Protein 5L8H (pdb70)

Foldseek 3Di:
DAAAFFEADDFQCQLVRQLLVLQLQQVLSLVVLCVCCVDDDPDDALSVLSSVVSVCRRDDPDRYFYDYSPVNLVRVLVPDVVSVDRFHDHNVVVNVVSLVRVQVVQVVVVVLPDDSSCLAQKFKKWKWKAFPVPRDIDIDIDMDREEEFEDDAPEEVLVRVVVLFDKDWADDVRFDCDPVVNGGGIIIIGIGTQGDHQKYKYFYPQKDADVVVRGMWGFQHQYHYDQKDWAAHDVVGIWIWGWAKFWWFWFLGDRDTGIKMWGDDPHFIWIHGRRDIDTDHPVVVSQQSGDNPPRSGIGTHTGMIIIGTPD/DKEWELDPVRDIDIDDDDQADFPQNVLVRVCVVPVDHSVFKWKDFPHDTGDGPDGNVVVPNDPHGYIYIDGDDDD

Organism: Homo sapiens (NCBI:txid9606)

Nearest PDB structures (foldseek):
  5l8h-assembly1_A  TM=1.003E+00  e=1.395E-71  Homo sapiens
  5cvm-assembly1_A  TM=1.002E+00  e=8.384E-67  Homo sapiens
  8bs9-assembly2_C  TM=8.783E-01  e=5.107E-29  Homo sapiens
  7w3u-assembly1_A  TM=8.423E-01  e=1.809E-27  Homo sapiens
  7w3r-assembly1_A  TM=8.356E-01  e=5.055E-27  Homo sapiens

Radius of gyration: 20.77 Å; Cα contacts (8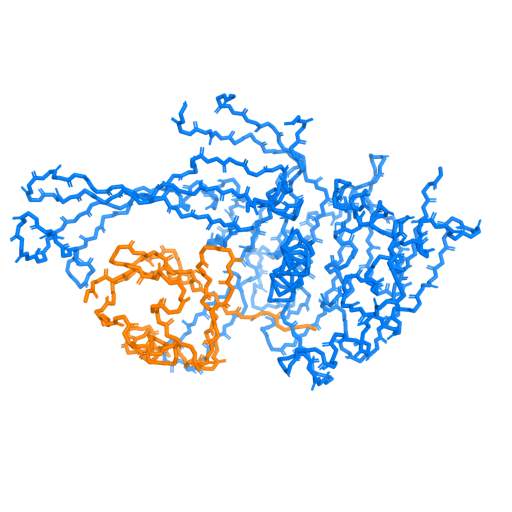 Å, |Δi|>4): 868; chains: 2; bounding box: 54×62×46 Å

Sequence (386 aa):
NEHYFGLVNFGNTCYVNSVLQALYFCRPFRENVLAYKAQQKKKENLLTCLADLFHSIATQKKKVGVIPPKKFISRLRKENDLFDNYMQQDAHEFLNYLLNTIADILQEEKKQELTWVHEIFQGTLTNETRRCLNCETVSSKDEDFLDLSVDVEQNTSSITHCLRDFSNTETLCSEQKYYCETCCSKQEAQKRMRVKKLPMILALHLKRFKYMEQLRRYTKLSYRVVFPLELRLFNTSNLDRMYDLVAVVVHCGSGPNRGHYITIVKSHGFWLLFDDDIVEKIDAQAIEEFYGLTSDISKNSESGYILFYQSREMQIFVKTLTGKTITLEVEPSDTIENVKAKIQDKEGIPPDQQRLIFAGKQLEDGRTLSDYNIQKESTLHLVLRLRG

Secondary structure (DSSP, 8-state):
---EEEE--SSS-HHHHHHHHHHHTSHHHHHHHHHHHHH--S---HHHHHHHHHHHHHH-SSSEEEE--HHHHHHHHHH-GGGSSSS--BHHHHHHHHHHHHHHHHHHHHT----HHHHHH-EEEEEEEEETTT--EEEEEEEESSEEE---SSEEHHHHHHHHTS-EEE-GGG-EEETTTTEEE-EEEEEEEEE--SEEEEEE--EEEETTTTEEEE--B-EE--SEEEEE-----EEEEEEEEEEEEEESSSSS-EEEEEEEETTEEEEEETTEEEEE-GGGGGGGG-BSSSTTS-EEEEEEEEEEE--/-EEEEE-TTS-EEEEE--TT-BHHHHHHHHHHHH---GGG-EEEETTEEPPTT-BTGGGT--TT-EEEEE---B-

B-factor: mean 32.24, std 13.98, range [16.22, 95.31]

Structure (mmCIF, N/CA/C/O backbone):
data_5L8H
#
_entry.id   5L8H
#
_cell.length_a   91.950
_cell.length_b   104.660
_cell.length_c   135.310
_cell.angle_alpha   90.00
_cell.angle_beta   90.00
_cell.angle_gamma   90.00
#
_symmetry.space_group_name_H-M   'C 2 2 21'
#
loop_
_entity.id
_entity.type
_entity.pdbx_description
1 polymer 'Ubiquitin carboxyl-terminal hydrolase 46'
2 polymer Polyubiquitin-B
3 non-polymer 'ZINC ION'
4 water water
#
loop_
_atom_site.group_PDB
_atom_site.id
_atom_site.type_symbol
_atom_site.label_atom_id
_atom_site.label_alt_id
_atom_site.label_comp_id
_atom_site.label_asym_id
_atom_site.label_entity_id
_atom_site.label_seq_id
_atom_site.pdbx_PDB_ins_code
_atom_site.Cartn_x
_atom_site.Cartn_y
_atom_site.Cartn_z
_atom_site.occupancy
_atom_site.B_iso_or_equiv
_atom_site.auth_seq_id
_atom_site.auth_comp_id
_atom_site.auth_asym_id
_atom_site.auth_atom_id
_atom_site.pdbx_PDB_model_num
ATOM 1 N N . ASN A 1 24 ? 20.813 72.500 22.404 1.00 73.40 31 ASN A N 1
ATOM 2 C CA . ASN A 1 24 ? 22.067 71.887 21.856 1.00 74.62 31 ASN A CA 1
ATOM 3 C C . ASN A 1 24 ? 21.924 70.539 21.098 1.00 71.52 31 ASN A C 1
ATOM 4 O O . ASN A 1 24 ? 22.945 69.991 20.667 1.00 67.73 31 ASN A O 1
ATOM 9 N N . GLU A 1 25 ? 20.691 70.031 20.923 1.00 69.16 32 GLU A N 1
ATOM 10 C CA . GLU A 1 25 ? 20.433 68.762 20.194 1.00 65.79 32 GLU A CA 1
ATOM 11 C C . GLU A 1 25 ? 20.553 68.881 18.657 1.00 62.35 32 GLU A C 1
ATOM 12 O O . GLU A 1 25 ? 20.531 69.977 18.064 1.00 58.87 32 GLU A O 1
ATOM 18 N N . HIS A 1 26 ? 20.666 67.713 18.023 1.00 55.57 33 HIS A N 1
ATOM 19 C CA . HIS A 1 26 ? 20.941 67.613 16.578 1.00 53.67 33 HIS A CA 1
ATOM 20 C C . HIS A 1 26 ? 20.098 66.461 16.064 1.00 50.28 33 HIS A C 1
ATOM 21 O O . HIS A 1 26 ? 20.238 65.332 16.632 1.00 43.45 33 HIS A O 1
ATOM 28 N N . TYR A 1 27 ? 19.199 66.748 15.096 1.00 43.80 34 TYR A N 1
ATOM 29 C CA . TYR A 1 27 ? 18.352 65.686 14.472 1.00 37.25 34 TYR A CA 1
ATOM 30 C C . TYR A 1 27 ? 18.710 65.373 13.010 1.00 34.53 34 TYR A C 1
ATOM 31 O O . TYR A 1 27 ? 18.346 66.122 12.083 1.00 34.24 34 TYR A O 1
ATOM 40 N N . PHE A 1 28 ? 19.400 64.243 12.821 1.00 31.61 35 PHE A N 1
ATOM 41 C CA . PHE A 1 28 ? 19.976 63.878 11.546 1.00 30.40 35 PHE A CA 1
ATOM 42 C C . PHE A 1 28 ? 19.522 62.484 11.186 1.00 28.24 35 PHE A C 1
ATOM 43 O O . PHE A 1 28 ? 19.646 61.592 12.007 1.00 27.40 35 PHE A O 1
ATOM 51 N N . GLY A 1 29 ? 19.032 62.305 9.971 1.00 26.95 36 GLY A N 1
ATOM 52 C CA . GLY A 1 29 ? 18.842 60.989 9.441 1.00 25.68 36 GLY A CA 1
ATOM 53 C C . GLY A 1 29 ? 20.137 60.300 9.067 1.00 25.79 36 GLY A C 1
ATOM 54 O O . GLY A 1 29 ? 21.245 60.886 9.153 1.00 25.43 36 GLY A O 1
ATOM 55 N N . LEU A 1 30 ? 19.997 59.041 8.650 1.00 23.71 37 LEU A N 1
ATOM 56 C CA . LEU A 1 30 ? 21.129 58.238 8.265 1.00 23.38 37 LEU A CA 1
ATOM 57 C C . LEU A 1 30 ? 20.859 57.715 6.875 1.00 23.02 37 LEU A C 1
ATOM 58 O O . LEU A 1 30 ? 19.756 57.204 6.608 1.00 22.13 37 LEU A O 1
ATOM 63 N N . VAL A 1 31 ? 21.888 57.759 6.065 1.00 23.63 38 VAL A N 1
ATOM 64 C CA . VAL A 1 31 ? 21.858 57.195 4.701 1.00 24.35 38 VAL A CA 1
ATOM 65 C C . VAL A 1 31 ? 21.733 55.685 4.776 1.00 23.56 38 VAL A C 1
ATOM 66 O O . VAL A 1 31 ? 22.329 55.052 5.640 1.00 23.35 38 VAL A O 1
ATOM 70 N N . ASN A 1 32 ? 20.940 55.130 3.862 1.00 24.12 39 ASN A N 1
ATOM 71 C CA . ASN A 1 32 ? 20.746 53.692 3.676 1.00 24.31 39 ASN A CA 1
ATOM 72 C C . ASN A 1 32 ? 21.764 53.234 2.657 1.00 25.53 39 ASN A C 1
ATOM 73 O O . ASN A 1 32 ? 21.759 53.745 1.529 1.00 28.12 39 ASN A O 1
ATOM 78 N N . PHE A 1 33 ? 22.617 52.263 3.023 1.00 24.32 40 PHE A N 1
ATOM 79 C CA . PHE A 1 33 ? 23.673 51.767 2.171 1.00 27.16 40 PHE A CA 1
ATOM 80 C C . PHE A 1 33 ? 23.413 50.323 1.687 1.00 26.67 40 PHE A C 1
ATOM 81 O O . PHE A 1 33 ? 24.323 49.485 1.583 1.00 29.14 40 PHE A O 1
ATOM 89 N N . GLY A 1 34 ? 22.155 50.062 1.355 1.00 26.00 41 GLY A N 1
ATOM 90 C CA . GLY A 1 34 ? 21.793 48.798 0.736 1.00 26.10 41 GLY A CA 1
ATOM 91 C C . GLY A 1 34 ? 21.087 47.929 1.748 1.00 24.77 41 GLY A C 1
ATOM 92 O O . GLY A 1 34 ? 21.696 47.093 2.358 1.00 25.68 41 GLY A O 1
ATOM 93 N N . ASN A 1 35 ? 19.780 48.113 1.859 1.00 23.14 42 ASN A N 1
ATOM 94 C CA . ASN A 1 35 ? 18.959 47.419 2.830 1.00 22.36 42 ASN A CA 1
ATOM 95 C C . ASN A 1 35 ? 19.509 47.557 4.250 1.00 21.31 42 ASN A C 1
ATOM 96 O O . ASN A 1 35 ? 19.420 46.618 5.053 1.00 21.87 42 ASN A O 1
ATOM 101 N N . THR A 1 36 ? 19.987 48.728 4.592 1.00 21.65 43 THR A N 1
ATOM 102 C CA . THR A 1 36 ? 20.559 48.919 5.944 1.00 20.48 43 THR A CA 1
ATOM 103 C C . THR A 1 36 ? 19.642 49.624 6.920 1.00 19.68 43 THR A C 1
ATOM 104 O O . THR A 1 36 ? 20.076 49.987 8.020 1.00 19.13 43 THR A O 1
ATOM 108 N N . CYS A 1 37 ? 18.353 49.768 6.596 1.00 18.69 44 CYS A N 1
ATOM 109 C CA . CYS A 1 37 ? 17.417 50.374 7.535 1.00 19.14 44 CYS A CA 1
ATOM 110 C C . CYS A 1 37 ? 17.358 49.664 8.896 1.00 19.08 44 CYS A C 1
ATOM 111 O O . CYS A 1 37 ? 17.039 50.294 9.911 1.00 19.38 44 CYS A O 1
ATOM 114 N N . TYR A 1 38 ? 17.560 48.343 8.895 1.00 19.35 45 TYR A N 1
ATOM 115 C CA . TYR A 1 38 ? 17.551 47.572 10.132 1.00 19.21 45 TYR A CA 1
ATOM 116 C C . TYR A 1 38 ? 18.687 48.125 11.082 1.00 19.42 45 TYR A C 1
ATOM 117 O O . TYR A 1 38 ? 18.450 48.206 12.307 1.00 21.10 45 TYR A O 1
ATOM 126 N N . VAL A 1 39 ? 19.843 48.481 10.522 1.00 18.59 46 VAL A N 1
ATOM 127 C CA . VAL A 1 39 ? 20.944 49.058 11.288 1.00 17.75 46 VAL A CA 1
ATOM 128 C C . VAL A 1 39 ? 20.555 50.481 11.701 1.00 18.95 46 VAL A C 1
ATOM 129 O O . VAL A 1 39 ? 20.648 50.847 12.865 1.00 18.86 46 VAL A O 1
ATOM 133 N N . ASN A 1 40 ? 20.098 51.286 10.735 1.00 19.12 47 ASN A N 1
ATOM 134 C CA . ASN A 1 40 ? 19.791 52.677 11.024 1.00 19.34 47 ASN A CA 1
ATOM 135 C C . ASN A 1 40 ? 18.810 52.857 12.137 1.00 18.91 47 ASN A C 1
ATOM 136 O O . ASN A 1 40 ? 19.000 53.735 12.994 1.00 19.06 47 ASN A O 1
ATOM 141 N N . SER A 1 41 ? 17.738 52.052 12.104 1.00 18.89 48 SER A N 1
ATOM 142 C CA . SER A 1 41 ? 16.680 52.214 13.043 1.00 19.34 48 SER A CA 1
ATOM 143 C C . SER A 1 41 ? 17.184 51.941 14.470 1.00 18.24 48 SER A C 1
ATOM 144 O O . SER A 1 41 ? 16.795 52.646 15.416 1.00 17.17 48 SER A O 1
ATOM 147 N N . VAL A 1 42 ? 18.025 50.936 14.600 1.00 17.70 49 VAL A N 1
ATOM 148 C CA . VAL A 1 42 ? 18.621 50.564 15.909 1.00 17.92 49 VAL A CA 1
ATOM 149 C C . VAL A 1 42 ? 19.624 51.620 16.370 1.00 18.10 49 VAL A C 1
ATOM 150 O O . VAL A 1 42 ? 19.673 51.970 17.563 1.00 16.80 49 VAL A O 1
ATOM 154 N N . LEU A 1 43 ? 20.414 52.127 15.422 1.00 18.10 50 LEU A N 1
ATOM 155 C CA . LEU A 1 43 ? 21.362 53.190 15.758 1.00 18.79 50 LEU A CA 1
ATOM 156 C C . LEU A 1 43 ? 20.639 54.412 16.313 1.00 18.30 50 LEU A C 1
ATOM 157 O O . LEU A 1 43 ? 21.089 54.995 17.287 1.00 18.72 50 LEU A O 1
ATOM 162 N N . GLN A 1 44 ? 19.505 54.778 15.722 1.00 18.11 51 GLN A N 1
ATOM 163 C CA . GLN A 1 44 ? 18.723 55.912 16.193 1.00 18.12 51 GLN A CA 1
ATOM 164 C C . GLN A 1 44 ? 18.168 55.616 17.574 1.00 18.62 51 GLN A C 1
ATOM 165 O O . GLN A 1 44 ? 18.243 56.477 18.484 1.00 18.16 51 GLN A O 1
ATOM 171 N N . ALA A 1 45 ? 17.559 54.419 17.758 1.00 17.57 52 ALA A N 1
ATOM 172 C CA . ALA A 1 45 ? 17.072 54.103 19.084 1.00 17.81 52 ALA A CA 1
ATOM 173 C C . ALA A 1 45 ? 18.155 54.223 20.146 1.00 17.28 52 ALA A C 1
ATOM 174 O O . ALA A 1 45 ? 17.923 54.765 21.253 1.00 18.17 52 ALA A O 1
ATOM 176 N N . LEU A 1 46 ? 19.322 53.684 19.833 1.00 16.53 53 LEU A N 1
ATOM 177 C CA . LEU A 1 46 ? 20.443 53.728 20.750 1.00 16.86 53 LEU A CA 1
ATOM 178 C C . LEU A 1 46 ? 20.986 55.133 21.012 1.00 18.10 53 LEU A C 1
ATOM 179 O O . LEU A 1 46 ? 21.363 55.423 22.139 1.00 18.09 53 LEU A O 1
ATOM 184 N N . TYR A 1 47 ? 21.003 55.976 19.990 1.00 18.59 54 TYR A N 1
ATOM 185 C CA . TYR A 1 47 ? 21.389 57.404 20.154 1.00 19.75 54 TYR A CA 1
ATOM 186 C C . TYR A 1 47 ? 20.526 58.135 21.166 1.00 20.33 54 TYR A C 1
ATOM 187 O O . TYR A 1 47 ? 21.019 59.024 21.930 1.00 18.85 54 TYR A O 1
ATOM 196 N N . PHE A 1 48 ? 19.234 57.753 21.214 1.00 19.82 55 PHE A N 1
ATOM 197 C CA . PHE A 1 48 ? 18.307 58.313 22.104 1.00 20.60 55 PHE A CA 1
ATOM 198 C C . PHE A 1 48 ? 18.130 57.561 23.414 1.00 21.24 55 PHE A C 1
ATOM 199 O O . PHE A 1 48 ? 17.260 57.909 24.217 1.00 21.48 55 PHE A O 1
ATOM 207 N N . CYS A 1 49 ? 18.994 56.578 23.686 1.00 20.26 56 CYS A N 1
ATOM 208 C CA . CYS A 1 49 ? 19.158 55.989 24.984 1.00 21.50 56 CYS A CA 1
ATOM 209 C C . CYS A 1 49 ? 20.305 56.755 25.654 1.00 21.25 56 CYS A C 1
ATOM 210 O O . CYS A 1 49 ? 21.458 56.485 25.419 1.00 20.70 56 CYS A O 1
ATOM 213 N N . ARG A 1 50 ? 19.944 57.730 26.446 1.00 23.54 57 ARG A N 1
ATOM 214 C CA . ARG A 1 50 ? 20.920 58.732 26.954 1.00 25.96 57 ARG A CA 1
ATOM 215 C C . ARG A 1 50 ? 22.210 58.155 27.572 1.00 23.71 57 ARG A C 1
ATOM 216 O O . ARG A 1 50 ? 23.298 58.519 27.159 1.00 21.25 57 ARG A O 1
ATOM 224 N N . PRO A 1 51 ? 22.099 57.228 28.509 1.00 23.24 58 PRO A N 1
ATOM 225 C CA . PRO A 1 51 ? 23.289 56.603 29.102 1.00 23.37 58 PRO A CA 1
ATOM 226 C C . PRO A 1 51 ? 24.164 55.895 28.105 1.00 21.98 58 PRO A C 1
ATOM 227 O O . PRO A 1 51 ? 25.386 55.957 28.240 1.00 22.11 58 PRO A O 1
ATOM 231 N N . PHE A 1 52 ? 23.561 55.271 27.077 1.00 20.37 59 PHE A N 1
ATOM 232 C CA . PHE A 1 52 ? 24.317 54.678 26.006 1.00 19.55 59 PHE A CA 1
ATOM 233 C C . PHE A 1 52 ? 25.012 55.716 25.152 1.00 19.53 59 PHE A C 1
ATOM 234 O O . PHE A 1 52 ? 26.218 55.609 24.912 1.00 18.81 59 PHE A O 1
ATOM 242 N N . ARG A 1 53 ? 24.284 56.741 24.745 1.00 19.73 60 ARG A N 1
ATOM 243 C CA . ARG A 1 53 ? 24.916 57.772 23.944 1.00 20.72 60 ARG A CA 1
ATOM 244 C C . ARG A 1 53 ? 26.092 58.405 24.733 1.00 20.96 60 ARG A C 1
ATOM 245 O O . ARG A 1 53 ? 27.165 58.628 24.155 1.00 19.76 60 ARG A O 1
ATOM 253 N N . GLU A 1 54 ? 25.864 58.673 26.017 1.00 21.32 61 GLU A N 1
ATOM 254 C CA . GLU A 1 54 ? 26.928 59.301 26.856 1.00 23.00 61 GLU A CA 1
ATOM 255 C C . GLU A 1 54 ? 28.184 58.455 26.991 1.00 23.06 61 GLU A C 1
ATOM 256 O O . GLU A 1 54 ? 29.292 58.979 26.819 1.00 22.72 61 GLU A O 1
ATOM 262 N N . ASN A 1 55 ? 28.023 57.152 27.245 1.00 23.15 62 ASN A N 1
ATOM 263 C CA . ASN A 1 55 ? 29.176 56.225 27.301 1.00 22.96 62 ASN A CA 1
ATOM 264 C C . ASN A 1 55 ? 29.893 56.092 25.975 1.00 21.66 62 ASN A C 1
ATOM 265 O O . ASN A 1 55 ? 31.144 55.986 25.935 1.00 22.51 62 ASN A O 1
ATOM 270 N N . VAL A 1 56 ? 29.135 56.143 24.870 1.00 20.18 63 VAL A N 1
ATOM 271 C CA . VAL A 1 56 ? 29.695 56.075 23.517 1.00 19.83 63 VAL A CA 1
ATOM 272 C C . VAL A 1 56 ? 30.511 57.342 23.239 1.00 20.24 63 VAL A C 1
ATOM 273 O O . VAL A 1 56 ? 31.643 57.254 22.761 1.00 19.64 63 VAL A O 1
ATOM 277 N N . LEU A 1 57 ? 29.933 58.491 23.572 1.00 20.26 64 LEU A N 1
ATOM 278 C CA . LEU A 1 57 ? 30.662 59.754 23.396 1.00 20.77 64 LEU A CA 1
ATOM 279 C C . LEU A 1 57 ? 31.896 59.855 24.293 1.00 21.48 64 LEU A C 1
ATOM 280 O O . LEU A 1 57 ? 32.916 60.368 23.851 1.00 22.84 64 LEU A O 1
ATOM 285 N N . ALA A 1 58 ? 31.831 59.333 25.508 1.00 21.30 65 ALA A N 1
ATOM 286 C CA . ALA A 1 58 ? 32.997 59.308 26.405 1.00 22.55 65 ALA A CA 1
ATOM 287 C C . ALA A 1 58 ? 34.062 58.388 25.848 1.00 23.74 65 ALA A C 1
ATOM 288 O O . ALA A 1 58 ? 35.281 58.633 25.966 1.00 22.78 65 ALA A O 1
ATOM 290 N N . TYR A 1 59 ? 33.616 57.325 25.215 1.00 22.54 66 TYR A N 1
ATOM 291 C CA . TYR A 1 59 ? 34.563 56.449 24.518 1.00 23.76 66 TYR A CA 1
ATOM 292 C C . TYR A 1 59 ? 35.304 57.145 23.389 1.00 23.89 66 TYR A C 1
ATOM 293 O O . TYR A 1 59 ? 36.575 57.032 23.293 1.00 24.26 66 TYR A O 1
ATOM 302 N N . LYS A 1 60 ? 34.565 57.842 22.524 1.00 23.90 67 LYS A N 1
ATOM 303 C CA . LYS A 1 60 ? 35.168 58.681 21.485 1.00 24.61 67 LYS A CA 1
ATOM 304 C C . LYS A 1 60 ? 36.235 59.635 22.077 1.00 26.12 67 LYS A C 1
ATOM 305 O O . LYS A 1 60 ? 37.322 59.791 21.520 1.00 24.99 67 LYS A O 1
ATOM 311 N N . ALA A 1 61 ? 35.894 60.245 23.209 1.00 25.79 68 ALA A N 1
ATOM 312 C CA . ALA A 1 61 ? 36.773 61.227 23.853 1.00 26.43 68 ALA A CA 1
ATOM 313 C C . ALA A 1 61 ? 38.140 60.679 24.268 1.00 29.05 68 ALA A C 1
ATOM 314 O O . ALA A 1 61 ? 39.125 61.432 24.324 1.00 26.49 68 ALA A O 1
ATOM 316 N N . GLN A 1 62 ? 38.218 59.378 24.507 1.00 32.60 69 GLN A N 1
ATOM 317 C CA . GLN A 1 62 ? 39.469 58.781 24.973 1.00 40.49 69 GLN A CA 1
ATOM 318 C C . GLN A 1 62 ? 40.092 57.867 23.960 1.00 48.03 69 GLN A C 1
ATOM 319 O O . GLN A 1 62 ? 41.116 57.275 24.257 1.00 51.87 69 GLN A O 1
ATOM 325 N N . GLN A 1 63 ? 39.502 57.713 22.776 1.00 51.65 70 GLN A N 1
ATOM 326 C CA . GLN A 1 63 ? 39.779 56.472 22.000 1.00 50.50 70 GLN A CA 1
ATOM 327 C C . GLN A 1 63 ? 41.141 56.463 21.262 1.00 51.76 70 GLN A C 1
ATOM 328 O O . GLN A 1 63 ? 41.769 57.497 21.044 1.00 47.68 70 GLN A O 1
ATOM 334 N N . LYS A 1 64 ? 41.597 55.239 20.954 1.00 58.98 71 LYS A N 1
ATOM 335 C CA . LYS A 1 64 ? 42.891 55.029 20.279 1.00 63.12 71 LYS A CA 1
ATOM 336 C C . LYS A 1 64 ? 42.698 55.053 18.781 1.00 60.47 71 LYS A C 1
ATOM 337 O O . LYS A 1 64 ? 41.603 55.335 18.303 1.00 57.20 71 LYS A O 1
ATOM 343 N N . LYS A 1 65 ? 43.797 54.848 18.059 1.00 62.55 72 LYS A N 1
ATOM 344 C CA . LYS A 1 65 ? 43.809 54.874 16.607 1.00 64.00 72 LYS A CA 1
ATOM 345 C C . LYS A 1 65 ? 43.319 53.576 16.002 1.00 60.73 72 LYS A C 1
ATOM 346 O O . LYS A 1 65 ? 43.000 53.564 14.834 1.00 67.07 72 LYS A O 1
ATOM 352 N N . LYS A 1 66 ? 43.239 52.493 16.765 1.00 57.29 73 LYS A N 1
ATOM 353 C CA . LYS A 1 66 ? 42.816 51.208 16.184 1.00 55.56 73 LYS A CA 1
ATOM 354 C C . LYS A 1 66 ? 41.305 51.207 15.927 1.00 50.10 73 LYS A C 1
ATOM 355 O O . LYS A 1 66 ? 40.548 51.476 16.828 1.00 49.12 73 LYS A O 1
ATOM 361 N N . GLU A 1 67 ? 40.907 50.896 14.700 1.00 45.73 74 GLU A N 1
ATOM 362 C CA . GLU A 1 67 ? 39.547 50.935 14.295 1.00 43.57 74 GLU A CA 1
ATOM 363 C C . GLU A 1 67 ? 38.887 49.575 14.632 1.00 40.41 74 GLU A C 1
ATOM 364 O O . GLU A 1 67 ? 39.407 48.498 14.332 1.00 37.96 74 GLU A O 1
ATOM 370 N N . ASN A 1 68 ? 37.701 49.639 15.226 1.00 35.57 75 ASN A N 1
ATOM 371 C CA . ASN A 1 68 ? 36.851 48.483 15.342 1.00 33.20 75 ASN A CA 1
ATOM 372 C C . ASN A 1 68 ? 35.400 48.949 15.352 1.00 31.65 75 ASN A C 1
ATOM 373 O O . ASN A 1 68 ? 35.116 50.162 15.179 1.00 30.55 75 ASN A O 1
ATOM 378 N N . LEU A 1 69 ? 34.469 48.019 15.541 1.00 29.94 76 LEU A N 1
ATOM 379 C CA . LEU A 1 69 ? 33.054 48.400 15.445 1.00 27.78 76 LEU A CA 1
ATOM 380 C C . LEU A 1 69 ? 32.683 49.474 16.471 1.00 26.64 76 LEU A C 1
ATOM 381 O O . LEU A 1 69 ? 31.871 50.332 16.181 1.00 24.15 76 LEU A O 1
ATOM 386 N N . LEU A 1 70 ? 33.269 49.426 17.656 1.00 25.25 77 LEU A N 1
ATOM 387 C CA . LEU A 1 70 ? 32.982 50.449 18.660 1.00 25.01 77 LEU A CA 1
ATOM 388 C C . LEU A 1 70 ? 33.555 51.801 18.321 1.00 24.42 77 LEU A C 1
ATOM 389 O O . LEU A 1 70 ? 32.887 52.810 18.552 1.00 23.12 77 LEU A O 1
ATOM 394 N N . THR A 1 71 ? 34.795 51.846 17.834 1.00 25.50 78 THR A N 1
ATOM 395 C CA . THR A 1 71 ? 35.389 53.147 17.455 1.00 26.57 78 THR A CA 1
ATOM 396 C C . THR A 1 71 ? 34.584 53.760 16.308 1.00 25.66 78 THR A C 1
ATOM 397 O O . THR A 1 71 ? 34.384 54.944 16.291 1.00 24.45 78 THR A O 1
ATOM 401 N N . CYS A 1 72 ? 34.084 52.930 15.373 1.00 26.63 79 CYS A N 1
ATOM 402 C CA . CYS A 1 72 ? 33.252 53.461 14.293 1.00 26.88 79 CYS A CA 1
ATOM 403 C C . CYS A 1 72 ? 31.923 53.958 14.828 1.00 24.30 79 CYS A C 1
ATOM 404 O O . CYS A 1 72 ? 31.454 55.009 14.404 1.00 25.02 79 CYS A O 1
ATOM 407 N N . LEU A 1 73 ? 31.316 53.218 15.741 1.00 22.85 80 LEU A N 1
ATOM 408 C CA . LEU A 1 73 ? 30.082 53.689 16.341 1.00 22.34 80 LEU A CA 1
ATOM 409 C C . LEU A 1 73 ? 30.318 55.043 17.094 1.00 21.54 80 LEU A C 1
ATOM 410 O O . LEU A 1 73 ? 29.522 55.952 17.025 1.00 20.25 80 LEU A O 1
ATOM 415 N N . ALA A 1 74 ? 31.429 55.133 17.813 1.00 21.26 81 ALA A N 1
ATOM 416 C CA . ALA A 1 74 ? 31.736 56.344 18.551 1.00 21.48 81 ALA A CA 1
ATOM 417 C C . ALA A 1 74 ? 31.970 57.545 17.634 1.00 21.84 81 ALA A C 1
ATOM 418 O O . ALA A 1 74 ? 31.506 58.622 17.928 1.00 22.18 81 ALA A O 1
ATOM 420 N N . ASP A 1 75 ? 32.666 57.348 16.533 1.00 22.78 82 ASP A N 1
ATOM 421 C CA . ASP A 1 75 ? 32.878 58.392 15.544 1.00 24.25 82 ASP A CA 1
ATOM 422 C C . ASP A 1 75 ? 31.577 58.845 14.996 1.00 23.87 82 ASP A C 1
ATOM 423 O O . ASP A 1 75 ? 31.369 60.047 14.820 1.00 24.20 82 ASP A O 1
ATOM 428 N N . LEU A 1 76 ? 30.677 57.886 14.728 1.00 22.94 83 LEU A N 1
ATOM 429 C CA . LEU A 1 76 ? 29.341 58.235 14.213 1.00 23.75 83 LEU A CA 1
ATOM 430 C C . LEU A 1 76 ? 28.494 59.030 15.179 1.00 23.02 83 LEU A C 1
ATOM 431 O O . LEU A 1 76 ? 27.920 60.080 14.826 1.00 24.19 83 LEU A O 1
ATOM 436 N N . PHE A 1 77 ? 28.433 58.584 16.433 1.00 22.62 84 PHE A N 1
ATOM 437 C CA . PHE A 1 77 ? 27.723 59.326 17.441 1.00 21.86 84 PHE A CA 1
ATOM 438 C C . PHE A 1 77 ? 28.308 60.744 17.606 1.00 22.61 84 PHE A C 1
ATOM 439 O O . PHE A 1 77 ? 27.575 61.710 17.740 1.00 21.30 84 PHE A O 1
ATOM 447 N N . HIS A 1 78 ? 29.616 60.840 17.601 1.00 23.84 85 HIS A N 1
ATOM 448 C CA . HIS A 1 78 ? 30.263 62.141 17.774 1.00 24.77 85 HIS A CA 1
ATOM 449 C C . HIS A 1 78 ? 29.918 63.077 16.612 1.00 25.77 85 HIS A C 1
ATOM 450 O O . HIS A 1 78 ? 29.688 64.267 16.800 1.00 25.15 85 HIS A O 1
ATOM 457 N N . SER A 1 79 ? 29.914 62.524 15.414 1.00 26.66 86 SER A N 1
ATOM 458 C CA . SER A 1 79 ? 29.520 63.241 14.251 1.00 28.56 86 SER A CA 1
ATOM 459 C C . SER A 1 79 ? 28.103 63.812 14.362 1.00 28.69 86 SER A C 1
ATOM 460 O O . SER A 1 79 ? 27.854 64.983 14.069 1.00 28.09 86 SER A O 1
ATOM 463 N N . ILE A 1 80 ? 27.165 62.989 14.791 1.00 26.58 87 ILE A N 1
ATOM 464 C CA . ILE A 1 80 ? 25.804 63.447 15.056 1.00 28.10 87 ILE A CA 1
ATOM 465 C C . ILE A 1 80 ? 25.790 64.558 16.117 1.00 29.19 87 ILE A C 1
ATOM 466 O O . ILE A 1 80 ? 25.233 65.644 15.886 1.00 31.25 87 ILE A O 1
ATOM 471 N N . ALA A 1 81 ? 26.479 64.327 17.227 1.00 27.35 88 ALA A N 1
ATOM 472 C CA . ALA A 1 81 ? 26.407 65.243 18.357 1.00 28.85 88 ALA A CA 1
ATOM 473 C C . ALA A 1 81 ? 27.035 66.588 18.010 1.00 30.63 88 ALA A C 1
ATOM 474 O O . ALA A 1 81 ? 26.732 67.556 18.674 1.00 31.24 88 ALA A O 1
ATOM 476 N N . THR A 1 82 ? 28.000 66.612 17.094 1.00 31.47 89 THR A N 1
ATOM 477 C CA . THR A 1 82 ? 28.745 67.860 16.765 1.00 33.21 89 THR A CA 1
ATOM 478 C C . THR A 1 82 ? 28.410 68.501 15.429 1.00 35.98 89 THR A C 1
ATOM 479 O O . THR A 1 82 ? 29.089 69.440 15.027 1.00 36.18 89 THR A O 1
ATOM 483 N N . GLN A 1 83 ? 27.337 68.115 14.769 1.00 37.91 90 GLN A N 1
ATOM 484 C CA . GLN A 1 83 ? 26.950 68.841 13.557 1.00 42.59 90 GLN A CA 1
ATOM 485 C C . GLN A 1 83 ? 26.795 70.348 13.754 1.00 47.69 90 GLN A C 1
ATOM 486 O O . GLN A 1 83 ? 26.366 70.799 14.830 1.00 47.23 90 GLN A O 1
ATOM 492 N N . LYS A 1 84 ? 27.165 71.131 12.740 1.00 52.28 91 LYS A N 1
ATOM 493 C CA . LYS A 1 84 ? 27.024 72.608 12.850 1.00 58.60 91 LYS A CA 1
ATOM 494 C C . LYS A 1 84 ? 25.559 73.058 12.863 1.00 59.22 91 LYS A C 1
ATOM 495 O O . LYS A 1 84 ? 25.193 73.969 13.608 1.00 58.32 91 LYS A O 1
ATOM 501 N N . LYS A 1 85 ? 24.725 72.405 12.057 1.00 57.57 92 LYS A N 1
ATOM 502 C CA . LYS A 1 85 ? 23.290 72.749 11.987 1.00 59.68 92 LYS A CA 1
ATOM 503 C C . LYS A 1 85 ? 22.461 71.794 12.893 1.00 58.54 92 LYS A C 1
ATOM 504 O O . LYS A 1 85 ? 22.976 70.777 13.351 1.00 57.98 92 LYS A O 1
ATOM 510 N N . LYS A 1 86 ? 21.209 72.144 13.194 1.00 58.30 93 LYS A N 1
ATOM 511 C CA . LYS A 1 86 ? 20.362 71.346 14.105 1.00 58.90 93 LYS A CA 1
ATOM 512 C C . LYS A 1 86 ? 19.633 70.168 13.417 1.00 56.69 93 LYS A C 1
ATOM 513 O O . LYS A 1 86 ? 19.124 69.267 14.107 1.00 57.54 93 LYS A O 1
ATOM 519 N N . VAL A 1 87 ? 19.592 70.200 12.076 1.00 54.51 94 VAL A N 1
ATOM 520 C CA . VAL A 1 87 ? 18.856 69.244 11.225 1.00 52.54 94 VAL A CA 1
ATOM 521 C C . VAL A 1 87 ? 19.692 68.867 9.969 1.00 51.13 94 VAL A C 1
ATOM 522 O O . VAL A 1 87 ? 20.326 69.753 9.389 1.00 50.54 94 VAL A O 1
ATOM 526 N N . GLY A 1 88 ? 19.696 67.581 9.536 1.00 45.63 95 GLY A N 1
ATOM 527 C CA . GLY A 1 88 ? 20.373 67.166 8.267 1.00 43.36 95 GLY A CA 1
ATOM 528 C C . GLY A 1 88 ? 20.417 65.641 8.013 1.00 39.56 95 GLY A C 1
ATOM 529 O O . GLY A 1 88 ? 19.582 64.927 8.550 1.00 35.23 95 GLY A O 1
ATOM 530 N N . VAL A 1 89 ? 21.360 65.159 7.190 1.00 38.16 96 VAL A N 1
ATOM 531 C CA . VAL A 1 89 ? 21.561 63.706 6.970 1.00 35.83 96 VAL A CA 1
ATOM 532 C C . VAL A 1 89 ? 23.049 63.355 7.094 1.00 34.26 96 VAL A C 1
ATOM 533 O O . VAL A 1 89 ? 23.867 64.086 6.586 1.00 36.25 96 VAL A O 1
ATOM 537 N N . ILE A 1 90 ? 23.373 62.271 7.798 1.00 30.72 97 ILE A N 1
ATOM 538 C CA . ILE A 1 90 ? 24.732 61.762 7.932 1.00 30.01 97 ILE A CA 1
ATOM 539 C C . ILE A 1 90 ? 24.876 60.405 7.254 1.00 29.01 97 ILE A C 1
ATOM 540 O O . ILE A 1 90 ? 24.016 59.560 7.467 1.00 27.77 97 ILE A O 1
ATOM 545 N N . PRO A 1 91 ? 25.969 60.167 6.501 1.00 29.74 98 PRO A N 1
ATOM 546 C CA . PRO A 1 91 ? 26.219 58.838 5.963 1.00 29.14 98 PRO A CA 1
ATOM 547 C C . PRO A 1 91 ? 27.044 57.977 6.934 1.00 28.88 98 PRO A C 1
ATOM 548 O O . PRO A 1 91 ? 28.230 58.278 7.132 1.00 30.11 98 PRO A O 1
ATOM 552 N N . PRO A 1 92 ? 26.489 56.881 7.459 1.00 26.90 99 PRO A N 1
ATOM 553 C CA . PRO A 1 92 ? 27.310 56.018 8.319 1.00 27.65 99 PRO A CA 1
ATOM 554 C C . PRO A 1 92 ? 28.151 55.038 7.501 1.00 28.26 99 PRO A C 1
ATOM 555 O O . PRO A 1 92 ? 28.097 53.825 7.724 1.00 28.93 99 PRO A O 1
ATOM 559 N N . LYS A 1 93 ? 28.900 55.570 6.550 1.00 29.52 100 LYS A N 1
ATOM 560 C CA . LYS A 1 93 ? 29.612 54.738 5.546 1.00 32.15 100 LYS A CA 1
ATOM 561 C C . LYS A 1 93 ? 30.667 53.834 6.199 1.00 31.61 100 LYS A C 1
ATOM 562 O O . LYS A 1 93 ? 30.711 52.630 5.970 1.00 30.36 100 LYS A O 1
ATOM 568 N N . LYS A 1 94 ? 31.517 54.438 7.031 1.00 32.32 101 LYS A N 1
ATOM 569 C CA . LYS A 1 94 ? 32.532 53.688 7.753 1.00 32.97 101 LYS A CA 1
ATOM 570 C C . LYS A 1 94 ? 31.958 52.637 8.699 1.00 29.68 101 LYS A C 1
ATOM 571 O O . LYS A 1 94 ? 32.476 51.534 8.748 1.00 30.82 101 LYS A O 1
ATOM 577 N N . PHE A 1 95 ? 30.869 52.956 9.387 1.00 27.20 102 PHE A N 1
ATOM 578 C CA . PHE A 1 95 ? 30.258 52.008 10.310 1.00 26.01 102 PHE A CA 1
ATOM 579 C C . PHE A 1 95 ? 29.711 50.806 9.542 1.00 25.80 102 PHE A C 1
ATOM 580 O O . PHE A 1 95 ? 29.933 49.636 9.920 1.00 26.17 102 PHE A O 1
ATOM 588 N N . ILE A 1 96 ? 29.020 51.084 8.442 1.00 26.02 103 ILE A N 1
ATOM 589 C CA . ILE A 1 96 ? 28.431 49.980 7.663 1.00 27.24 103 ILE A CA 1
ATOM 590 C C . ILE A 1 96 ? 29.533 49.123 7.040 1.00 29.46 103 ILE A C 1
ATOM 591 O O . ILE A 1 96 ? 29.425 47.921 7.081 1.00 27.42 103 ILE A O 1
ATOM 596 N N . SER A 1 97 ? 30.612 49.728 6.534 1.00 31.13 104 SER A N 1
ATOM 597 C CA . SER A 1 97 ? 31.711 48.902 5.985 1.00 33.59 104 SER A CA 1
ATOM 598 C C . SER A 1 97 ? 32.282 47.969 7.044 1.00 33.17 104 SER A C 1
ATOM 599 O O . SER A 1 97 ? 32.539 46.787 6.767 1.00 34.35 104 SER A O 1
ATOM 602 N N . ARG A 1 98 ? 32.472 48.492 8.242 1.00 31.37 105 ARG A N 1
ATOM 603 C CA . ARG A 1 98 ? 33.095 47.757 9.295 1.00 33.70 105 ARG A CA 1
ATOM 604 C C . ARG A 1 98 ? 32.168 46.625 9.754 1.00 33.84 105 ARG A C 1
ATOM 605 O O . ARG A 1 98 ? 32.620 45.495 9.978 1.00 33.15 105 ARG A O 1
ATOM 613 N N . LEU A 1 99 ? 30.869 46.933 9.815 1.00 32.29 106 LEU A N 1
ATOM 614 C CA . LEU A 1 99 ? 29.864 45.957 10.179 1.00 31.44 106 LEU A CA 1
ATOM 615 C C . LEU A 1 99 ? 29.919 44.754 9.230 1.00 32.37 106 LEU A C 1
ATOM 616 O O . LEU A 1 99 ? 29.849 43.605 9.659 1.00 34.85 106 LEU A O 1
ATOM 621 N N . ARG A 1 100 ? 30.046 45.046 7.960 1.00 33.03 107 ARG A N 1
ATOM 622 C CA . ARG A 1 100 ? 30.069 43.984 6.940 1.00 35.85 107 ARG A CA 1
ATOM 623 C C . ARG A 1 100 ? 31.379 43.162 6.990 1.00 39.19 107 ARG A C 1
ATOM 624 O O . ARG A 1 100 ? 31.361 41.936 6.867 1.00 43.27 107 ARG A O 1
ATOM 632 N N . LYS A 1 101 ? 32.474 43.819 7.311 1.00 43.08 108 LYS A N 1
ATOM 633 C CA . LYS A 1 101 ? 33.761 43.156 7.489 1.00 46.90 108 LYS A CA 1
ATOM 634 C C . LYS A 1 101 ? 33.778 42.210 8.711 1.00 48.69 108 LYS A C 1
ATOM 635 O O . LYS A 1 101 ? 34.326 41.124 8.622 1.00 47.54 108 LYS A O 1
ATOM 641 N N . GLU A 1 102 ? 33.161 42.594 9.833 1.00 49.06 109 GLU A N 1
ATOM 642 C CA . GLU A 1 102 ? 33.343 41.867 11.107 1.00 52.67 109 GLU A CA 1
ATOM 643 C C . GLU A 1 102 ? 32.440 40.648 11.234 1.00 54.12 109 GLU A C 1
ATOM 644 O O . GLU A 1 102 ? 32.831 39.661 11.865 1.00 52.44 109 GLU A O 1
ATOM 650 N N . ASN A 1 103 ? 31.223 40.746 10.681 1.00 52.55 110 ASN A N 1
ATOM 651 C CA . ASN A 1 103 ? 30.161 39.775 10.909 1.00 52.42 110 ASN A CA 1
ATOM 652 C C . ASN A 1 103 ? 29.676 39.146 9.619 1.00 52.24 110 ASN A C 1
ATOM 653 O O . ASN A 1 103 ? 28.783 39.697 8.926 1.00 46.15 110 ASN A O 1
ATOM 658 N N . ASP A 1 104 ? 30.167 37.954 9.358 1.00 49.27 111 ASP A N 1
ATOM 659 C CA . ASP A 1 104 ? 29.697 37.203 8.222 1.00 53.57 111 ASP A CA 1
ATOM 660 C C . ASP A 1 104 ? 28.158 37.174 8.049 1.00 50.58 111 ASP A C 1
ATOM 661 O O . ASP A 1 104 ? 27.684 37.288 6.896 1.00 47.87 111 ASP A O 1
ATOM 666 N N . LEU A 1 105 ? 27.411 37.049 9.165 1.00 47.12 112 LEU A N 1
ATOM 667 C CA . LEU A 1 105 ? 25.942 37.238 9.205 1.00 45.42 112 LEU A CA 1
ATOM 668 C C . LEU A 1 105 ? 25.436 38.504 8.456 1.00 39.37 112 LEU A C 1
ATOM 669 O O . LEU A 1 105 ? 24.403 38.448 7.839 1.00 37.87 112 LEU A O 1
ATOM 674 N N . PHE A 1 106 ? 26.117 39.628 8.591 1.00 36.79 113 PHE A N 1
ATOM 675 C CA . PHE A 1 106 ? 25.649 40.924 7.993 1.00 35.13 113 PHE A CA 1
ATOM 676 C C . PHE A 1 106 ? 26.477 41.352 6.755 1.00 35.54 113 PHE A C 1
ATOM 677 O O . PHE A 1 106 ? 26.244 42.445 6.187 1.00 34.77 113 PHE A O 1
ATOM 685 N N . ASP A 1 107 ? 27.391 40.473 6.331 1.00 32.75 114 ASP A N 1
ATOM 686 C CA . ASP A 1 107 ? 28.296 40.723 5.214 1.00 34.07 114 ASP A CA 1
ATOM 687 C C . ASP A 1 107 ? 27.583 40.439 3.903 1.00 31.73 114 ASP A C 1
ATOM 688 O O . ASP A 1 107 ? 27.906 39.506 3.183 1.00 29.19 114 ASP A O 1
ATOM 693 N N . ASN A 1 108 ? 26.591 41.262 3.600 1.00 30.05 115 ASN A N 1
ATOM 694 C CA . ASN A 1 108 ? 25.737 41.031 2.447 1.00 29.73 115 ASN A CA 1
ATOM 695 C C . ASN A 1 108 ? 24.868 42.304 2.274 1.00 28.13 115 ASN A C 1
ATOM 696 O O . ASN A 1 108 ? 24.964 43.252 3.061 1.00 26.83 115 ASN A O 1
ATOM 701 N N . TYR A 1 109 ? 24.002 42.281 1.281 1.00 27.01 116 TYR A N 1
ATOM 702 C CA . TYR A 1 109 ? 23.150 43.472 1.029 1.00 26.32 116 TYR A CA 1
ATOM 703 C C . TYR A 1 109 ? 21.662 43.069 1.156 1.00 26.35 116 TYR A C 1
ATOM 704 O O . TYR A 1 109 ? 20.762 43.678 0.547 1.00 25.91 116 TYR A O 1
ATOM 713 N N . MET A 1 110 ? 21.404 42.079 1.983 1.00 25.78 117 MET A N 1
ATOM 714 C CA . MET A 1 110 ? 20.060 41.588 2.175 1.00 26.98 117 MET A CA 1
ATOM 715 C C . MET A 1 110 ? 19.405 42.241 3.386 1.00 23.61 117 MET A C 1
ATOM 716 O O . MET A 1 110 ? 20.077 42.779 4.265 1.00 22.13 117 MET A O 1
ATOM 721 N N . GLN A 1 111 ? 18.094 42.150 3.412 1.00 21.41 118 GLN A N 1
ATOM 722 C CA . GLN A 1 111 ? 17.314 42.642 4.510 1.00 20.68 118 GLN A CA 1
ATOM 723 C C . GLN A 1 111 ? 17.551 41.739 5.750 1.00 20.09 118 GLN A C 1
ATOM 724 O O . GLN A 1 111 ? 17.704 40.521 5.632 1.00 19.55 118 GLN A O 1
ATOM 730 N N . GLN A 1 112 ? 17.570 42.351 6.920 1.00 18.66 119 GLN A N 1
ATOM 731 C CA . GLN A 1 112 ? 17.897 41.660 8.143 1.00 19.13 119 GLN A CA 1
ATOM 732 C C . GLN A 1 112 ? 16.964 42.102 9.289 1.00 18.82 119 GLN A C 1
ATOM 733 O O . GLN A 1 112 ? 16.222 43.083 9.195 1.00 19.76 119 GLN A O 1
ATOM 739 N N . ASP A 1 113 ? 17.030 41.362 10.378 1.00 18.75 120 ASP A N 1
ATOM 740 C CA . ASP A 1 113 ? 16.278 41.622 11.572 1.00 17.74 120 ASP A CA 1
ATOM 741 C C . ASP A 1 113 ? 16.965 42.602 12.516 1.00 17.07 120 ASP A C 1
ATOM 742 O O . ASP A 1 113 ? 18.129 42.439 12.865 1.00 16.96 120 ASP A O 1
ATOM 747 N N . ALA A 1 114 ? 16.221 43.590 12.969 1.00 17.54 121 ALA A N 1
ATOM 748 C CA . ALA A 1 114 ? 16.769 44.661 13.856 1.00 16.98 121 ALA A CA 1
ATOM 749 C C . ALA A 1 114 ? 17.188 44.175 15.194 1.00 17.45 121 ALA A C 1
ATOM 750 O O . ALA A 1 114 ? 18.122 44.688 15.781 1.00 16.90 121 ALA A O 1
ATOM 752 N N . HIS A 1 115 ? 16.428 43.246 15.754 1.00 17.97 122 HIS A N 1
ATOM 753 C CA . HIS A 1 115 ? 16.764 42.678 17.046 1.00 18.20 122 HIS A CA 1
ATOM 754 C C . HIS A 1 115 ? 18.061 41.844 16.981 1.00 18.10 122 HIS A C 1
ATOM 755 O O . HIS A 1 115 ? 18.889 41.850 17.906 1.00 17.64 122 HIS A O 1
ATOM 762 N N . GLU A 1 116 ? 18.238 41.068 15.916 1.00 18.81 123 GLU A N 1
ATOM 763 C CA . GLU A 1 116 ? 19.482 40.305 15.736 1.00 18.71 123 GLU A CA 1
ATOM 764 C C . GLU A 1 116 ? 20.625 41.246 15.675 1.00 18.01 123 GLU A C 1
ATOM 765 O O . GLU A 1 116 ? 21.695 41.053 16.295 1.00 17.37 123 GLU A O 1
ATOM 771 N N . PHE A 1 117 ? 20.405 42.359 14.961 1.00 17.87 124 PHE A N 1
ATOM 772 C CA . PHE A 1 117 ? 21.461 43.400 14.870 1.00 18.19 124 PHE A CA 1
ATOM 773 C C . PHE A 1 117 ? 21.755 44.084 16.217 1.00 17.55 124 PHE A C 1
ATOM 774 O O . PHE A 1 117 ? 22.947 44.178 16.593 1.00 18.53 124 PHE A O 1
ATOM 782 N N . LEU A 1 118 ? 20.715 44.439 16.947 1.00 16.88 125 LEU A N 1
ATOM 783 C CA . LEU A 1 118 ? 20.858 45.043 18.306 1.00 17.56 125 LEU A CA 1
ATOM 784 C C . LEU A 1 118 ? 21.745 44.197 19.249 1.00 17.96 125 LEU A C 1
ATOM 785 O O . LEU A 1 118 ? 22.709 44.654 19.812 1.00 17.87 125 LEU A O 1
ATOM 790 N N . ASN A 1 119 ? 21.407 42.910 19.340 1.00 18.21 126 ASN A N 1
ATOM 791 C CA . ASN A 1 119 ? 22.084 42.010 20.254 1.00 19.51 126 ASN A CA 1
ATOM 792 C C . ASN A 1 119 ? 23.515 41.764 19.787 1.00 19.46 126 ASN A C 1
ATOM 793 O O . ASN A 1 119 ? 24.408 41.695 20.630 1.00 19.01 126 ASN A O 1
ATOM 798 N N . TYR A 1 120 ? 23.709 41.624 18.480 1.00 20.05 127 TYR A N 1
ATOM 799 C CA . TYR A 1 120 ? 25.059 41.496 17.912 1.00 21.89 127 TYR A CA 1
ATOM 800 C C . TYR A 1 120 ? 25.911 42.710 18.255 1.00 20.46 127 TYR A C 1
ATOM 801 O O . TYR A 1 120 ? 27.046 42.606 18.753 1.00 21.13 127 TYR A O 1
ATOM 810 N N . LEU A 1 121 ? 25.365 43.890 18.011 1.00 19.60 128 LEU A N 1
ATOM 811 C CA . LEU A 1 121 ? 26.108 45.116 18.264 1.00 20.07 128 LEU A CA 1
ATOM 812 C C . LEU A 1 121 ? 26.486 45.267 19.749 1.00 20.32 128 LEU A C 1
ATOM 813 O O . LEU A 1 121 ? 27.651 45.549 20.084 1.00 20.99 128 LEU A O 1
ATOM 818 N N . LEU A 1 122 ? 25.513 45.058 20.648 1.00 19.68 129 LEU A N 1
ATOM 819 C CA . LEU A 1 122 ? 25.789 45.213 22.055 1.00 20.36 129 LEU A CA 1
ATOM 820 C C . LEU A 1 122 ? 26.883 44.239 22.545 1.00 20.93 129 LEU A C 1
ATOM 821 O O . LEU A 1 122 ? 27.785 44.655 23.270 1.00 21.43 129 LEU A O 1
ATOM 826 N N . ASN A 1 123 ? 26.782 42.973 22.141 1.00 21.11 130 ASN A N 1
ATOM 827 C CA . ASN A 1 123 ? 27.765 41.986 22.587 1.00 22.44 130 ASN A CA 1
ATOM 828 C C . ASN A 1 123 ? 29.133 42.192 21.972 1.00 23.93 130 ASN A C 1
ATOM 829 O O . ASN A 1 123 ? 30.159 41.991 22.662 1.00 24.53 130 ASN A O 1
ATOM 834 N N . THR A 1 124 ? 29.155 42.657 20.726 1.00 23.70 131 THR A N 1
ATOM 835 C CA . THR A 1 124 ? 30.386 43.024 20.077 1.00 24.88 131 THR A CA 1
ATOM 836 C C . THR A 1 124 ? 31.128 44.159 20.801 1.00 26.12 131 THR A C 1
ATOM 837 O O . THR A 1 124 ? 32.329 44.040 21.099 1.00 26.65 131 THR A O 1
ATOM 841 N N . ILE A 1 125 ? 30.388 45.217 21.156 1.00 24.26 132 ILE A N 1
ATOM 842 C CA . ILE A 1 125 ? 30.913 46.303 21.937 1.00 25.72 132 ILE A CA 1
ATOM 843 C C . ILE A 1 125 ? 31.405 45.788 23.295 1.00 26.39 132 ILE A C 1
ATOM 844 O O . ILE A 1 125 ? 32.494 46.138 23.751 1.00 26.17 132 ILE A O 1
ATOM 849 N N . ALA A 1 126 ? 30.578 44.993 23.951 1.00 26.29 133 ALA A N 1
ATOM 850 C CA . ALA A 1 126 ? 30.946 44.464 25.259 1.00 27.47 133 ALA A CA 1
ATOM 851 C C . ALA A 1 126 ? 32.254 43.636 25.219 1.00 29.37 133 ALA A C 1
ATOM 852 O O . ALA A 1 126 ? 33.132 43.838 26.061 1.00 29.78 133 ALA A O 1
ATOM 854 N N . ASP A 1 127 ? 32.407 42.809 24.196 1.00 29.07 134 ASP A N 1
ATOM 855 C CA . ASP A 1 127 ? 33.628 42.045 24.032 1.00 31.21 134 ASP A CA 1
ATOM 856 C C . ASP A 1 127 ? 34.836 42.959 23.848 1.00 32.75 134 ASP A C 1
ATOM 857 O O . ASP A 1 127 ? 35.911 42.706 24.446 1.00 34.05 134 ASP A O 1
ATOM 862 N N . ILE A 1 128 ? 34.673 44.047 23.097 1.00 30.94 135 ILE A N 1
ATOM 863 C CA . ILE A 1 128 ? 35.774 45.012 22.930 1.00 32.41 135 ILE A CA 1
ATOM 864 C C . ILE A 1 128 ? 36.148 45.640 24.249 1.00 33.28 135 ILE A C 1
ATOM 865 O O . ILE A 1 128 ? 37.312 45.725 24.564 1.00 34.86 135 ILE A O 1
ATOM 870 N N . LEU A 1 129 ? 35.153 46.052 25.031 1.00 32.56 136 LEU A N 1
ATOM 871 C CA . LEU A 1 129 ? 35.351 46.634 26.328 1.00 33.03 136 LEU A CA 1
ATOM 872 C C . LEU A 1 129 ? 36.002 45.675 27.318 1.00 36.94 136 LEU A C 1
ATOM 873 O O . LEU A 1 129 ? 36.847 46.102 28.109 1.00 35.78 136 LEU A O 1
ATOM 878 N N . GLN A 1 130 ? 35.613 44.409 27.282 1.00 38.30 137 GLN A N 1
ATOM 879 C CA . GLN A 1 130 ? 36.194 43.400 28.211 1.00 43.49 137 GLN A CA 1
ATOM 880 C C . GLN A 1 130 ? 37.669 43.148 27.915 1.00 45.23 137 GLN A C 1
ATOM 881 O O . GLN A 1 130 ? 38.461 42.989 28.827 1.00 45.50 137 GLN A O 1
ATOM 887 N N . GLU A 1 131 ? 37.981 43.025 26.638 1.00 46.57 138 GLU A N 1
ATOM 888 C CA . GLU A 1 131 ? 39.302 42.787 26.134 1.00 50.78 138 GLU A CA 1
ATOM 889 C C . GLU A 1 131 ? 40.221 43.933 26.579 1.00 52.93 138 GLU A C 1
ATOM 890 O O . GLU A 1 131 ? 41.299 43.686 27.106 1.00 51.94 138 GLU A O 1
ATOM 896 N N . GLU A 1 132 ? 39.759 45.170 26.450 1.00 53.20 139 GLU A N 1
ATOM 897 C CA . GLU A 1 132 ? 40.487 46.323 26.980 1.00 56.22 139 GLU A CA 1
ATOM 898 C C . GLU A 1 132 ? 40.713 46.319 28.498 1.00 60.10 139 GLU A C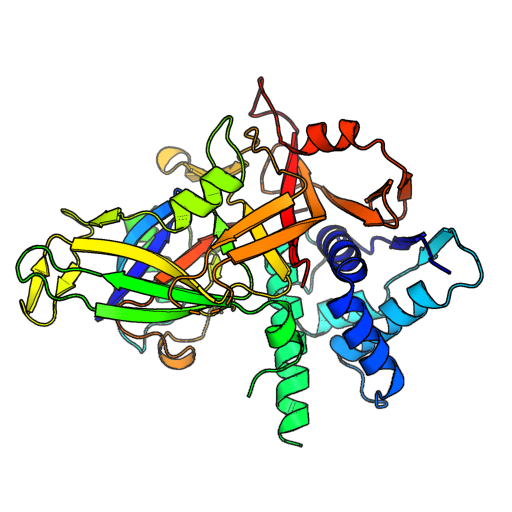 1
ATOM 899 O O . GLU A 1 132 ? 41.711 46.868 28.940 1.00 62.75 139 GLU A O 1
ATOM 905 N N . LYS A 1 133 ? 39.780 45.806 29.301 1.00 62.28 140 LYS A N 1
ATOM 906 C CA . LYS A 1 133 ? 39.991 45.715 30.767 1.00 66.68 140 LYS A CA 1
ATOM 907 C C . LYS A 1 133 ? 41.143 44.767 31.088 1.00 72.51 140 LYS A C 1
ATOM 908 O O . LYS A 1 133 ? 41.879 45.007 32.039 1.00 77.15 140 LYS A O 1
ATOM 914 N N . LYS A 1 134 ? 41.285 43.707 30.281 1.00 76.48 141 LYS A N 1
ATOM 915 C CA . LYS A 1 134 ? 42.391 42.744 30.392 1.00 81.74 141 LYS A CA 1
ATOM 916 C C . LYS A 1 134 ? 43.674 43.139 29.640 1.00 84.30 141 LYS A C 1
ATOM 917 O O . LYS A 1 134 ? 44.560 42.311 29.494 1.00 89.77 141 LYS A O 1
ATOM 923 N N . GLN A 1 135 ? 43.767 44.387 29.170 1.00 85.95 142 GLN A N 1
ATOM 924 C CA . GLN A 1 135 ? 45.013 44.994 28.675 1.00 87.98 142 GLN A CA 1
ATOM 925 C C . GLN A 1 135 ? 45.656 44.265 27.489 1.00 89.02 142 GLN A C 1
ATOM 926 O O . GLN A 1 135 ? 45.036 44.074 26.447 1.00 84.83 142 GLN A O 1
ATOM 932 N N . GLU A 1 157 ? 34.749 41.418 34.881 1.00 71.61 164 GLU A N 1
ATOM 933 C CA . GLU A 1 157 ? 33.559 42.031 35.454 1.00 69.32 164 GLU A CA 1
ATOM 934 C C . GLU A 1 157 ? 32.703 42.725 34.393 1.00 61.77 164 GLU A C 1
ATOM 935 O O . GLU A 1 157 ? 32.987 42.631 33.197 1.00 60.84 164 GLU A O 1
ATOM 941 N N . LEU A 1 158 ? 31.624 43.356 34.843 1.00 54.75 165 LEU A N 1
ATOM 942 C CA . LEU A 1 158 ? 30.678 44.044 33.981 1.00 48.86 165 LEU A CA 1
ATOM 943 C C . LEU A 1 158 ? 31.293 45.249 33.213 1.00 44.62 165 LEU A C 1
ATOM 944 O O . LEU A 1 158 ? 31.972 46.063 33.805 1.00 45.96 165 LEU A O 1
ATOM 949 N N . THR A 1 159 ? 31.019 45.340 31.921 1.00 35.92 166 THR A N 1
ATOM 950 C CA . THR A 1 159 ? 31.270 46.522 31.143 1.00 33.66 166 THR A CA 1
ATOM 951 C C . THR A 1 159 ? 30.141 47.534 31.261 1.00 30.84 166 THR A C 1
ATOM 952 O O . THR A 1 159 ? 28.994 47.243 31.721 1.00 28.23 166 THR A O 1
ATOM 956 N N . TRP A 1 160 ? 30.389 48.713 30.746 1.00 29.93 167 TRP A N 1
ATOM 957 C CA . TRP A 1 160 ? 29.291 49.689 30.734 1.00 27.92 167 TRP A CA 1
ATOM 958 C C . TRP A 1 160 ? 28.098 49.293 29.874 1.00 27.32 167 TRP A C 1
ATOM 959 O O . TRP A 1 160 ? 26.992 49.808 30.098 1.00 26.52 167 TRP A O 1
ATOM 970 N N . VAL A 1 161 ? 28.276 48.365 28.912 1.00 26.25 168 VAL A N 1
ATOM 971 C CA . VAL A 1 161 ? 27.150 47.873 28.133 1.00 25.32 168 VAL A CA 1
ATOM 972 C C . VAL A 1 161 ? 26.209 47.114 29.052 1.00 24.50 168 VAL A C 1
ATOM 973 O O . VAL A 1 161 ? 24.976 47.289 28.990 1.00 21.76 168 VAL A O 1
ATOM 977 N N . HIS A 1 162 ? 26.799 46.273 29.886 1.00 25.66 169 HIS A N 1
ATOM 978 C CA . HIS A 1 162 ? 26.022 45.531 30.888 1.00 26.49 169 HIS A CA 1
ATOM 979 C C . HIS A 1 162 ? 25.422 46.459 31.977 1.00 26.69 169 HIS A C 1
ATOM 980 O O . HIS A 1 162 ? 24.292 46.261 32.389 1.00 23.91 169 HIS A O 1
ATOM 987 N N . GLU A 1 163 ? 26.175 47.451 32.444 1.00 26.17 170 GLU A N 1
ATOM 988 C CA . GLU A 1 163 ? 25.615 48.425 33.369 1.00 27.68 170 GLU A CA 1
ATOM 989 C C . GLU A 1 163 ? 24.336 49.045 32.859 1.00 25.87 170 GLU A C 1
ATOM 990 O O . GLU A 1 163 ? 23.403 49.246 33.646 1.00 26.58 170 GLU A O 1
ATOM 996 N N . ILE A 1 164 ? 24.245 49.264 31.548 1.00 24.10 171 ILE A N 1
ATOM 997 C CA . ILE A 1 164 ? 23.105 49.910 30.958 1.00 22.46 171 ILE A CA 1
ATOM 998 C C . ILE A 1 164 ? 21.971 48.897 30.676 1.00 21.59 171 ILE A C 1
ATOM 999 O O . ILE A 1 164 ? 20.838 49.161 31.063 1.00 20.11 171 ILE A O 1
ATOM 1004 N N . PHE A 1 165 ? 22.277 47.790 29.992 1.00 20.23 172 PHE A N 1
ATOM 1005 C CA . PHE A 1 165 ? 21.221 46.903 29.478 1.00 20.06 172 PHE A CA 1
ATOM 1006 C C . PHE A 1 165 ? 21.056 45.585 30.193 1.00 20.85 172 PHE A C 1
ATOM 1007 O O . PHE A 1 165 ? 20.085 44.907 29.901 1.00 21.37 172 PHE A O 1
ATOM 1015 N N . GLN A 1 166 ? 21.988 45.188 31.057 1.00 21.46 173 GLN A N 1
ATOM 1016 C CA . GLN A 1 166 ? 21.894 43.842 31.615 1.00 23.19 173 GLN A CA 1
ATOM 1017 C C . GLN A 1 166 ? 20.943 43.803 32.823 1.00 22.69 173 GLN A C 1
ATOM 1018 O O . GLN A 1 166 ? 21.027 44.627 33.730 1.00 22.26 173 GLN A O 1
ATOM 1024 N N . GLY A 1 167 ? 20.008 42.851 32.796 1.00 22.22 174 GLY A N 1
ATOM 1025 C CA . GLY A 1 167 ? 19.260 42.415 33.956 1.00 21.90 174 GLY A CA 1
ATOM 1026 C C . GLY A 1 167 ? 19.482 40.959 34.248 1.00 23.22 174 GLY A C 1
ATOM 1027 O O . GLY A 1 167 ? 20.235 40.277 33.572 1.00 23.37 174 GLY A O 1
ATOM 1028 N N . THR A 1 168 ? 18.791 40.472 35.284 1.00 23.60 175 THR A N 1
ATOM 1029 C CA . THR A 1 168 ? 18.925 39.060 35.717 1.00 22.95 175 THR A CA 1
ATOM 1030 C C . THR A 1 168 ? 17.556 38.510 36.028 1.00 22.59 175 THR A C 1
ATOM 1031 O O . THR A 1 168 ? 16.765 39.138 36.710 1.00 23.45 175 THR A O 1
ATOM 1035 N N . LEU A 1 169 ? 17.291 37.307 35.501 1.00 22.44 176 LEU A N 1
ATOM 1036 C CA . LEU A 1 169 ? 16.112 36.533 35.833 1.00 22.51 176 LEU A CA 1
ATOM 1037 C C . LEU A 1 169 ? 16.495 35.473 36.845 1.00 23.14 176 LEU A C 1
ATOM 1038 O O . LEU A 1 169 ? 17.631 34.977 36.784 1.00 22.81 176 LEU A O 1
ATOM 1043 N N . THR A 1 170 ? 15.555 35.112 37.736 1.00 22.63 177 THR A N 1
ATOM 1044 C CA . THR A 1 170 ? 15.681 33.911 38.531 1.00 22.49 177 THR A CA 1
ATOM 1045 C C . THR A 1 170 ? 14.641 32.918 38.082 1.00 21.72 177 THR A C 1
ATOM 1046 O O . THR A 1 170 ? 13.427 33.188 38.187 1.00 22.27 177 THR A O 1
ATOM 1050 N N . ASN A 1 171 ? 15.094 31.810 37.510 1.00 21.44 178 ASN A N 1
ATOM 1051 C CA . ASN A 1 171 ? 14.175 30.756 37.143 1.00 21.41 178 ASN A CA 1
ATOM 1052 C C . ASN A 1 171 ? 14.020 29.843 38.343 1.00 22.81 178 ASN A C 1
ATOM 1053 O O . ASN A 1 171 ? 15.018 29.378 38.866 1.00 21.85 178 ASN A O 1
ATOM 1058 N N . GLU A 1 172 ? 12.788 29.550 38.737 1.00 23.32 179 GLU A N 1
ATOM 1059 C CA . GLU A 1 172 ? 12.500 28.603 39.770 1.00 24.09 179 GLU A CA 1
ATOM 1060 C C . GLU A 1 172 ? 11.701 27.467 39.179 1.00 22.65 179 GLU A C 1
ATOM 1061 O O . GLU A 1 172 ? 10.690 27.703 38.503 1.00 20.87 179 GLU A O 1
ATOM 1067 N N . THR A 1 173 ? 12.155 26.238 39.379 1.00 21.42 180 THR A N 1
ATOM 1068 C CA . THR A 1 173 ? 11.376 25.069 38.936 1.00 20.76 180 THR A CA 1
ATOM 1069 C C . THR A 1 173 ? 11.050 24.256 40.179 1.00 21.69 180 THR A C 1
ATOM 1070 O O . THR A 1 173 ? 11.943 23.878 40.954 1.00 21.63 180 THR A O 1
ATOM 1074 N N A ARG A 1 174 ? 9.784 23.942 40.339 0.50 21.66 181 ARG A N 1
ATOM 1075 N N B ARG A 1 174 ? 9.763 24.060 40.441 0.50 22.38 181 ARG A N 1
ATOM 1076 C CA A ARG A 1 174 ? 9.324 23.294 41.523 0.50 22.42 181 ARG A CA 1
ATOM 1077 C CA B ARG A 1 174 ? 9.335 23.276 41.588 0.50 23.50 181 ARG A CA 1
ATOM 1078 C C A ARG A 1 174 ? 8.726 21.942 41.169 0.50 21.88 181 ARG A C 1
ATOM 1079 C C B ARG A 1 174 ? 8.820 21.943 41.087 0.50 22.44 181 ARG A C 1
ATOM 1080 O O A ARG A 1 174 ? 7.705 21.899 40.473 0.50 21.09 181 ARG A O 1
ATOM 1081 O O B ARG A 1 174 ? 7.984 21.911 40.184 0.50 21.37 181 ARG A O 1
ATOM 1096 N N . CYS A 1 175 ? 9.346 20.858 41.645 1.00 21.21 182 CYS A N 1
ATOM 1097 C CA . CYS A 1 175 ? 8.831 19.508 41.374 1.00 20.53 182 CYS A CA 1
ATOM 1098 C C . CYS A 1 175 ? 7.523 19.348 42.146 1.00 21.43 182 CYS A C 1
ATOM 1099 O O . CYS A 1 175 ? 7.511 19.530 43.390 1.00 21.81 182 CYS A O 1
ATOM 1102 N N . LEU A 1 176 ? 6.444 18.992 41.452 1.00 21.37 183 LEU A N 1
ATOM 1103 C CA . LEU A 1 176 ? 5.176 18.799 42.147 1.00 23.26 183 LEU A CA 1
ATOM 1104 C C . LEU A 1 176 ? 5.087 17.463 42.865 1.00 23.59 183 LEU A C 1
ATOM 1105 O O . LEU A 1 176 ? 4.189 17.290 43.697 1.00 23.98 183 LEU A O 1
ATOM 1110 N N . ASN A 1 177 ? 6.023 16.565 42.603 1.00 23.39 184 ASN A N 1
ATOM 1111 C CA . ASN A 1 177 ? 6.018 15.268 43.289 1.00 24.62 184 ASN A CA 1
ATOM 1112 C C . ASN A 1 177 ? 6.709 15.397 44.648 1.00 26.59 184 ASN A C 1
ATOM 1113 O O . ASN A 1 177 ? 6.112 15.015 45.650 1.00 27.98 184 ASN A O 1
ATOM 1118 N N . CYS A 1 178 ? 7.913 15.958 44.717 1.00 24.93 185 CYS A N 1
ATOM 1119 C CA . CYS A 1 178 ? 8.664 16.093 46.006 1.00 26.67 185 CYS A CA 1
ATOM 1120 C C . CYS A 1 178 ? 8.689 17.493 46.613 1.00 27.61 185 CYS A C 1
ATOM 1121 O O . CYS A 1 178 ? 9.223 17.649 47.680 1.00 27.60 185 CYS A O 1
ATOM 1124 N N . GLU A 1 179 ? 8.178 18.499 45.896 1.00 27.13 186 GLU A N 1
ATOM 1125 C CA . GLU A 1 179 ? 8.180 19.912 46.285 1.00 29.84 186 GLU A CA 1
ATOM 1126 C C . GLU A 1 179 ? 9.559 20.579 46.350 1.00 28.49 186 GLU A C 1
ATOM 1127 O O . GLU A 1 179 ? 9.657 21.700 46.772 1.00 28.91 186 GLU A O 1
ATOM 1133 N N . THR A 1 180 ? 10.596 19.948 45.840 1.00 26.24 187 THR A N 1
ATOM 1134 C CA . THR A 1 180 ? 11.906 20.588 45.775 1.00 27.39 187 THR A CA 1
ATOM 1135 C C . THR A 1 180 ? 11.893 21.736 44.750 1.00 27.10 187 THR A C 1
ATOM 1136 O O . THR A 1 180 ? 11.367 21.588 43.622 1.00 24.19 187 THR A O 1
ATOM 1140 N N . VAL A 1 181 ? 12.420 22.889 45.162 1.00 28.04 188 VAL A N 1
ATOM 1141 C CA . VAL A 1 181 ? 12.514 24.045 44.274 1.00 28.66 188 VAL A CA 1
ATOM 1142 C C . VAL A 1 181 ? 13.961 24.209 43.880 1.00 28.53 188 VAL A C 1
ATOM 1143 O O . VAL A 1 181 ? 14.827 24.191 44.746 1.00 27.99 188 VAL A O 1
ATOM 1147 N N . SER A 1 182 ? 14.238 24.324 42.582 1.00 26.83 189 SER A N 1
ATOM 1148 C CA . SER A 1 182 ? 15.584 24.603 42.100 1.00 26.17 189 SER A CA 1
ATOM 1149 C C . SER A 1 182 ? 15.599 25.980 41.456 1.00 26.36 189 SER A C 1
ATOM 1150 O O . SER A 1 182 ? 14.750 26.231 40.576 1.00 25.06 189 SER A O 1
ATOM 1153 N N . SER A 1 183 ? 16.531 26.864 41.895 1.00 26.12 190 SER A N 1
ATOM 1154 C CA . SER A 1 183 ? 16.626 28.224 41.403 1.00 27.55 190 SER A CA 1
ATOM 1155 C C . SER A 1 183 ? 17.854 28.418 40.546 1.00 26.55 190 SER A C 1
ATOM 1156 O O . SER A 1 183 ? 18.890 27.950 40.931 1.00 26.53 190 SER A O 1
ATOM 1159 N N . LYS A 1 184 ? 17.760 29.146 39.416 1.00 24.98 191 LYS A N 1
ATOM 1160 C CA . LYS A 1 184 ? 18.903 29.339 38.548 1.00 24.38 191 LYS A CA 1
ATOM 1161 C C . LYS A 1 184 ? 18.848 30.758 37.989 1.00 25.19 191 LYS A C 1
ATOM 1162 O O . LYS A 1 184 ? 17.793 31.166 37.473 1.00 23.36 191 LYS A O 1
ATOM 1168 N N . ASP A 1 185 ? 19.938 31.524 38.178 1.00 24.81 192 ASP A N 1
ATOM 1169 C CA . ASP A 1 185 ? 19.927 32.929 37.755 1.00 25.93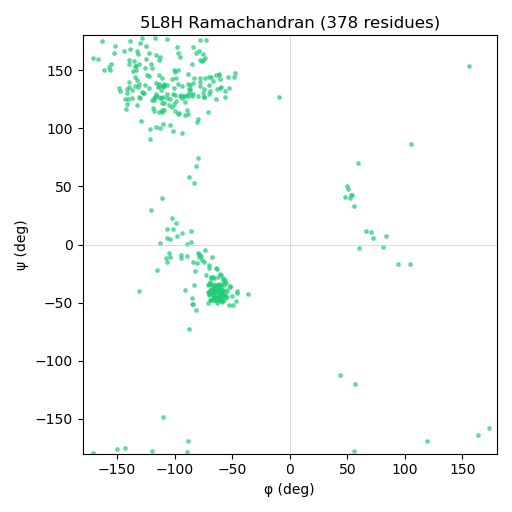 192 ASP A CA 1
ATOM 1170 C C . ASP A 1 185 ? 20.514 33.004 36.341 1.00 25.13 192 ASP A C 1
ATOM 1171 O O . ASP A 1 185 ? 21.554 32.387 36.059 1.00 25.15 192 ASP A O 1
ATOM 1176 N N . GLU A 1 186 ? 19.857 33.802 35.485 1.00 23.26 193 GLU A N 1
ATOM 1177 C CA . GLU A 1 186 ? 20.261 33.921 34.120 1.00 23.20 193 GLU A CA 1
ATOM 1178 C C . GLU A 1 186 ? 20.126 35.387 33.677 1.00 22.60 193 GLU A C 1
ATOM 1179 O O . GLU A 1 186 ? 19.092 35.987 33.862 1.00 22.19 193 GLU A O 1
ATOM 1185 N N . ASP A 1 187 ? 21.211 35.936 33.166 1.00 23.08 194 ASP A N 1
ATOM 1186 C CA . ASP A 1 187 ? 21.246 37.315 32.713 1.00 22.98 194 ASP A CA 1
ATOM 1187 C C . ASP A 1 187 ? 20.600 37.510 31.331 1.00 21.19 194 ASP A C 1
ATOM 1188 O O . ASP A 1 187 ? 20.295 36.545 30.600 1.00 20.06 194 ASP A O 1
ATOM 1193 N N . PHE A 1 188 ? 20.358 38.760 31.002 1.00 19.94 195 PHE A N 1
ATOM 1194 C CA . PHE A 1 188 ? 19.776 39.120 29.739 1.00 19.54 195 PHE A CA 1
ATOM 1195 C C . PHE A 1 188 ? 20.172 40.533 29.418 1.00 19.78 195 PHE A C 1
ATOM 1196 O O . PHE A 1 188 ? 20.438 41.326 30.339 1.00 20.45 195 PHE A O 1
ATOM 1204 N N . LEU A 1 189 ? 20.181 40.858 28.131 1.00 18.95 196 LEU A N 1
ATOM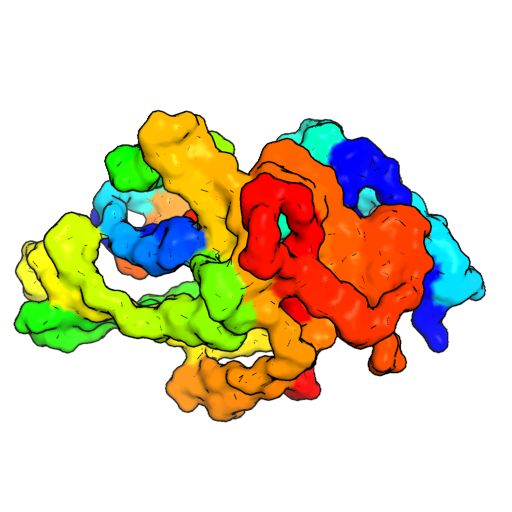 1205 C CA . LEU A 1 189 ? 20.283 42.234 27.675 1.00 19.11 196 LEU A CA 1
ATOM 1206 C C . LEU A 1 189 ? 18.973 42.840 27.178 1.00 18.78 196 LEU A C 1
ATOM 1207 O O . LEU A 1 189 ? 18.861 44.067 26.912 1.00 18.23 196 LEU A O 1
ATOM 1212 N N . ASP A 1 190 ? 17.991 41.982 27.021 1.00 18.54 197 ASP A N 1
ATOM 1213 C CA . ASP A 1 190 ? 16.683 42.315 26.520 1.00 18.52 197 ASP A CA 1
ATOM 1214 C C . ASP A 1 190 ? 15.800 41.140 26.811 1.00 18.16 197 ASP A C 1
ATOM 1215 O O . ASP A 1 190 ? 16.294 40.051 27.016 1.00 17.78 197 ASP A O 1
ATOM 1220 N N . LEU A 1 191 ? 14.489 41.365 26.832 1.00 17.23 198 LEU A N 1
ATOM 1221 C CA . LEU A 1 191 ? 13.511 40.297 27.029 1.00 18.15 198 LEU A CA 1
ATOM 1222 C C . LEU A 1 191 ? 12.641 40.167 25.783 1.00 17.10 198 LEU A C 1
ATOM 1223 O O . LEU A 1 191 ? 12.044 41.150 25.251 1.00 17.67 198 LEU A O 1
ATOM 1228 N N . SER A 1 192 ? 12.540 38.939 25.301 1.00 17.04 199 SER A N 1
ATOM 1229 C CA . SER A 1 192 ? 11.694 38.620 24.180 1.00 17.03 199 SER A CA 1
ATOM 1230 C C . SER A 1 192 ? 10.403 38.112 24.708 1.00 17.90 199 SER A C 1
ATOM 1231 O O . SER A 1 192 ? 10.361 36.996 25.297 1.00 18.37 199 SER A O 1
ATOM 1234 N N . VAL A 1 193 ? 9.349 38.868 24.490 1.00 18.27 200 VAL A N 1
ATOM 1235 C CA . VAL A 1 193 ? 8.068 38.574 25.059 1.00 18.97 200 VAL A CA 1
ATOM 1236 C C . VAL A 1 193 ? 7.077 38.140 24.017 1.00 20.07 200 VAL A C 1
ATOM 1237 O O . VAL A 1 193 ? 7.022 38.701 22.924 1.00 19.20 200 VAL A O 1
ATOM 1241 N N . ASP A 1 194 ? 6.216 37.184 24.369 1.00 21.16 201 ASP A N 1
ATOM 1242 C CA . ASP A 1 194 ? 5.211 36.710 23.418 1.00 23.49 201 ASP A CA 1
ATOM 1243 C C . ASP A 1 194 ? 3.994 37.637 23.477 1.00 24.13 201 ASP A C 1
ATOM 1244 O O . ASP A 1 194 ? 3.776 38.398 24.444 1.00 24.77 201 ASP A O 1
ATOM 1249 N N . VAL A 1 195 ? 3.227 37.683 22.376 1.00 23.42 202 VAL A N 1
ATOM 1250 C CA . VAL A 1 195 ? 2.189 38.659 22.157 1.00 23.50 202 VAL A CA 1
ATOM 1251 C C . VAL A 1 195 ? 0.837 37.962 21.926 1.00 24.71 202 VAL A C 1
ATOM 1252 O O . VAL A 1 195 ? 0.794 36.778 21.689 1.00 25.83 202 VAL A O 1
ATOM 1256 N N . GLU A 1 196 ? -0.234 38.697 22.008 1.00 26.49 203 GLU A N 1
ATOM 1257 C CA . GLU A 1 196 ? -1.534 38.160 21.605 1.00 29.08 203 GLU A CA 1
ATOM 1258 C C . GLU A 1 196 ? -2.342 39.327 21.151 1.00 29.19 203 GLU A C 1
ATOM 1259 O O . GLU A 1 196 ? -1.913 40.456 21.320 1.00 26.39 203 GLU A O 1
ATOM 1265 N N . GLN A 1 197 ? -3.497 39.070 20.562 1.00 29.38 204 GLN A N 1
ATOM 1266 C CA . GLN A 1 197 ? -4.246 40.118 19.960 1.00 32.54 204 GLN A CA 1
ATOM 1267 C C . GLN A 1 197 ? -4.921 41.002 21.043 1.00 31.36 204 GLN A C 1
ATOM 1268 O O . GLN A 1 197 ? -5.529 40.483 21.994 1.00 32.65 204 GLN A O 1
ATOM 1274 N N . ASN A 1 198 ? -4.786 42.299 20.856 1.00 29.49 205 ASN A N 1
ATOM 1275 C CA . ASN A 1 198 ? -5.427 43.324 21.663 1.00 31.44 205 ASN A CA 1
ATOM 1276 C C . ASN A 1 198 ? -5.029 43.205 23.140 1.00 30.85 205 ASN A C 1
ATOM 1277 O O . ASN A 1 198 ? -5.823 42.839 24.003 1.00 30.83 205 ASN A O 1
ATOM 1282 N N . THR A 1 199 ? -3.783 43.527 23.381 1.00 29.92 206 THR A N 1
ATOM 1283 C CA . THR A 1 199 ? -3.199 43.483 24.717 1.00 28.91 206 THR A CA 1
ATOM 1284 C C . THR A 1 199 ? -2.232 44.657 24.865 1.00 27.36 206 THR A C 1
ATOM 1285 O O . THR A 1 199 ? -2.134 45.521 24.021 1.00 24.99 206 THR A O 1
ATOM 1289 N N . SER A 1 200 ? -1.543 44.684 26.003 1.00 27.74 207 SER A N 1
ATOM 1290 C CA A SER A 1 200 ? -0.514 45.678 26.277 0.50 27.03 207 SER A CA 1
ATOM 1291 C CA B SER A 1 200 ? -0.497 45.685 26.255 0.50 26.22 207 SER A CA 1
ATOM 1292 C C . SER A 1 200 ? 0.799 44.983 26.587 1.00 25.32 207 SER A C 1
ATOM 1293 O O . SER A 1 200 ? 0.827 43.867 27.047 1.00 24.91 207 SER A O 1
ATOM 1298 N N . ILE A 1 201 ? 1.893 45.697 26.394 1.00 26.47 208 ILE A N 1
ATOM 1299 C CA . ILE A 1 201 ? 3.175 45.151 26.736 1.00 26.76 208 ILE A CA 1
ATOM 1300 C C . ILE A 1 201 ? 3.287 44.844 28.242 1.00 25.64 208 ILE A C 1
ATOM 1301 O O . ILE A 1 201 ? 3.981 43.911 28.641 1.00 24.24 208 ILE A O 1
ATOM 1306 N N . THR A 1 202 ? 2.551 45.575 29.048 1.00 26.97 209 THR A N 1
ATOM 1307 C CA . THR A 1 202 ? 2.511 45.272 30.492 1.00 28.60 209 THR A CA 1
ATOM 1308 C C . THR A 1 202 ? 2.032 43.881 30.721 1.00 27.37 209 THR A C 1
ATOM 1309 O O . THR A 1 202 ? 2.596 43.102 31.508 1.00 27.14 209 THR A O 1
ATOM 1313 N N . HIS A 1 203 ? 1.012 43.477 29.969 1.00 27.55 210 HIS A N 1
ATOM 1314 C CA . HIS A 1 203 ? 0.521 42.095 30.080 1.00 28.45 210 HIS A CA 1
ATOM 1315 C C . HIS A 1 203 ? 1.456 41.061 29.519 1.00 26.35 210 HIS A C 1
ATOM 1316 O O . HIS A 1 203 ? 1.686 40.043 30.177 1.00 25.73 210 HIS A O 1
ATOM 1323 N N . CYS A 1 204 ? 2.077 41.368 28.368 1.00 26.27 211 CYS A N 1
ATOM 1324 C CA . CYS A 1 204 ? 3.099 40.487 27.784 1.00 27.50 211 CYS A CA 1
ATOM 1325 C C . CYS A 1 204 ? 4.270 40.227 28.737 1.00 26.41 211 CYS A C 1
ATOM 1326 O O . CYS A 1 204 ? 4.726 39.076 28.893 1.00 27.53 211 CYS A O 1
ATOM 1329 N N . LEU A 1 205 ? 4.737 41.289 29.377 1.00 26.08 212 LEU A N 1
ATOM 1330 C CA . LEU A 1 205 ? 5.856 41.196 30.293 1.00 25.90 212 LEU A CA 1
ATOM 1331 C C . LEU A 1 205 ? 5.454 40.400 31.536 1.00 27.57 212 LEU A C 1
ATOM 1332 O O . LEU A 1 205 ? 6.186 39.509 31.992 1.00 26.06 212 LEU A O 1
ATOM 1337 N N . ARG A 1 206 ? 4.224 40.587 32.028 1.00 28.24 213 ARG A N 1
ATOM 1338 C CA . ARG A 1 206 ? 3.778 39.816 33.180 1.00 30.35 213 ARG A CA 1
ATOM 1339 C C . ARG A 1 206 ? 3.632 38.331 32.848 1.00 29.86 213 ARG A C 1
ATOM 1340 O O . ARG A 1 206 ? 4.005 37.455 33.657 1.00 28.45 213 ARG A O 1
ATOM 1348 N N . ASP A 1 207 ? 3.089 38.032 31.668 1.00 29.90 214 ASP A N 1
ATOM 1349 C CA . ASP A 1 207 ? 2.960 36.644 31.259 1.00 30.56 214 ASP A CA 1
ATOM 1350 C C . ASP A 1 207 ? 4.327 35.963 31.164 1.00 28.48 214 ASP A C 1
ATOM 1351 O O . ASP A 1 207 ? 4.437 34.792 31.517 1.00 27.22 214 ASP A O 1
ATOM 1356 N N . PHE A 1 208 ? 5.347 36.716 30.745 1.00 26.04 215 PHE A N 1
ATOM 1357 C CA . PHE A 1 208 ? 6.736 36.194 30.681 1.00 24.73 215 PHE A CA 1
ATOM 1358 C C . PHE A 1 208 ? 7.152 35.563 32.034 1.00 25.37 215 PHE A C 1
ATOM 1359 O O . PHE A 1 208 ? 7.850 34.536 32.042 1.00 24.17 215 PHE A O 1
ATOM 1367 N N . SER A 1 209 ? 6.694 36.170 33.132 1.00 26.11 216 SER A N 1
ATOM 1368 C CA . SER A 1 209 ? 7.101 35.811 34.501 1.00 28.54 216 SER A CA 1
ATOM 1369 C C . SER A 1 209 ? 6.093 35.035 35.271 1.00 30.28 216 SER A C 1
ATOM 1370 O O . SER A 1 209 ? 6.325 34.774 36.431 1.00 35.75 216 SER A O 1
ATOM 1373 N N . ASN A 1 210 ? 5.003 34.662 34.645 1.00 30.65 217 ASN A N 1
ATOM 1374 C CA . ASN A 1 210 ? 3.953 33.904 35.253 1.00 33.73 217 ASN A CA 1
ATOM 1375 C C . ASN A 1 210 ? 4.329 32.422 35.397 1.00 31.90 217 ASN A C 1
ATOM 1376 O O . ASN A 1 210 ? 5.194 31.926 34.717 1.00 29.94 217 ASN A O 1
ATOM 1381 N N . THR A 1 211 ? 3.663 31.750 36.307 1.00 30.36 218 THR A N 1
ATOM 1382 C CA . THR A 1 2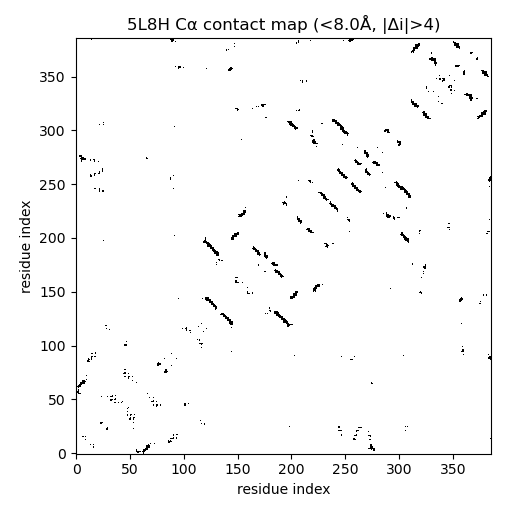11 ? 3.967 30.331 36.592 1.00 29.31 218 THR A CA 1
ATOM 1383 C C . THR A 1 211 ? 3.421 29.499 35.504 1.00 28.55 218 THR A C 1
ATOM 1384 O O . THR A 1 211 ? 2.283 29.685 35.131 1.00 31.01 218 THR A O 1
ATOM 1388 N N . GLU A 1 212 ? 4.244 28.602 34.961 1.00 25.91 219 GLU A N 1
ATOM 1389 C CA . GLU A 1 212 ? 3.822 27.633 33.971 1.00 25.80 219 GLU A CA 1
ATOM 1390 C C . GLU A 1 212 ? 3.813 26.242 34.588 1.00 24.84 219 GLU A C 1
ATOM 1391 O O . GLU A 1 212 ? 4.745 25.918 35.298 1.00 23.78 219 GLU A O 1
ATOM 1397 N N . THR A 1 213 ? 2.787 25.447 34.323 1.00 23.65 220 THR A N 1
ATOM 1398 C CA . THR A 1 213 ? 2.811 24.079 34.798 1.00 24.26 220 THR A CA 1
ATOM 1399 C C . THR A 1 213 ? 3.234 23.138 33.648 1.00 25.16 220 THR A C 1
ATOM 1400 O O . THR A 1 213 ? 2.635 23.183 32.560 1.00 25.95 220 THR A O 1
ATOM 1404 N N . LEU A 1 214 ? 4.226 22.307 33.917 1.00 23.16 221 LEU A N 1
ATOM 1405 C CA . LEU A 1 214 ? 4.820 21.437 32.954 1.00 22.11 221 LEU A CA 1
ATOM 1406 C C . LEU A 1 214 ? 4.289 20.024 33.153 1.00 22.50 221 LEU A C 1
ATOM 1407 O O . LEU A 1 214 ? 4.440 19.460 34.207 1.00 22.04 221 LEU A O 1
ATOM 1412 N N . CYS A 1 215 ? 3.628 19.502 32.130 1.00 21.36 222 CYS A N 1
ATOM 1413 C CA . CYS A 1 215 ? 2.996 18.192 32.154 1.00 22.38 222 CYS A CA 1
ATOM 1414 C C . CYS A 1 215 ? 3.354 17.377 30.901 1.00 22.81 222 CYS A C 1
ATOM 1415 O O . CYS A 1 215 ? 3.890 17.920 29.961 1.00 21.16 222 CYS A O 1
ATOM 1418 N N . SER A 1 216 ? 3.116 16.065 30.962 1.00 23.31 223 SER A N 1
ATOM 1419 C CA . SER A 1 216 ? 3.143 15.179 29.804 1.00 24.04 223 SER A CA 1
ATOM 1420 C C . SER A 1 216 ? 4.483 15.293 29.137 1.00 24.36 223 SER A C 1
ATOM 1421 O O . SER A 1 216 ? 5.460 15.126 29.778 1.00 23.65 223 SER A O 1
ATOM 1424 N N . GLU A 1 217 ? 4.528 15.705 27.883 1.00 25.64 224 GLU A N 1
ATOM 1425 C CA . GLU A 1 217 ? 5.791 15.848 27.183 1.00 26.49 224 GLU A CA 1
ATOM 1426 C C . GLU A 1 217 ? 6.751 16.894 27.758 1.00 26.26 224 GLU A C 1
ATOM 1427 O O . GLU A 1 217 ? 7.862 16.856 27.427 1.00 26.03 224 GLU A O 1
ATOM 1433 N N . GLN A 1 218 ? 6.313 17.874 28.520 1.00 22.95 225 GLN A N 1
ATOM 1434 C CA . GLN A 1 218 ? 7.232 18.857 29.079 1.00 23.00 225 GLN A CA 1
ATOM 1435 C C . GLN A 1 218 ? 7.638 18.604 30.531 1.00 21.11 225 GLN A C 1
ATOM 1436 O O . GLN A 1 218 ? 8.123 19.474 31.195 1.00 19.45 225 GLN A O 1
ATOM 1442 N N . LYS A 1 219 ? 7.448 17.385 31.010 1.00 20.21 226 LYS A N 1
ATOM 1443 C CA . LYS A 1 219 ? 7.746 17.090 32.399 1.00 20.28 226 LYS A CA 1
ATOM 1444 C C . LYS A 1 219 ? 9.218 17.315 32.747 1.00 18.81 226 LYS A C 1
ATOM 1445 O O . LYS A 1 219 ? 10.070 17.096 31.972 1.00 19.20 226 LYS A O 1
ATOM 1451 N N . TYR A 1 220 ? 9.466 17.759 33.955 1.00 18.78 227 TYR A N 1
ATOM 1452 C CA . TYR A 1 220 ? 10.780 18.158 34.431 1.00 18.62 227 TYR A CA 1
ATOM 1453 C C . TYR A 1 220 ? 11.599 16.984 35.007 1.00 19.37 227 TYR A C 1
ATOM 1454 O O . TYR A 1 220 ? 11.080 16.239 35.759 1.00 20.06 227 TYR A O 1
ATOM 1463 N N . TYR A 1 221 ? 12.867 16.859 34.642 1.00 19.19 228 TYR A N 1
ATOM 1464 C CA . TYR A 1 221 ? 13.722 15.818 35.217 1.00 19.66 228 TYR A CA 1
ATOM 1465 C C . TYR A 1 221 ? 14.174 16.376 36.587 1.00 19.58 228 TYR A C 1
ATOM 1466 O O . TYR A 1 221 ? 15.008 17.273 36.674 1.00 18.97 228 TYR A O 1
ATOM 1475 N N . CYS A 1 222 ? 13.580 15.841 37.650 1.00 20.16 229 CYS A N 1
ATOM 1476 C CA . CYS A 1 222 ? 13.904 16.203 38.995 1.00 20.99 229 CYS A CA 1
ATOM 1477 C C . CYS A 1 222 ? 15.063 15.322 39.548 1.00 22.30 229 CYS A C 1
ATOM 1478 O O . CYS A 1 222 ? 14.956 14.096 39.548 1.00 20.41 229 CYS A O 1
ATOM 1481 N N . GLU A 1 223 ? 16.098 15.979 40.065 1.00 23.75 230 GLU A N 1
ATOM 1482 C CA . GLU A 1 223 ? 17.221 15.240 40.584 1.00 26.78 230 GLU A CA 1
ATOM 1483 C C . GLU A 1 223 ? 16.977 14.560 41.931 1.00 25.53 230 GLU A C 1
ATOM 1484 O O . GLU A 1 223 ? 17.768 13.694 42.296 1.00 25.76 230 GLU A O 1
ATOM 1490 N N . THR A 1 224 ? 15.913 14.933 42.638 1.00 24.37 231 THR A N 1
ATOM 1491 C CA . THR A 1 224 ? 15.553 14.278 43.890 1.00 24.59 231 THR A CA 1
ATOM 1492 C C . THR A 1 224 ? 14.733 13.056 43.560 1.00 23.94 231 THR A C 1
ATOM 1493 O O . THR A 1 224 ? 14.948 11.994 44.107 1.00 23.50 231 THR A O 1
ATOM 1497 N N . CYS A 1 225 ? 13.748 13.218 42.652 1.00 23.12 232 CYS A N 1
ATOM 1498 C CA . CYS A 1 225 ? 12.970 12.084 42.183 1.00 22.29 232 CYS A CA 1
ATOM 1499 C C . CYS A 1 225 ? 13.680 11.202 41.185 1.00 21.32 232 CYS A C 1
ATOM 1500 O O . CYS A 1 225 ? 13.214 10.101 40.909 1.00 21.97 232 CYS A O 1
ATOM 1503 N N . CYS A 1 226 ? 14.793 11.650 40.633 1.00 21.82 233 CYS A N 1
ATOM 1504 C CA . CYS A 1 226 ? 15.529 10.940 39.601 1.00 22.36 233 CYS A CA 1
ATOM 1505 C C . CYS A 1 226 ? 14.638 10.434 38.453 1.00 22.31 233 CYS A C 1
ATOM 1506 O O . CYS A 1 226 ? 14.782 9.323 37.972 1.00 21.67 233 CYS A O 1
ATOM 1509 N N . SER A 1 227 ? 13.669 11.271 38.040 1.00 20.98 234 SER A N 1
ATOM 1510 C CA . SER A 1 227 ? 12.682 10.863 37.028 1.00 20.75 234 SER A CA 1
ATOM 1511 C C . SER A 1 227 ? 11.897 12.145 36.646 1.00 20.77 234 SER A C 1
ATOM 1512 O O . SER A 1 227 ? 11.909 13.153 37.374 1.00 20.07 234 SER A O 1
ATOM 1515 N N . LYS A 1 228 ? 11.261 12.082 35.501 1.00 21.04 235 LYS A N 1
ATOM 1516 C CA . LYS A 1 228 ? 10.392 13.185 35.017 1.00 20.78 235 LYS A CA 1
ATOM 1517 C C . LYS A 1 228 ? 9.125 13.297 35.827 1.00 20.20 235 LYS A C 1
ATOM 1518 O O . LYS A 1 228 ? 8.431 12.298 36.107 1.00 19.76 235 LYS A O 1
ATOM 1524 N N . GLN A 1 229 ? 8.854 14.527 36.270 1.00 19.17 236 GLN A N 1
ATOM 1525 C CA . GLN A 1 229 ? 7.701 14.819 37.067 1.00 18.98 236 GLN A CA 1
ATOM 1526 C C . GLN A 1 229 ? 7.002 16.105 36.559 1.00 18.41 236 GLN A C 1
ATOM 1527 O O . GLN A 1 229 ? 7.645 16.987 35.978 1.00 18.32 236 GLN A O 1
ATOM 1533 N N . GLU A 1 230 ? 5.710 16.235 36.895 1.00 18.62 237 GLU A N 1
ATOM 1534 C CA . GLU A 1 230 ? 5.016 17.504 36.713 1.00 19.62 237 GLU A CA 1
ATOM 1535 C C . GLU A 1 230 ? 5.686 18.565 37.572 1.00 19.46 237 GLU A C 1
ATOM 1536 O O . GLU A 1 230 ? 6.154 18.286 38.677 1.00 20.73 237 GLU A O 1
ATOM 1542 N N . ALA A 1 231 ? 5.703 19.792 37.089 1.00 19.30 238 ALA A N 1
ATOM 1543 C CA . ALA A 1 231 ? 6.442 20.845 37.754 1.00 19.37 238 ALA A CA 1
ATOM 1544 C C . ALA A 1 231 ? 5.832 22.193 37.487 1.00 20.34 238 ALA A C 1
ATOM 1545 O O . ALA A 1 231 ? 5.074 22.331 36.506 1.00 20.52 238 ALA A O 1
ATOM 1547 N N . GLN A 1 232 ? 6.219 23.187 38.285 1.00 21.17 239 GLN A N 1
ATOM 1548 C CA . GLN A 1 232 ? 5.866 24.582 38.023 1.00 21.90 239 GLN A CA 1
ATOM 1549 C C . GLN A 1 232 ? 7.126 25.317 37.722 1.00 21.99 239 GLN A C 1
ATOM 1550 O O . GLN A 1 232 ? 8.115 25.178 38.475 1.00 21.69 239 GLN A O 1
ATOM 1556 N N . LYS A 1 233 ? 7.112 26.163 36.694 1.00 20.42 240 LYS A N 1
ATOM 1557 C CA . LYS A 1 233 ? 8.313 26.859 36.274 1.00 20.38 240 LYS A CA 1
ATOM 1558 C C . LYS A 1 233 ? 7.974 28.339 36.201 1.00 21.74 240 LYS A C 1
ATOM 1559 O O . LYS A 1 233 ? 6.974 28.682 35.579 1.00 21.53 240 LYS A O 1
ATOM 1565 N N . ARG A 1 234 ? 8.795 29.184 36.794 1.00 22.20 241 ARG A N 1
ATOM 1566 C CA . ARG A 1 234 ? 8.508 30.640 36.767 1.00 24.70 241 ARG A CA 1
ATOM 1567 C C . ARG A 1 234 ? 9.806 31.406 36.583 1.00 23.56 241 ARG A C 1
ATOM 1568 O O . ARG A 1 234 ? 10.808 31.138 37.266 1.00 21.77 241 ARG A O 1
ATOM 1576 N N . MET A 1 235 ? 9.822 32.337 35.635 1.00 22.53 242 MET A N 1
ATOM 1577 C CA . MET A 1 235 ? 10.989 33.168 35.443 1.00 24.25 242 MET A CA 1
ATOM 1578 C C . MET A 1 235 ? 10.727 34.586 36.020 1.00 26.09 242 MET A C 1
ATOM 1579 O O . MET A 1 235 ? 10.048 35.360 35.414 1.00 27.38 242 MET A O 1
ATOM 1584 N N . ARG A 1 236 ? 11.263 34.885 37.182 1.00 27.67 243 ARG A N 1
ATOM 1585 C CA . ARG A 1 236 ? 11.063 36.218 37.797 1.00 30.96 243 ARG A CA 1
ATOM 1586 C C . ARG A 1 236 ? 12.213 37.134 37.513 1.00 27.72 243 ARG A C 1
ATOM 1587 O O . ARG A 1 236 ? 13.317 36.674 37.374 1.00 24.50 243 ARG A O 1
ATOM 1595 N N . VAL A 1 237 ? 11.964 38.431 37.438 1.00 28.59 244 VAL A N 1
ATOM 1596 C CA . VAL A 1 237 ? 13.049 39.365 37.265 1.00 28.58 244 VAL A CA 1
ATOM 1597 C C . VAL A 1 237 ? 13.718 39.583 38.606 1.00 29.77 244 VAL A C 1
ATOM 1598 O O . VAL A 1 237 ? 13.126 40.124 39.500 1.00 31.19 244 VAL A O 1
ATOM 1602 N N . LYS A 1 238 ? 14.900 39.051 38.773 1.00 28.85 245 LYS A N 1
ATOM 1603 C CA . LYS A 1 238 ? 15.686 39.383 39.927 1.00 29.79 245 LYS A CA 1
ATOM 1604 C C . LYS A 1 238 ? 16.215 40.808 39.950 1.00 31.40 245 LYS A C 1
ATOM 1605 O O . LYS A 1 238 ? 16.089 41.485 40.941 1.00 31.27 245 LYS A O 1
ATOM 1611 N N . LYS A 1 239 ? 16.798 41.251 38.844 1.00 30.35 246 LYS A N 1
ATOM 1612 C CA . LYS A 1 239 ? 17.266 42.615 38.762 1.00 33.28 246 LYS A CA 1
ATOM 1613 C C . LYS A 1 239 ? 16.945 43.302 37.455 1.00 30.30 246 LYS A C 1
ATOM 1614 O O . LYS A 1 239 ? 17.305 42.838 36.404 1.00 26.75 246 LYS A O 1
ATOM 1620 N N . LEU A 1 240 ? 16.313 44.453 37.564 1.00 28.65 247 LEU A N 1
ATOM 1621 C CA . LEU A 1 240 ? 15.859 45.177 36.412 1.00 28.03 247 LEU A CA 1
ATOM 1622 C C . LEU A 1 240 ? 17.018 45.987 35.878 1.00 27.45 247 LEU A C 1
ATOM 1623 O O . LEU A 1 240 ? 17.825 46.488 36.635 1.00 26.65 247 LEU A O 1
ATOM 1628 N N . PRO A 1 241 ? 17.105 46.099 34.564 1.00 24.58 248 PRO A N 1
ATOM 1629 C CA . PRO A 1 241 ? 18.231 46.842 33.962 1.00 24.14 248 PRO A CA 1
ATOM 1630 C C . PRO A 1 241 ? 18.001 48.371 33.978 1.00 24.32 248 PRO A C 1
ATOM 1631 O O . PRO A 1 241 ? 16.877 48.806 34.116 1.00 24.06 248 PRO A O 1
ATOM 1635 N N . MET A 1 242 ? 19.044 49.180 33.753 1.00 25.63 249 MET A N 1
ATOM 1636 C CA . MET A 1 242 ? 18.880 50.624 33.649 1.00 25.23 249 MET A CA 1
ATOM 1637 C C . MET A 1 242 ? 17.967 51.011 32.462 1.00 24.41 249 MET A C 1
ATOM 1638 O O . MET A 1 242 ? 17.074 51.877 32.592 1.00 22.88 249 MET A O 1
ATOM 1643 N N . ILE A 1 243 ? 18.190 50.365 31.304 1.00 22.13 250 ILE A N 1
ATOM 1644 C CA . ILE A 1 243 ? 17.324 50.421 30.181 1.00 21.44 250 ILE A CA 1
ATOM 1645 C C . ILE A 1 243 ? 16.786 49.027 29.867 1.00 21.40 250 ILE A C 1
ATOM 1646 O O . ILE A 1 243 ? 17.574 48.091 29.653 1.00 20.24 250 ILE A O 1
ATOM 1651 N N . LEU A 1 244 ? 15.463 48.915 29.822 1.00 21.43 251 LEU A N 1
ATOM 1652 C CA . LEU A 1 244 ? 14.809 47.650 29.548 1.00 20.82 251 LEU A CA 1
ATOM 1653 C C . LEU A 1 244 ? 14.417 47.671 28.071 1.00 19.53 251 LEU A C 1
ATOM 1654 O O . LEU A 1 244 ? 13.641 48.500 27.644 1.00 18.18 251 LEU A O 1
ATOM 1659 N N . ALA A 1 245 ? 15.021 46.775 27.296 1.00 18.32 252 ALA A N 1
ATOM 1660 C CA . ALA A 1 245 ? 14.715 46.602 25.905 1.00 18.17 252 ALA A CA 1
ATOM 1661 C C . ALA A 1 245 ? 13.800 45.396 25.794 1.00 17.51 252 ALA A C 1
ATOM 1662 O O . ALA A 1 245 ? 14.118 44.294 26.251 1.00 17.69 252 ALA A O 1
ATOM 1664 N N . LEU A 1 246 ? 12.622 45.618 25.246 1.00 18.15 253 LEU A N 1
ATOM 1665 C CA . LEU A 1 246 ? 11.620 44.589 25.055 1.00 18.50 253 LEU A CA 1
ATOM 1666 C C . LEU A 1 246 ? 11.412 44.286 23.581 1.00 17.74 253 LEU A C 1
ATOM 1667 O O . LEU A 1 246 ? 11.102 45.134 22.774 1.00 17.55 253 LEU A O 1
ATOM 1672 N N . HIS A 1 247 ? 11.541 43.009 23.242 1.00 18.15 254 HIS A N 1
ATOM 1673 C CA . HIS A 1 247 ? 11.417 42.526 21.869 1.00 17.27 254 HIS A CA 1
ATOM 1674 C C . HIS A 1 247 ? 10.148 41.751 21.725 1.00 17.75 254 HIS A C 1
ATOM 1675 O O . HIS A 1 247 ? 9.938 40.797 22.466 1.00 18.36 254 HIS A O 1
ATOM 1682 N N . LEU A 1 248 ? 9.256 42.142 20.826 1.00 18.16 255 LEU A N 1
ATOM 1683 C CA . LEU A 1 248 ? 7.965 41.500 20.748 1.00 18.85 255 LEU A CA 1
ATOM 1684 C C . LEU A 1 248 ? 8.061 40.343 19.753 1.00 18.23 255 LEU A C 1
ATOM 1685 O O . LEU A 1 248 ? 8.517 40.565 18.609 1.00 18.18 255 LEU A O 1
ATOM 1690 N N . LYS A 1 249 ? 7.642 39.144 20.154 1.00 17.64 256 LYS A N 1
ATOM 1691 C CA . LYS A 1 249 ? 7.721 37.974 19.290 1.00 18.71 256 LYS A CA 1
ATOM 1692 C C . LYS A 1 249 ? 6.573 37.959 18.296 1.00 18.73 256 LYS A C 1
ATOM 1693 O O . LYS A 1 249 ? 5.622 37.168 18.370 1.00 19.14 256 LYS A O 1
ATOM 1699 N N . ARG A 1 250 ? 6.701 38.827 17.314 1.00 18.61 257 ARG A N 1
ATOM 1700 C CA . ARG A 1 250 ? 5.613 39.048 16.321 1.00 19.35 257 ARG A CA 1
ATOM 1701 C C . ARG A 1 250 ? 5.737 38.069 15.169 1.00 20.62 257 ARG A C 1
ATOM 1702 O O . ARG A 1 250 ? 5.786 38.471 13.974 1.00 20.86 257 ARG A O 1
ATOM 1710 N N . PHE A 1 251 ? 5.714 36.786 15.494 1.00 20.84 258 PHE A N 1
ATOM 1711 C CA . PHE A 1 251 ? 5.826 35.768 14.482 1.00 22.04 258 PHE A CA 1
ATOM 1712 C C . PHE A 1 251 ? 5.220 34.484 14.949 1.00 24.04 258 PHE A C 1
ATOM 1713 O O . PHE A 1 251 ? 5.220 34.188 16.122 1.00 23.63 258 PHE A O 1
ATOM 1721 N N . LYS A 1 252 ? 4.703 33.717 13.989 1.00 25.90 259 LYS A N 1
ATOM 1722 C CA . LYS A 1 252 ? 3.997 32.510 14.295 1.00 30.36 259 LYS A CA 1
ATOM 1723 C C . LYS A 1 252 ? 4.375 31.479 13.226 1.00 31.58 259 LYS A C 1
ATOM 1724 O O . LYS A 1 252 ? 4.339 31.810 12.036 1.00 30.74 259 LYS A O 1
ATOM 1730 N N . TYR A 1 253 ? 4.689 30.256 13.642 1.00 33.74 260 TYR A N 1
ATOM 1731 C CA . TYR A 1 253 ? 5.103 29.205 12.675 1.00 36.89 260 TYR A CA 1
ATOM 1732 C C . TYR A 1 253 ? 3.915 28.314 12.448 1.00 38.53 260 TYR A C 1
ATOM 1733 O O . TYR A 1 253 ? 3.331 27.851 13.404 1.00 37.27 260 TYR A O 1
ATOM 1742 N N . MET A 1 254 ? 3.585 28.086 11.189 1.00 41.62 261 MET A N 1
ATOM 1743 C CA . MET A 1 254 ? 2.440 27.232 10.780 1.00 47.97 261 MET A CA 1
ATOM 1744 C C . MET A 1 254 ? 3.032 25.878 10.358 1.00 47.76 261 MET A C 1
ATOM 1745 O O . MET A 1 254 ? 3.567 25.774 9.266 1.00 44.40 261 MET A O 1
ATOM 1750 N N . GLU A 1 255 ? 3.020 24.898 11.250 1.00 52.15 262 GLU A N 1
ATOM 1751 C CA . GLU A 1 255 ? 3.557 23.538 10.945 1.00 60.24 262 GLU A CA 1
ATOM 1752 C C . GLU A 1 255 ? 3.115 22.927 9.607 1.00 61.31 262 GLU A C 1
ATOM 1753 O O . GLU A 1 255 ? 3.964 22.486 8.821 1.00 58.96 262 GLU A O 1
ATOM 1759 N N . GLN A 1 256 ? 1.812 22.969 9.331 1.00 64.85 263 GLN A N 1
ATOM 1760 C CA . GLN A 1 256 ? 1.284 22.383 8.084 1.00 71.22 263 GLN A CA 1
ATOM 1761 C C . GLN A 1 256 ? 1.695 23.167 6.851 1.00 69.79 263 GLN A C 1
ATOM 1762 O O . GLN A 1 256 ? 2.040 22.563 5.831 1.00 71.00 263 GLN A O 1
ATOM 1768 N N . LEU A 1 257 ? 1.679 24.495 6.941 1.00 64.85 264 LEU A N 1
ATOM 1769 C CA . LEU A 1 257 ? 2.037 25.332 5.797 1.00 64.01 264 LEU A CA 1
ATOM 1770 C C . LEU A 1 257 ? 3.546 25.393 5.580 1.00 63.59 264 LEU A C 1
ATOM 1771 O O . LEU A 1 257 ? 3.986 25.937 4.570 1.00 62.70 264 LEU A O 1
ATOM 1776 N N . ARG A 1 258 ? 4.354 24.885 6.516 1.00 62.78 265 ARG A N 1
ATOM 1777 C CA . ARG A 1 258 ? 5.807 24.976 6.383 1.00 61.33 265 ARG A CA 1
ATOM 1778 C C . ARG A 1 258 ? 6.285 26.425 6.145 1.00 58.31 265 ARG A C 1
ATOM 1779 O O . ARG A 1 258 ? 7.154 26.684 5.293 1.00 57.93 265 ARG A O 1
ATOM 1787 N N . ARG A 1 259 ? 5.704 27.380 6.870 1.00 52.68 266 ARG A N 1
ATOM 1788 C CA . ARG A 1 259 ? 6.300 28.744 6.934 1.00 48.95 266 ARG A CA 1
ATOM 1789 C C . ARG A 1 259 ? 5.751 29.559 8.111 1.00 41.57 266 ARG A C 1
ATOM 1790 O O . ARG A 1 259 ? 4.842 29.136 8.859 1.00 37.78 266 ARG A O 1
ATOM 1798 N N . TYR A 1 260 ? 6.301 30.742 8.291 1.00 37.04 267 TYR A N 1
ATOM 1799 C CA . TYR A 1 260 ? 5.758 31.536 9.340 1.00 34.13 267 TYR A CA 1
ATOM 1800 C C . TYR A 1 260 ? 5.334 32.854 8.836 1.00 31.95 267 TYR A C 1
ATOM 1801 O O . TYR A 1 260 ? 5.812 33.299 7.830 1.00 30.54 267 TYR A O 1
ATOM 1810 N N . THR A 1 261 ? 4.458 33.473 9.607 1.00 29.82 268 THR A N 1
ATOM 1811 C CA . THR A 1 261 ? 3.879 34.743 9.261 1.00 28.28 268 THR A CA 1
ATOM 1812 C C . THR A 1 261 ? 4.324 35.771 10.316 1.00 25.30 268 THR A C 1
ATOM 1813 O O . THR A 1 261 ? 4.801 35.434 11.404 1.00 23.10 268 THR A O 1
ATOM 1817 N N . LYS A 1 262 ? 4.165 37.025 9.964 1.00 23.63 269 LYS A N 1
ATOM 1818 C CA . LYS A 1 262 ? 4.310 38.122 10.901 1.00 22.76 269 LYS A CA 1
ATOM 1819 C C . LYS A 1 262 ? 2.997 38.315 11.663 1.00 22.71 269 LYS A C 1
ATOM 1820 O O . LYS A 1 262 ? 1.953 38.227 11.097 1.00 23.32 269 LYS A O 1
ATOM 1826 N N . LEU A 1 263 ? 3.057 38.571 12.955 1.00 22.51 270 LEU A N 1
ATOM 1827 C CA . LEU A 1 263 ? 1.894 38.867 13.769 1.00 23.04 270 LEU A CA 1
ATOM 1828 C C . LEU A 1 263 ? 1.807 40.374 13.874 1.00 23.40 270 LEU A C 1
ATOM 1829 O O . LEU A 1 263 ? 2.702 41.036 14.446 1.00 22.49 270 LEU A O 1
ATOM 1834 N N . SER A 1 264 ? 0.769 40.900 13.264 1.00 24.59 271 SER A N 1
ATOM 1835 C CA . SER A 1 264 ? 0.525 42.350 13.182 1.00 27.21 271 SER A CA 1
ATOM 1836 C C . SER A 1 264 ? -0.566 42.799 14.189 1.00 28.71 271 SER A C 1
ATOM 1837 O O . SER A 1 264 ? -1.048 43.890 14.066 1.00 31.17 271 SER A O 1
ATOM 1840 N N . TYR A 1 265 ? -0.755 42.001 15.233 1.00 30.61 272 TYR A N 1
ATOM 1841 C CA . TYR A 1 265 ? -1.635 42.256 16.404 1.00 32.61 272 TYR A CA 1
ATOM 1842 C C . TYR A 1 265 ? -1.472 43.625 17.015 1.00 29.85 272 TYR A C 1
ATOM 1843 O O . TYR A 1 265 ? -0.361 44.127 17.128 1.00 27.06 272 TYR A O 1
ATOM 1852 N N . ARG A 1 266 ? -2.580 44.138 17.531 1.00 29.80 273 ARG A N 1
ATOM 1853 C CA . ARG A 1 266 ? -2.533 45.322 18.385 1.00 28.56 273 ARG A CA 1
ATOM 1854 C C . ARG A 1 266 ? -1.898 44.979 19.743 1.00 27.37 273 ARG A C 1
ATOM 1855 O O . ARG A 1 266 ? -2.443 44.180 20.504 1.00 29.19 273 ARG A O 1
ATOM 1863 N N . VAL A 1 267 ? -0.748 45.560 19.998 1.00 25.24 274 VAL A N 1
ATOM 1864 C CA . VAL A 1 267 ? -0.059 45.474 21.255 1.00 25.33 274 VAL A CA 1
ATOM 1865 C C . VAL A 1 267 ? 0.279 46.893 21.678 1.00 25.43 274 VAL A C 1
ATOM 1866 O O . VAL A 1 267 ? 1.151 47.555 21.093 1.00 24.64 274 VAL A O 1
ATOM 1870 N N . VAL A 1 268 ? -0.465 47.369 22.667 1.00 25.07 275 VAL A N 1
ATOM 1871 C CA . VAL A 1 268 ? -0.285 48.707 23.216 1.00 25.81 275 VAL A CA 1
ATOM 1872 C C . VAL A 1 268 ? 1.009 48.818 23.997 1.00 25.73 275 VAL A C 1
ATOM 1873 O O . VAL A 1 268 ? 1.383 47.888 24.753 1.00 27.16 275 VAL A O 1
ATOM 1877 N N . PHE A 1 269 ? 1.722 49.938 23.808 1.00 26.54 276 PHE A N 1
ATOM 1878 C CA . PHE A 1 269 ? 2.905 50.229 24.623 1.00 26.62 276 PHE A CA 1
ATOM 1879 C C . PHE A 1 269 ? 2.674 51.530 25.404 1.00 27.75 276 PHE A C 1
ATOM 1880 O O . PHE A 1 269 ? 2.537 52.577 24.789 1.00 30.20 276 PHE A O 1
ATOM 1888 N N . PRO A 1 270 ? 2.658 51.461 26.739 1.00 26.07 277 PRO A N 1
ATOM 1889 C CA . PRO A 1 270 ? 2.430 52.652 27.508 1.00 26.91 277 PRO A CA 1
ATOM 1890 C C . PRO A 1 270 ? 3.679 53.535 27.534 1.00 27.01 277 PRO A C 1
ATOM 1891 O O . PRO A 1 270 ? 4.773 53.025 27.355 1.00 25.61 277 PRO A O 1
ATOM 1895 N N . LEU A 1 271 ? 3.498 54.812 27.818 1.00 26.98 278 LEU A N 1
ATOM 1896 C CA . LEU A 1 271 ? 4.605 55.738 27.933 1.00 28.38 278 LEU A CA 1
ATOM 1897 C C . LEU A 1 271 ? 5.437 55.540 29.203 1.00 27.99 278 LEU A C 1
ATOM 1898 O O . LEU A 1 271 ? 6.579 55.959 29.275 1.00 26.02 278 LEU A O 1
ATOM 1903 N N . GLU A 1 272 ? 4.821 55.008 30.235 1.00 30.20 279 GLU A N 1
ATOM 1904 C CA . GLU A 1 272 ? 5.543 54.659 31.462 1.00 31.03 279 GLU A CA 1
ATOM 1905 C C . GLU A 1 272 ? 5.136 53.291 31.931 1.00 30.81 279 GLU A C 1
ATOM 1906 O O . GLU A 1 272 ? 4.027 52.805 31.645 1.00 30.73 279 GLU A O 1
ATOM 1912 N N . LEU A 1 273 ? 6.044 52.650 32.641 1.00 29.73 280 LEU A N 1
ATOM 1913 C CA . LEU A 1 273 ? 5.877 51.308 33.149 1.00 30.46 280 LEU A CA 1
ATOM 1914 C C . LEU A 1 273 ? 6.448 51.268 34.540 1.00 29.65 280 LEU A C 1
ATOM 1915 O O . LEU A 1 273 ? 7.548 51.770 34.781 1.00 27.80 280 LEU A O 1
ATOM 1920 N N . ARG A 1 274 ? 5.708 50.643 35.459 1.00 29.53 281 ARG A N 1
ATOM 1921 C CA . ARG A 1 274 ? 6.229 50.381 36.782 1.00 31.51 281 ARG A CA 1
ATOM 1922 C C . ARG A 1 274 ? 6.584 48.924 36.880 1.00 31.68 281 ARG A C 1
ATOM 1923 O O . ARG A 1 274 ? 5.698 48.054 36.758 1.00 30.90 281 ARG A O 1
ATOM 1931 N N . LEU A 1 275 ? 7.834 48.602 37.153 1.00 30.35 282 LEU A N 1
ATOM 1932 C CA . LEU A 1 275 ? 8.226 47.207 37.202 1.00 31.97 282 LEU A CA 1
ATOM 1933 C C . LEU A 1 275 ? 8.770 46.830 38.574 1.00 30.81 282 LEU A C 1
ATOM 1934 O O . LEU A 1 275 ? 9.278 47.659 39.237 1.00 27.93 282 LEU A O 1
ATOM 1939 N N . PHE A 1 276 ? 8.639 45.572 38.971 1.00 30.84 283 PHE A N 1
ATOM 1940 C CA . PHE A 1 276 ? 8.977 45.122 40.314 1.00 34.79 283 PHE A CA 1
ATOM 1941 C C . PHE A 1 276 ? 10.179 44.151 40.337 1.00 37.44 283 PHE A C 1
ATOM 1942 O O . PHE A 1 276 ? 10.370 43.368 39.432 1.00 38.63 283 PHE A O 1
ATOM 1950 N N . ASN A 1 277 ? 10.966 44.246 41.396 1.00 42.45 284 ASN A N 1
ATOM 1951 C CA . ASN A 1 277 ? 12.078 43.356 41.728 1.00 48.30 284 ASN A CA 1
ATOM 1952 C C . ASN A 1 277 ? 11.705 42.359 42.808 1.00 49.33 284 ASN A C 1
ATOM 1953 O O . ASN A 1 277 ? 11.041 42.714 43.745 1.00 49.74 284 ASN A O 1
ATOM 1958 N N . THR A 1 278 ? 12.201 41.135 42.686 1.00 52.63 285 THR A N 1
ATOM 1959 C CA . THR A 1 278 ? 12.027 40.069 43.678 1.00 58.52 285 THR A CA 1
ATOM 1960 C C . THR A 1 278 ? 12.597 40.224 45.086 1.00 65.99 285 THR A C 1
ATOM 1961 O O . THR A 1 278 ? 12.013 39.690 46.018 1.00 73.61 285 THR A O 1
ATOM 1965 N N . SER A 1 279 ? 13.771 40.820 45.252 1.00 72.17 286 SER A N 1
ATOM 1966 C CA . SER A 1 279 ? 14.333 40.920 46.607 1.00 78.91 286 SER A CA 1
ATOM 1967 C C . SER A 1 279 ? 13.840 42.163 47.329 1.00 83.96 286 SER A C 1
ATOM 1968 O O . SER A 1 279 ? 12.639 42.362 47.493 1.00 86.87 286 SER A O 1
ATOM 1971 N N . ASN A 1 284 ? 15.812 48.647 45.978 1.00 62.36 291 ASN A N 1
ATOM 1972 C CA . ASN A 1 284 ? 14.609 49.218 45.411 1.00 61.17 291 ASN A CA 1
ATOM 1973 C C . ASN A 1 284 ? 13.572 48.127 45.158 1.00 53.96 291 ASN A C 1
ATOM 1974 O O . ASN A 1 284 ? 13.852 47.138 44.518 1.00 57.08 291 ASN A O 1
ATOM 1979 N N . LEU A 1 285 ? 12.380 48.320 45.672 1.00 48.54 292 LEU A N 1
ATOM 1980 C CA . LEU A 1 285 ? 11.310 47.359 45.480 1.00 46.60 292 LEU A CA 1
ATOM 1981 C C . LEU A 1 285 ? 10.804 47.348 44.045 1.00 43.54 292 LEU A C 1
ATOM 1982 O O . LEU A 1 285 ? 10.492 46.318 43.483 1.00 41.40 292 LEU A O 1
ATOM 1987 N N . ASP A 1 286 ? 10.628 48.541 43.477 1.00 40.75 293 ASP A N 1
ATOM 1988 C CA . ASP A 1 286 ? 10.193 48.756 42.108 1.00 39.81 293 ASP A CA 1
ATOM 1989 C C . ASP A 1 286 ? 11.003 49.914 41.448 1.00 42.18 293 ASP A C 1
ATOM 1990 O O . ASP A 1 286 ? 11.862 50.547 42.095 1.00 41.14 293 ASP A O 1
ATOM 1995 N N . ARG A 1 287 ? 10.740 50.123 40.161 1.00 38.96 294 ARG A N 1
ATOM 1996 C CA . ARG A 1 287 ? 11.396 51.113 39.331 1.00 38.39 294 ARG A CA 1
ATOM 1997 C C . ARG A 1 287 ? 10.368 51.600 38.296 1.00 33.75 294 ARG A C 1
ATOM 1998 O O . ARG A 1 287 ? 9.634 50.791 37.731 1.00 28.18 294 ARG A O 1
ATOM 2006 N N . MET A 1 288 ? 10.267 52.915 38.147 1.00 32.03 295 MET A N 1
ATOM 2007 C CA . MET A 1 288 ? 9.506 53.513 37.054 1.00 30.42 295 MET A CA 1
ATOM 2008 C C . MET A 1 288 ? 10.402 53.680 35.845 1.00 27.02 295 MET A C 1
ATOM 2009 O O . MET A 1 288 ? 11.560 54.101 35.984 1.00 26.23 295 MET A O 1
ATOM 2014 N N . TYR A 1 289 ? 9.836 53.367 34.679 1.00 24.45 296 TYR A N 1
ATOM 2015 C CA . TYR A 1 289 ? 10.504 53.495 33.386 1.00 25.04 296 TYR A CA 1
ATOM 2016 C C . TYR A 1 289 ? 9.668 54.379 32.490 1.00 24.40 296 TYR A C 1
ATOM 2017 O O . TYR A 1 289 ? 8.430 54.290 32.507 1.00 24.09 296 TYR A O 1
ATOM 2026 N N . ASP A 1 290 ? 10.337 55.136 31.652 1.00 23.97 297 ASP A N 1
ATOM 2027 C CA . ASP A 1 290 ? 9.693 55.881 30.593 1.00 23.87 297 ASP A CA 1
ATOM 2028 C C . ASP A 1 290 ? 10.110 55.329 29.231 1.00 22.72 297 ASP A C 1
ATOM 2029 O O . ASP A 1 290 ? 11.277 55.105 28.989 1.00 21.42 297 ASP A O 1
ATOM 2034 N N . LEU A 1 291 ? 9.153 55.222 28.320 1.00 22.54 298 LEU A N 1
ATOM 2035 C CA . LEU A 1 291 ? 9.454 54.876 26.901 1.00 21.64 298 LEU A CA 1
ATOM 2036 C C . LEU A 1 291 ? 10.286 55.945 26.248 1.00 21.53 298 LEU A C 1
ATOM 2037 O O . LEU A 1 291 ? 9.892 57.139 26.285 1.00 21.62 298 LEU A O 1
ATOM 2042 N N . VAL A 1 292 ? 11.429 55.570 25.684 1.00 21.48 299 VAL A N 1
ATOM 2043 C CA . VAL A 1 292 ? 12.252 56.504 24.946 1.00 22.08 299 VAL A CA 1
ATOM 2044 C C . VAL A 1 292 ? 12.401 56.219 23.493 1.00 21.72 299 VAL A C 1
ATOM 2045 O O . VAL A 1 292 ? 12.728 57.172 22.709 1.00 23.59 299 VAL A O 1
ATOM 2049 N N . ALA A 1 293 ? 12.183 54.983 23.033 1.00 19.74 300 ALA A N 1
ATOM 2050 C CA . ALA A 1 293 ? 12.270 54.709 21.593 1.00 19.85 300 ALA A CA 1
ATOM 2051 C C . ALA A 1 293 ? 11.579 53.414 21.222 1.00 19.39 300 ALA A C 1
ATOM 2052 O O . ALA A 1 293 ? 11.417 52.526 22.064 1.00 19.49 300 ALA A O 1
ATOM 2054 N N . VAL A 1 294 ? 11.071 53.366 19.999 1.00 19.11 301 VAL A N 1
ATOM 2055 C CA . VAL A 1 294 ? 10.403 52.176 19.451 1.00 18.77 301 VAL A CA 1
ATOM 2056 C C . VAL A 1 294 ? 10.968 51.947 18.064 1.00 18.53 301 VAL A C 1
ATOM 2057 O O . VAL A 1 294 ? 10.921 52.859 17.166 1.00 19.65 301 VAL A O 1
ATOM 2061 N N . VAL A 1 295 ? 11.575 50.783 17.883 1.00 18.51 302 VAL A N 1
ATOM 2062 C CA . VAL A 1 295 ? 11.920 50.316 16.528 1.00 17.91 302 VAL A CA 1
ATOM 2063 C C . VAL A 1 295 ? 10.677 49.620 15.958 1.00 17.99 302 VAL A C 1
ATOM 2064 O O . VAL A 1 295 ? 10.149 48.654 16.572 1.00 16.68 302 VAL A O 1
ATOM 2068 N N . VAL A 1 296 ? 10.272 50.045 14.755 1.00 17.32 303 VAL A N 1
ATOM 2069 C CA . VAL A 1 296 ? 9.029 49.636 14.151 1.00 18.51 303 VAL A CA 1
ATOM 2070 C C . VAL A 1 296 ? 9.306 48.897 12.853 1.00 18.13 303 VAL A C 1
ATOM 2071 O O . VAL A 1 296 ? 9.975 49.436 11.986 1.00 17.29 303 VAL A O 1
ATOM 2075 N N . HIS A 1 297 ? 8.774 47.684 12.698 1.00 18.56 304 HIS A N 1
ATOM 2076 C CA . HIS A 1 297 ? 8.862 46.920 11.426 1.00 18.28 304 HIS A CA 1
ATOM 2077 C C . HIS A 1 297 ? 7.636 47.185 10.588 1.00 18.68 304 HIS A C 1
ATOM 2078 O O . HIS A 1 297 ? 6.517 46.940 11.065 1.00 19.18 304 HIS A O 1
ATOM 2085 N N . CYS A 1 298 ? 7.850 47.616 9.331 1.00 19.07 305 CYS A N 1
ATOM 2086 C CA . CYS A 1 298 ? 6.779 47.947 8.406 1.00 20.83 305 CYS A CA 1
ATOM 2087 C C . CYS A 1 298 ? 6.765 46.890 7.297 1.00 21.97 305 CYS A C 1
ATOM 2088 O O . CYS A 1 298 ? 7.811 46.643 6.630 1.00 21.66 305 CYS A O 1
ATOM 2091 N N . GLY A 1 299 ? 5.642 46.223 7.139 1.00 22.17 306 GLY A N 1
ATOM 2092 C CA . GLY A 1 299 ? 5.543 45.139 6.125 1.00 24.10 306 GLY A CA 1
ATOM 2093 C C . GLY A 1 299 ? 4.469 44.188 6.529 1.00 24.96 306 GLY A C 1
ATOM 2094 O O . GLY A 1 299 ? 4.155 44.106 7.725 1.00 26.39 306 GLY A O 1
ATOM 2095 N N . SER A 1 300 ? 3.872 43.511 5.556 1.00 25.53 307 SER A N 1
ATOM 2096 C CA . SER A 1 300 ? 2.799 42.562 5.861 1.00 26.82 307 SER A CA 1
ATOM 2097 C C . SER A 1 300 ? 3.414 41.192 6.303 1.00 25.94 307 SER A C 1
ATOM 2098 O O . SER A 1 300 ? 2.765 40.431 6.991 1.00 27.06 307 SER A O 1
ATOM 2101 N N . GLY A 1 301 ? 4.659 40.920 5.913 1.00 25.46 308 GLY A N 1
ATOM 2102 C CA . GLY A 1 301 ? 5.276 39.628 6.178 1.00 25.43 308 GLY A CA 1
ATOM 2103 C C . GLY A 1 301 ? 6.640 39.711 6.838 1.00 24.91 308 GLY A C 1
ATOM 2104 O O . GLY A 1 301 ? 7.171 40.788 7.059 1.00 23.83 308 GLY A O 1
ATOM 2105 N N . PRO A 1 302 ? 7.218 38.555 7.147 1.00 25.67 309 PRO A N 1
ATOM 2106 C CA . PRO A 1 302 ? 8.495 38.535 7.851 1.00 25.58 309 PRO A CA 1
ATOM 2107 C C . PRO A 1 302 ? 9.721 38.549 6.965 1.00 26.36 309 PRO A C 1
ATOM 2108 O O . PRO A 1 302 ? 10.825 38.698 7.486 1.00 24.44 309 PRO A O 1
ATOM 2112 N N . ASN A 1 303 ? 9.574 38.384 5.654 1.00 25.69 310 ASN A N 1
ATOM 2113 C CA . ASN A 1 303 ? 10.760 38.278 4.771 1.00 28.30 310 ASN A CA 1
ATOM 2114 C C . ASN A 1 303 ? 11.230 39.550 4.127 1.00 27.74 310 ASN A C 1
ATOM 2115 O O . ASN A 1 303 ? 12.304 39.593 3.569 1.00 26.91 310 ASN A O 1
ATOM 2120 N N . ARG A 1 304 ? 10.465 40.610 4.249 1.00 26.43 311 ARG A N 1
ATOM 2121 C CA . ARG A 1 304 ? 10.787 41.828 3.585 1.00 27.71 311 ARG A CA 1
ATOM 2122 C C . ARG A 1 304 ? 10.081 42.945 4.380 1.00 25.83 311 ARG A C 1
ATOM 2123 O O . ARG A 1 304 ? 9.018 42.705 5.017 1.00 24.88 311 ARG A O 1
ATOM 2131 N N . GLY A 1 305 ? 10.635 44.147 4.326 1.00 23.47 312 GLY A N 1
ATOM 2132 C CA . GLY A 1 305 ? 9.948 45.291 4.901 1.00 23.07 312 GLY A CA 1
ATOM 2133 C C . GLY A 1 305 ? 10.874 46.434 5.092 1.00 22.76 312 GLY A C 1
ATOM 2134 O O . GLY A 1 305 ? 11.927 46.483 4.492 1.00 22.09 312 GLY A O 1
ATOM 2135 N N . HIS A 1 306 ? 10.461 47.404 5.906 1.00 23.23 313 HIS A N 1
ATOM 2136 C CA . HIS A 1 306 ? 11.399 48.456 6.261 1.00 23.79 313 HIS A CA 1
ATOM 2137 C C . HIS A 1 306 ? 11.273 48.834 7.705 1.00 22.12 313 HIS A C 1
ATOM 2138 O O . HIS A 1 306 ? 10.259 48.625 8.315 1.00 23.19 313 HIS A O 1
ATOM 2145 N N . TYR A 1 307 ? 12.348 49.361 8.221 1.00 20.04 314 TYR A N 1
ATOM 2146 C CA . TYR A 1 307 ? 12.407 49.775 9.602 1.00 19.65 314 TYR A CA 1
ATOM 2147 C C . TYR A 1 307 ? 12.472 51.252 9.763 1.00 20.42 314 TYR A C 1
ATOM 2148 O O . TYR A 1 307 ? 13.242 51.920 9.056 1.00 21.48 314 TYR A O 1
ATOM 2157 N N . ILE A 1 308 ? 11.687 51.748 10.726 1.00 19.55 315 ILE A N 1
ATOM 2158 C CA . ILE A 1 308 ? 11.756 53.144 11.179 1.00 20.84 315 ILE A CA 1
ATOM 2159 C C . ILE A 1 308 ? 11.794 53.153 12.719 1.00 20.30 315 ILE A C 1
ATOM 2160 O O . ILE A 1 308 ? 11.571 52.130 13.395 1.00 19.05 315 ILE A O 1
ATOM 2165 N N . THR A 1 309 ? 12.133 54.296 13.267 1.00 20.15 316 THR A N 1
ATOM 2166 C CA . THR A 1 309 ? 12.217 54.449 14.713 1.00 20.16 316 THR A CA 1
ATOM 2167 C C . THR A 1 309 ? 11.522 55.739 15.153 1.00 20.72 316 THR A C 1
ATOM 2168 O O . THR A 1 309 ? 11.720 56.776 14.540 1.00 21.12 316 THR A O 1
ATOM 2172 N N . ILE A 1 310 ? 10.754 55.648 16.226 1.00 21.50 317 ILE A N 1
ATOM 2173 C CA . ILE A 1 310 ? 10.210 56.797 16.892 1.00 22.93 317 ILE A CA 1
ATOM 2174 C C . ILE A 1 310 ? 10.962 56.994 18.187 1.00 22.61 317 ILE A C 1
ATOM 2175 O O . ILE A 1 310 ? 11.225 56.038 18.899 1.00 20.78 317 ILE A O 1
ATOM 2180 N N . VAL A 1 311 ? 11.310 58.243 18.507 1.00 23.65 318 VAL A N 1
ATOM 2181 C CA . VAL A 1 311 ? 12.031 58.541 19.732 1.00 24.96 318 VAL A CA 1
ATOM 2182 C C . VAL A 1 311 ? 11.405 59.728 20.442 1.00 26.78 318 VAL A C 1
ATOM 2183 O O . VAL A 1 311 ? 10.827 60.598 19.778 1.00 24.69 318 VAL A O 1
ATOM 2187 N N . LYS A 1 312 ? 11.608 59.742 21.758 1.00 28.81 319 LYS A N 1
ATOM 2188 C CA . LYS A 1 312 ? 11.235 60.897 22.652 1.00 33.18 319 LYS A CA 1
ATOM 2189 C C . LYS A 1 312 ? 12.423 61.794 22.867 1.00 34.39 319 LYS A C 1
ATOM 2190 O O . LYS A 1 312 ? 13.518 61.329 23.188 1.00 34.88 319 LYS A O 1
ATOM 2196 N N . SER A 1 313 ? 12.255 63.093 22.615 1.00 35.40 320 SER A N 1
ATOM 2197 C CA . SER A 1 313 ? 13.341 64.055 22.802 1.00 36.70 320 SER A CA 1
ATOM 2198 C C . SER A 1 313 ? 12.738 65.347 23.354 1.00 38.73 320 SER A C 1
ATOM 2199 O O . SER A 1 313 ? 11.890 65.937 22.684 1.00 36.62 320 SER A O 1
ATOM 2202 N N . HIS A 1 314 ? 13.129 65.734 24.576 1.00 43.31 321 HIS A N 1
ATOM 2203 C CA . HIS A 1 314 ? 12.647 66.991 25.213 1.00 47.53 321 HIS A CA 1
ATOM 2204 C C . HIS A 1 314 ? 11.111 67.102 25.160 1.00 48.37 321 HIS A C 1
ATOM 2205 O O . HIS A 1 314 ? 10.561 68.093 24.679 1.00 47.79 321 HIS A O 1
ATOM 2212 N N . GLY A 1 315 ? 10.437 66.021 25.531 1.00 47.14 322 GLY A N 1
ATOM 2213 C CA . GLY A 1 315 ? 8.975 66.007 25.557 1.00 48.88 322 GLY A CA 1
ATOM 2214 C C . GLY A 1 315 ? 8.196 66.013 24.244 1.00 48.73 322 GLY A C 1
ATOM 2215 O O . GLY A 1 315 ? 6.991 66.214 24.282 1.00 53.35 322 GLY A O 1
ATOM 2216 N N . PHE A 1 316 ? 8.834 65.810 23.091 1.00 43.02 323 PHE A N 1
ATOM 2217 C CA . PHE A 1 316 ? 8.083 65.588 21.835 1.00 41.39 323 PHE A CA 1
ATOM 2218 C C . PHE A 1 316 ? 8.659 64.325 21.152 1.00 36.98 323 PHE A C 1
ATOM 2219 O O . PHE A 1 316 ? 9.632 63.760 21.649 1.00 34.96 323 PHE A O 1
ATOM 2227 N N . TRP A 1 317 ? 8.012 63.913 20.076 1.00 34.82 324 TRP A N 1
ATOM 2228 C CA . TRP A 1 317 ? 8.338 62.688 19.355 1.00 34.04 324 TRP A CA 1
ATOM 2229 C C . TRP A 1 317 ? 8.802 62.966 17.964 1.00 31.26 324 TRP A C 1
ATOM 2230 O O . TRP A 1 317 ? 8.235 63.782 17.247 1.00 31.32 324 TRP A O 1
ATOM 2241 N N . LEU A 1 318 ? 9.828 62.223 17.572 1.00 27.80 325 LEU A N 1
ATOM 2242 C CA . LEU A 1 318 ? 10.416 62.302 16.255 1.00 26.66 325 LEU A CA 1
ATOM 2243 C C . LEU A 1 318 ? 10.351 60.916 15.610 1.00 25.07 325 LEU A C 1
ATOM 2244 O O . LEU A 1 318 ? 10.509 59.904 16.335 1.00 23.36 325 LEU A O 1
ATOM 2249 N N . LEU A 1 319 ? 10.142 60.892 14.299 1.00 24.36 326 LEU A N 1
ATOM 2250 C CA . LEU A 1 319 ? 10.181 59.701 13.488 1.00 24.40 326 LEU A CA 1
ATOM 2251 C C . LEU A 1 319 ? 11.377 59.785 12.581 1.00 23.91 326 LEU A C 1
ATOM 2252 O O . LEU A 1 319 ? 11.538 60.808 11.863 1.00 25.44 326 LEU A O 1
ATOM 2257 N N . PHE A 1 320 ? 12.229 58.742 12.630 1.00 22.03 327 PHE A N 1
ATOM 2258 C CA . PHE A 1 320 ? 13.435 58.629 11.819 1.00 22.47 327 PHE A CA 1
ATOM 2259 C C . PHE A 1 320 ? 13.248 57.463 10.839 1.00 21.24 327 PHE A C 1
ATOM 2260 O O . PHE A 1 320 ? 13.097 56.312 11.252 1.00 19.38 327 PHE A O 1
ATOM 2268 N N . ASP A 1 321 ? 13.184 57.791 9.560 1.00 21.77 328 ASP A N 1
ATOM 2269 C CA . ASP A 1 321 ? 13.073 56.811 8.475 1.00 22.81 328 ASP A CA 1
ATOM 2270 C C . ASP A 1 321 ? 14.247 56.997 7.546 1.00 22.45 328 ASP A C 1
ATOM 2271 O O . ASP A 1 321 ? 14.182 57.822 6.641 1.00 22.71 328 ASP A O 1
ATOM 2276 N N . ASP A 1 322 ? 15.337 56.267 7.814 1.00 22.22 329 ASP A N 1
ATOM 2277 C CA . ASP A 1 322 ? 16.621 56.497 7.145 1.00 22.50 329 ASP A CA 1
ATOM 2278 C C . ASP A 1 322 ? 16.927 57.990 7.066 1.00 23.52 329 ASP A C 1
ATOM 2279 O O . ASP A 1 322 ? 17.185 58.599 8.119 1.00 23.11 329 ASP A O 1
ATOM 2284 N N . ASP A 1 323 ? 16.933 58.580 5.861 1.00 24.02 330 ASP A N 1
ATOM 2285 C CA . ASP A 1 323 ? 17.388 59.926 5.744 1.00 25.95 330 ASP A CA 1
ATOM 2286 C C . ASP A 1 323 ? 16.333 60.960 6.162 1.00 26.45 330 ASP A C 1
ATOM 2287 O O . ASP A 1 323 ? 16.661 62.140 6.163 1.00 28.18 330 ASP A O 1
ATOM 2292 N N . ILE A 1 324 ? 15.105 60.553 6.434 1.00 24.74 331 ILE A N 1
ATOM 2293 C CA . ILE A 1 324 ? 14.010 61.486 6.734 1.00 27.46 331 ILE A CA 1
ATOM 2294 C C . ILE A 1 324 ? 13.773 61.550 8.233 1.00 26.53 331 ILE A C 1
ATOM 2295 O O . ILE A 1 324 ? 13.673 60.502 8.877 1.00 24.19 331 ILE A O 1
ATOM 2300 N N . VAL A 1 325 ? 13.628 62.759 8.773 1.00 26.64 332 VAL A N 1
ATOM 2301 C CA . VAL A 1 325 ? 13.267 62.961 10.191 1.00 27.75 332 VAL A CA 1
ATOM 2302 C C . VAL A 1 325 ? 12.070 63.872 10.201 1.00 29.18 332 VAL A C 1
ATOM 2303 O O . VAL A 1 325 ? 12.119 64.947 9.604 1.00 28.78 332 VAL A O 1
ATOM 2307 N N . GLU A 1 326 ? 11.042 63.504 10.925 1.00 29.75 333 GLU A N 1
ATOM 2308 C CA . GLU A 1 326 ? 9.832 64.306 11.064 1.00 33.59 333 GLU A CA 1
ATOM 2309 C C . GLU A 1 326 ? 9.383 64.330 12.490 1.00 32.94 333 GLU A C 1
ATOM 2310 O O . GLU A 1 326 ? 9.561 63.343 13.239 1.00 29.07 333 GLU A O 1
ATOM 2316 N N . LYS A 1 327 ? 8.755 65.434 12.877 1.00 33.54 334 LYS A N 1
ATOM 2317 C CA . LYS A 1 327 ? 8.101 65.508 14.180 1.00 37.19 334 LYS A CA 1
ATOM 2318 C C . LYS A 1 327 ? 6.781 64.761 14.024 1.00 38.60 334 LYS A C 1
ATOM 2319 O O . LYS A 1 327 ? 6.179 64.851 12.982 1.00 40.85 334 LYS A O 1
ATOM 2325 N N . ILE A 1 328 ? 6.331 64.035 15.035 1.00 38.82 335 ILE A N 1
ATOM 2326 C CA . ILE A 1 328 ? 4.998 63.422 14.998 1.00 41.77 335 ILE A CA 1
ATOM 2327 C C . ILE A 1 328 ? 4.281 63.680 16.316 1.00 44.23 335 ILE A C 1
ATOM 2328 O O . ILE A 1 328 ? 4.929 63.822 17.345 1.00 44.39 335 ILE A O 1
ATOM 2333 N N . ASP A 1 329 ? 2.952 63.769 16.270 1.00 47.35 336 ASP A N 1
ATOM 2334 C CA . ASP A 1 329 ? 2.165 64.004 17.488 1.00 50.20 336 ASP A CA 1
ATOM 2335 C C . ASP A 1 329 ? 2.144 62.721 18.312 1.00 49.46 336 ASP A C 1
ATOM 2336 O O . ASP A 1 329 ? 2.071 61.614 17.743 1.00 45.25 336 ASP A O 1
ATOM 2341 N N . ALA A 1 330 ? 2.198 62.894 19.641 1.00 51.73 337 ALA A N 1
ATOM 2342 C CA . ALA A 1 330 ? 1.989 61.820 20.636 1.00 51.16 337 ALA A CA 1
ATOM 2343 C C . ALA A 1 330 ? 0.934 60.815 20.202 1.00 51.14 337 ALA A C 1
ATOM 2344 O O . ALA A 1 330 ? 1.140 59.607 20.317 1.00 50.46 337 ALA A O 1
ATOM 2346 N N . GLN A 1 331 ? -0.164 61.292 19.647 1.00 51.86 338 GLN A N 1
ATOM 2347 C CA . GLN A 1 331 ? -1.229 60.396 19.228 1.00 55.10 338 GLN A CA 1
ATOM 2348 C C . GLN A 1 331 ? -0.925 59.499 18.026 1.00 50.29 338 GLN A C 1
ATOM 2349 O O . GLN A 1 331 ? -1.451 58.403 17.947 1.00 51.63 338 GLN A O 1
ATOM 2355 N N . ALA A 1 332 ? -0.109 59.959 17.083 1.00 46.55 339 ALA A N 1
ATOM 2356 C CA . ALA A 1 332 ? 0.192 59.184 15.867 1.00 43.27 339 ALA A CA 1
ATOM 2357 C C . ALA A 1 332 ? 1.075 57.924 16.187 1.00 38.53 339 ALA A C 1
ATOM 2358 O O . ALA A 1 332 ? 1.134 56.983 15.421 1.00 34.46 339 ALA A O 1
ATOM 2360 N N . ILE A 1 333 ? 1.699 57.921 17.351 1.00 38.19 340 ILE A N 1
ATOM 2361 C CA . ILE A 1 333 ? 2.413 56.736 17.878 1.00 38.55 340 ILE A CA 1
ATOM 2362 C C . ILE A 1 333 ? 1.511 55.490 18.024 1.00 36.98 340 ILE A C 1
ATOM 2363 O O . ILE A 1 333 ? 1.977 54.347 17.913 1.00 32.69 340 ILE A O 1
ATOM 2368 N N . GLU A 1 334 ? 0.224 55.731 18.252 1.00 35.53 341 GLU A N 1
ATOM 2369 C CA . GLU A 1 334 ? -0.780 54.669 18.351 1.00 35.79 341 GLU A CA 1
ATOM 2370 C C . GLU A 1 334 ? -0.911 53.813 17.107 1.00 33.49 341 GLU A C 1
ATOM 2371 O O . GLU A 1 334 ? -1.237 52.639 17.229 1.00 31.35 341 GLU A O 1
ATOM 2377 N N . GLU A 1 335 ? -0.581 54.363 15.948 1.00 32.88 342 GLU A N 1
ATOM 2378 C CA . GLU A 1 335 ? -0.511 53.588 14.751 1.00 36.41 342 GLU A CA 1
ATOM 2379 C C . GLU A 1 335 ? 0.434 52.398 14.867 1.00 33.90 342 GLU A C 1
ATOM 2380 O O . GLU A 1 335 ? 0.183 51.342 14.284 1.00 36.51 342 GLU A O 1
ATOM 2386 N N . PHE A 1 336 ? 1.471 52.528 15.679 1.00 29.30 343 PHE A N 1
ATOM 2387 C CA . PHE A 1 336 ? 2.467 51.493 15.789 1.00 27.11 343 PHE A CA 1
ATOM 2388 C C . PHE A 1 336 ? 2.110 50.397 16.785 1.00 25.86 343 PHE A C 1
ATOM 2389 O O . PHE A 1 336 ? 2.863 49.457 16.983 1.00 24.68 343 PHE A O 1
ATOM 2397 N N . TYR A 1 337 ? 0.935 50.489 17.396 1.00 25.05 344 TYR A N 1
ATOM 2398 C CA . TYR A 1 337 ? 0.480 49.415 18.226 1.00 26.37 344 TYR A CA 1
ATOM 2399 C C . TYR A 1 337 ? 0.216 48.125 17.379 1.00 27.35 344 TYR A C 1
ATOM 2400 O O . TYR A 1 337 ? 0.370 47.024 17.874 1.00 26.26 344 TYR A O 1
ATOM 2409 N N . GLY A 1 338 ? -0.135 48.312 16.119 1.00 29.20 345 GLY A N 1
ATOM 2410 C CA . GLY A 1 338 ? -0.491 47.257 15.207 1.00 31.76 345 GLY A CA 1
ATOM 2411 C C . GLY A 1 338 ? -1.918 47.417 14.710 1.00 37.23 345 GLY A C 1
ATOM 2412 O O . GLY A 1 338 ? -2.576 48.438 14.914 1.00 39.02 345 GLY A O 1
ATOM 2413 N N . LEU A 1 339 ? -2.415 46.383 14.052 1.00 39.85 346 LEU A N 1
ATOM 2414 C CA . LEU A 1 339 ? -3.676 46.480 13.314 1.00 42.62 346 LEU A CA 1
ATOM 2415 C C . LEU A 1 339 ? -4.780 45.905 14.146 1.00 45.98 346 LEU A C 1
ATOM 2416 O O . LEU A 1 339 ? -4.624 44.890 14.830 1.00 42.31 346 LEU A O 1
ATOM 2421 N N . THR A 1 340 ? -5.932 46.538 14.038 1.00 55.29 347 THR A N 1
ATOM 2422 C CA . THR A 1 340 ? -7.130 46.094 14.740 1.00 63.23 347 THR A CA 1
ATOM 2423 C C . THR A 1 340 ? -7.772 44.964 13.941 1.00 68.62 347 THR A C 1
ATOM 2424 O O . THR A 1 340 ? -7.965 43.853 14.458 1.00 71.59 347 THR A O 1
ATOM 2428 N N . SER A 1 341 ? -8.067 45.274 12.673 1.00 69.60 348 SER A N 1
ATOM 2429 C CA . SER A 1 341 ? -8.782 44.402 11.757 1.00 71.81 348 SER A CA 1
ATOM 2430 C C . SER A 1 341 ? -7.938 44.203 10.498 1.00 72.19 348 SER A C 1
ATOM 2431 O O . SER A 1 341 ? -6.903 44.866 10.323 1.00 69.21 348 SER A O 1
ATOM 2434 N N . ASP A 1 342 ? -8.371 43.283 9.633 1.00 69.59 349 ASP A N 1
ATOM 2435 C CA . ASP A 1 342 ? -7.673 43.022 8.382 1.00 69.12 349 ASP A CA 1
ATOM 2436 C C . ASP A 1 342 ? -6.163 42.712 8.640 1.00 64.65 349 ASP A C 1
ATOM 2437 O O . ASP A 1 342 ? -5.270 43.152 7.892 1.00 60.20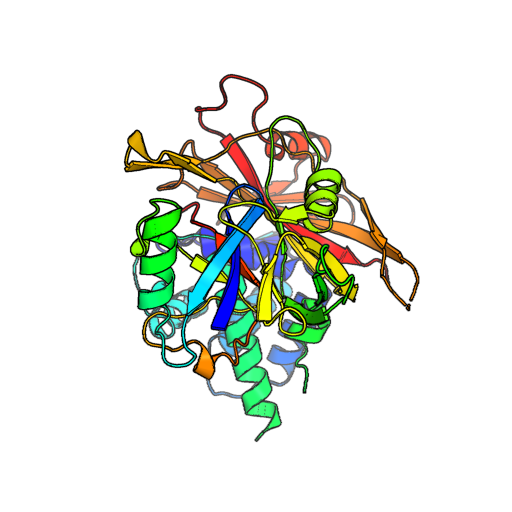 349 ASP A O 1
ATOM 2442 N N . ILE A 1 343 ? -5.920 41.911 9.684 1.00 60.44 350 ILE A N 1
ATOM 2443 C CA . ILE A 1 343 ? -4.600 41.813 10.342 1.00 59.58 350 ILE A CA 1
ATOM 2444 C C . ILE A 1 343 ? -3.479 41.138 9.539 1.00 58.59 350 ILE A C 1
ATOM 2445 O O . ILE A 1 343 ? -2.302 41.367 9.843 1.00 58.10 350 ILE A O 1
ATOM 2450 N N . SER A 1 344 ? -3.814 40.327 8.525 1.00 58.67 351 SER A N 1
ATOM 2451 C CA . SER A 1 344 ? -2.773 39.800 7.588 1.00 56.93 351 SER A CA 1
ATOM 2452 C C . SER A 1 344 ? -2.233 40.867 6.592 1.00 53.79 351 SER A C 1
ATOM 2453 O O . SER A 1 344 ? -1.296 40.575 5.844 1.00 49.48 351 SER A O 1
ATOM 2456 N N . LYS A 1 345 ? -2.801 42.088 6.602 1.00 52.55 352 LYS A N 1
ATOM 2457 C CA . LYS A 1 345 ? -2.336 43.192 5.727 1.00 52.46 352 LYS A CA 1
ATOM 2458 C C . LYS A 1 345 ? -1.048 43.875 6.227 1.00 48.47 352 LYS A C 1
ATOM 2459 O O . LYS A 1 345 ? -0.497 43.506 7.286 1.00 44.24 352 LYS A O 1
ATOM 2465 N N . ASN A 1 346 ? -0.559 44.823 5.415 1.00 44.13 353 ASN A N 1
ATOM 2466 C CA . ASN A 1 346 ? 0.608 45.630 5.761 1.00 43.39 353 ASN A CA 1
ATOM 2467 C C . ASN A 1 346 ? 0.466 46.384 7.114 1.00 39.38 353 ASN A C 1
ATOM 2468 O O . ASN A 1 346 ? -0.519 47.073 7.368 1.00 40.46 353 ASN A O 1
ATOM 2473 N N . SER A 1 347 ? 1.426 46.220 8.003 1.00 34.63 354 SER A N 1
ATOM 2474 C CA . SER A 1 347 ? 1.326 46.882 9.265 1.00 31.28 354 SER A CA 1
ATOM 2475 C C . SER A 1 347 ? 2.622 47.571 9.521 1.00 28.82 354 SER A C 1
ATOM 2476 O O . SER A 1 347 ? 3.685 47.174 9.011 1.00 25.81 354 SER A O 1
ATOM 2479 N N . GLU A 1 348 ? 2.527 48.595 10.328 1.00 27.01 355 GLU A N 1
ATOM 2480 C CA . GLU A 1 348 ? 3.709 49.254 10.878 1.00 25.88 355 GLU A CA 1
ATOM 2481 C C . GLU A 1 348 ? 3.637 48.936 12.338 1.00 25.93 355 GLU A C 1
ATOM 2482 O O . GLU A 1 348 ? 2.885 49.574 13.101 1.00 25.45 355 GLU A O 1
ATOM 2488 N N . SER A 1 349 ? 4.428 47.944 12.762 1.00 22.62 356 SER A N 1
ATOM 2489 C CA . SER A 1 349 ? 4.271 47.364 14.075 1.00 23.80 356 SER A CA 1
ATOM 2490 C C . SER A 1 349 ? 5.470 47.583 14.976 1.00 21.44 356 SER A C 1
ATOM 2491 O O . SER A 1 349 ? 6.592 47.256 14.599 1.00 20.06 356 SER A O 1
ATOM 2494 N N . GLY A 1 350 ? 5.237 48.110 16.184 1.00 20.28 357 GLY A N 1
ATOM 2495 C CA . GLY A 1 350 ? 6.294 48.136 17.168 1.00 19.67 357 GLY A CA 1
ATOM 2496 C C . GLY A 1 350 ? 6.926 46.784 17.403 1.00 18.92 357 GLY A C 1
ATOM 2497 O O . GLY A 1 350 ? 6.238 45.785 17.533 1.00 20.37 357 GLY A O 1
ATOM 2498 N N . TYR A 1 351 ? 8.257 46.746 17.458 1.00 17.52 358 TYR A N 1
ATOM 2499 C CA . TYR A 1 351 ? 9.028 45.508 17.502 1.00 17.23 358 TYR A CA 1
ATOM 2500 C C . TYR A 1 351 ? 10.086 45.450 18.585 1.00 17.03 358 TYR A C 1
ATOM 2501 O O . TYR A 1 351 ? 10.236 44.399 19.276 1.00 16.51 358 TYR A O 1
ATOM 2510 N N . ILE A 1 352 ? 10.770 46.575 18.777 1.00 16.37 359 ILE A N 1
ATOM 2511 C CA . ILE A 1 352 ? 11.670 46.676 19.918 1.00 17.01 359 ILE A CA 1
ATOM 2512 C C . ILE A 1 352 ? 11.356 47.991 20.633 1.00 17.35 359 ILE A C 1
ATOM 2513 O O . ILE A 1 352 ? 11.396 49.060 19.984 1.00 17.04 359 ILE A O 1
ATOM 2518 N N . LEU A 1 353 ? 11.107 47.871 21.926 1.00 17.38 360 LEU A N 1
ATOM 2519 C CA . LEU A 1 353 ? 10.770 48.989 22.804 1.00 18.61 360 LEU A CA 1
ATOM 2520 C C . LEU A 1 353 ? 11.925 49.235 23.751 1.00 18.12 360 LEU A C 1
ATOM 2521 O O . LEU A 1 353 ? 12.449 48.289 24.358 1.00 18.26 360 LEU A O 1
ATOM 2526 N N . PHE A 1 354 ? 12.277 50.510 23.949 1.00 17.90 361 PHE A N 1
ATOM 2527 C CA . PHE A 1 354 ? 13.342 50.879 24.857 1.00 18.21 361 PHE A CA 1
ATOM 2528 C C . PHE A 1 354 ? 12.751 51.754 25.978 1.00 19.44 361 PHE A C 1
ATOM 2529 O O . PHE A 1 354 ? 12.249 52.821 25.714 1.00 19.61 361 PHE A O 1
ATOM 2537 N N . TYR A 1 355 ? 12.805 51.222 27.189 1.00 16.71 362 TYR A N 1
ATOM 2538 C CA . TYR A 1 355 ? 12.293 51.852 28.416 1.00 17.46 362 TYR A CA 1
ATOM 2539 C C . TYR A 1 355 ? 13.474 52.255 29.280 1.00 19.40 362 TYR A C 1
ATOM 2540 O O . TYR A 1 355 ? 14.294 51.443 29.633 1.00 19.65 362 TYR A O 1
ATOM 2549 N N . GLN A 1 356 ? 13.502 53.527 29.674 1.00 21.49 363 GLN A N 1
ATOM 2550 C CA . GLN A 1 356 ? 14.626 54.094 30.421 1.00 22.46 363 GLN A CA 1
ATOM 2551 C C . GLN A 1 356 ? 14.199 54.290 31.883 1.00 21.94 363 GLN A C 1
ATOM 2552 O O . GLN A 1 356 ? 13.170 54.914 32.158 1.00 20.58 363 GLN A O 1
ATOM 2558 N N . SER A 1 357 ? 14.945 53.756 32.817 1.00 21.49 364 SER A N 1
ATOM 2559 C CA . SER A 1 357 ? 14.539 53.888 34.219 1.00 25.12 364 SER A CA 1
ATOM 2560 C C . SER A 1 357 ? 14.659 55.358 34.673 1.00 24.60 364 SER A C 1
ATOM 2561 O O . SER A 1 357 ? 15.551 56.081 34.232 1.00 21.64 364 SER A O 1
ATOM 2564 N N . ARG A 1 358 ? 13.740 55.783 35.516 1.00 27.64 365 ARG A N 1
ATOM 2565 C CA . ARG A 1 358 ? 13.767 57.156 36.033 1.00 33.49 365 ARG A CA 1
ATOM 2566 C C . ARG A 1 358 ? 14.915 57.440 36.986 1.00 39.06 365 ARG A C 1
ATOM 2567 O O . ARG A 1 358 ? 15.431 58.547 37.004 1.00 48.08 365 ARG A O 1
ATOM 2575 N N . GLU A 1 359 ? 15.310 56.455 37.772 1.00 46.64 366 GLU A N 1
ATOM 2576 C CA . GLU A 1 359 ? 16.562 56.551 38.541 1.00 56.25 366 GLU A CA 1
ATOM 2577 C C . GLU A 1 359 ? 17.369 55.265 38.330 1.00 56.60 366 GLU A C 1
ATOM 2578 O O . GLU A 1 359 ? 16.919 54.173 38.698 1.00 57.19 366 GLU A O 1
ATOM 2584 N N . MET B 2 1 ? 21.379 15.770 29.746 1.00 28.77 1 MET B N 1
ATOM 2585 C CA . MET B 2 1 ? 20.847 16.727 30.738 1.00 28.71 1 MET B CA 1
ATOM 2586 C C . MET B 2 1 ? 19.655 17.410 30.093 1.00 26.14 1 MET B C 1
ATOM 2587 O O . MET B 2 1 ? 19.611 17.529 28.868 1.00 27.95 1 MET B O 1
ATOM 2592 N N . GLN B 2 2 ? 18.750 17.918 30.902 1.00 24.24 2 GLN B N 1
ATOM 2593 C CA . GLN B 2 2 ? 17.520 18.489 30.401 1.00 22.42 2 GLN B CA 1
ATOM 2594 C C . GLN B 2 2 ? 17.582 20.019 30.448 1.00 22.57 2 GLN B C 1
ATOM 2595 O O . GLN B 2 2 ? 17.818 20.584 31.527 1.00 22.09 2 GLN B O 1
ATOM 2601 N N . ILE B 2 3 ? 17.343 20.640 29.308 1.00 21.78 3 ILE B N 1
ATOM 2602 C CA . ILE B 2 3 ? 17.218 22.110 29.259 1.00 21.69 3 ILE B CA 1
ATOM 2603 C C . ILE B 2 3 ? 15.831 22.510 28.807 1.00 19.91 3 ILE B C 1
ATOM 2604 O O . ILE B 2 3 ? 14.978 21.654 28.519 1.00 19.03 3 ILE B O 1
ATOM 2609 N N . PHE B 2 4 ? 15.577 23.835 28.775 1.00 18.18 4 PHE B N 1
ATOM 2610 C CA . PHE B 2 4 ? 14.234 24.325 28.472 1.00 18.14 4 PHE B CA 1
ATOM 2611 C C . PHE B 2 4 ? 14.362 25.276 27.321 1.00 18.41 4 PHE B C 1
ATOM 2612 O O . PHE B 2 4 ? 15.452 25.914 27.130 1.00 19.12 4 PHE B O 1
ATOM 2620 N N . VAL B 2 5 ? 13.305 25.376 26.537 1.00 18.44 5 VAL B N 1
ATOM 2621 C CA . VAL B 2 5 ? 13.256 26.393 25.481 1.00 18.84 5 VAL B CA 1
ATOM 2622 C C . VAL B 2 5 ? 11.953 27.124 25.617 1.00 19.17 5 VAL B C 1
ATOM 2623 O O . VAL B 2 5 ? 10.873 26.508 25.712 1.00 18.22 5 VAL B O 1
ATOM 2627 N N . LYS B 2 6 ? 12.031 28.451 25.709 1.00 18.99 6 LYS B N 1
ATOM 2628 C CA . LYS B 2 6 ? 10.819 29.231 25.728 1.00 20.63 6 LYS B CA 1
ATOM 2629 C C . LYS B 2 6 ? 10.427 29.555 24.281 1.00 21.28 6 LYS B C 1
ATOM 2630 O O . LYS B 2 6 ? 11.170 30.291 23.596 1.00 20.15 6 LYS B O 1
ATOM 2636 N N . THR B 2 7 ? 9.307 28.982 23.805 1.00 19.93 7 THR B N 1
ATOM 2637 C CA . THR B 2 7 ? 9.044 28.926 22.372 1.00 21.06 7 THR B CA 1
ATOM 2638 C C . THR B 2 7 ? 8.301 30.183 21.915 1.00 21.94 7 THR B C 1
ATOM 2639 O O . THR B 2 7 ? 8.189 31.169 22.677 1.00 21.23 7 THR B O 1
ATOM 2643 N N . LEU B 2 8 ? 7.803 30.186 20.687 1.00 23.15 8 LEU B N 1
ATOM 2644 C CA . LEU B 2 8 ? 7.305 31.443 20.098 1.00 24.49 8 LEU B CA 1
ATOM 2645 C C . LEU B 2 8 ? 6.027 31.965 20.764 1.00 26.61 8 LEU B C 1
ATOM 2646 O O . LEU B 2 8 ? 5.792 33.228 20.835 1.00 27.89 8 LEU B O 1
ATOM 2651 N N . THR B 2 9 ? 5.223 31.040 21.292 1.00 25.19 9 THR B N 1
ATOM 2652 C CA . THR B 2 9 ? 4.034 31.403 22.035 1.00 26.63 9 THR B CA 1
ATOM 2653 C C . THR B 2 9 ? 4.286 31.592 23.516 1.00 27.19 9 THR B C 1
ATOM 2654 O O . THR B 2 9 ? 3.345 31.873 24.242 1.00 29.46 9 THR B O 1
ATOM 2658 N N . GLY B 2 10 ? 5.498 31.426 23.993 1.00 24.33 10 GLY B N 1
ATOM 2659 C CA . GLY B 2 10 ? 5.744 31.526 25.428 1.00 26.23 10 GLY B CA 1
ATOM 2660 C C . GLY B 2 10 ? 5.697 30.173 26.134 1.00 27.14 10 GLY B C 1
ATOM 2661 O O . GLY B 2 10 ? 6.253 30.048 27.249 1.00 26.73 10 GLY B O 1
ATOM 2662 N N . LYS B 2 11 ? 5.130 29.165 25.484 1.00 25.58 11 LYS B N 1
ATOM 2663 C CA . LYS B 2 11 ? 5.144 27.804 25.989 1.00 26.07 11 LYS B CA 1
ATOM 2664 C C . LYS B 2 11 ? 6.560 27.285 26.146 1.00 23.02 11 LYS B C 1
ATOM 2665 O O . LYS B 2 11 ? 7.375 27.425 25.284 1.00 20.99 11 LYS B O 1
ATOM 2671 N N . THR B 2 12 ? 6.820 26.661 27.271 1.00 21.56 12 THR B N 1
ATOM 2672 C CA . THR B 2 12 ? 8.123 26.101 27.533 1.00 20.83 12 THR B CA 1
ATOM 2673 C C . THR B 2 12 ? 8.188 24.617 27.153 1.00 20.94 12 THR B C 1
ATOM 2674 O O . THR B 2 12 ? 7.388 23.853 27.552 1.00 21.28 12 THR B O 1
ATOM 2678 N N . ILE B 2 13 ? 9.181 24.249 26.380 1.00 20.03 13 ILE B N 1
ATOM 2679 C CA . ILE B 2 13 ? 9.437 22.845 26.074 1.00 20.50 13 ILE B CA 1
ATOM 2680 C C . ILE B 2 13 ? 10.761 22.400 26.695 1.00 20.66 13 ILE B C 1
ATOM 2681 O O . ILE B 2 13 ? 11.559 23.209 27.067 1.00 19.36 13 ILE B O 1
ATOM 2686 N N . THR B 2 14 ? 10.910 21.091 26.870 1.00 21.56 14 THR B N 1
ATOM 2687 C CA . THR B 2 14 ? 12.144 20.484 27.348 1.00 21.59 14 THR B CA 1
ATOM 2688 C C . THR B 2 14 ? 12.938 19.905 26.173 1.00 22.18 14 THR B C 1
ATOM 2689 O O . THR B 2 14 ? 12.387 19.512 25.199 1.00 24.43 14 THR B O 1
ATOM 2693 N N . LEU B 2 15 ? 14.248 19.876 26.306 1.00 21.44 15 LEU B N 1
ATOM 2694 C CA . LEU B 2 15 ? 15.134 19.210 25.360 1.00 23.61 15 LEU B CA 1
ATOM 2695 C C . LEU B 2 15 ? 16.108 18.383 26.175 1.00 24.14 15 LEU B C 1
ATOM 2696 O O . LEU B 2 15 ? 16.551 18.826 27.219 1.00 22.63 15 LEU B O 1
ATOM 2701 N N . GLU B 2 16 ? 16.424 17.204 25.687 1.00 25.70 16 GLU B N 1
ATOM 2702 C CA . GLU B 2 16 ? 17.477 16.375 26.249 1.00 27.69 16 GLU B CA 1
ATOM 2703 C C . GLU B 2 16 ? 18.729 16.573 25.405 1.00 27.56 16 GLU B C 1
ATOM 2704 O O . GLU B 2 16 ? 18.713 16.338 24.190 1.00 28.13 16 GLU B O 1
ATOM 2710 N N . VAL B 2 17 ? 19.811 16.981 26.056 1.00 26.46 17 VAL B N 1
ATOM 2711 C CA . VAL B 2 17 ? 21.002 17.443 25.386 1.00 27.16 17 VAL B CA 1
ATOM 2712 C C . VAL B 2 17 ? 22.238 16.992 26.171 1.00 28.33 17 VAL B C 1
ATOM 2713 O O . VAL B 2 17 ? 22.139 16.577 27.326 1.00 29.16 17 VAL B O 1
ATOM 2717 N N . GLU B 2 18 ? 23.385 17.106 25.528 1.00 30.16 18 GLU B N 1
ATOM 2718 C CA . GLU B 2 18 ? 24.668 16.937 26.177 1.00 32.40 18 GLU B CA 1
ATOM 2719 C C . GLU B 2 18 ? 25.456 18.205 26.029 1.00 32.19 18 GLU B C 1
ATOM 2720 O O . GLU B 2 18 ? 25.222 18.962 25.045 1.00 30.97 18 GLU B O 1
ATOM 2726 N N . PRO B 2 19 ? 26.428 18.444 26.963 1.00 33.14 19 PRO B N 1
ATOM 2727 C CA . PRO B 2 19 ? 27.259 19.646 26.882 1.00 32.86 19 PRO B CA 1
ATOM 2728 C C . PRO B 2 19 ? 28.005 19.753 25.572 1.00 32.86 19 PRO B C 1
ATOM 2729 O O . PRO B 2 19 ? 28.302 20.868 25.123 1.00 31.02 19 PRO B O 1
ATOM 2733 N N . SER B 2 20 ? 28.356 18.599 24.979 1.00 33.47 20 SER B N 1
ATOM 2734 C CA . SER B 2 20 ? 29.076 18.597 23.675 1.00 34.18 20 SER B CA 1
ATOM 2735 C C . SER B 2 20 ? 28.154 18.856 22.440 1.00 34.31 20 SER B C 1
ATOM 2736 O O . SER B 2 20 ? 28.645 19.010 21.325 1.00 33.76 20 SER B O 1
ATOM 2739 N N . ASP B 2 21 ? 26.832 18.887 22.613 1.00 32.13 21 ASP B N 1
ATOM 2740 C CA . ASP B 2 21 ? 25.955 19.263 21.510 1.00 32.38 21 ASP B CA 1
ATOM 2741 C C . ASP B 2 21 ? 26.267 20.620 20.920 1.00 31.68 21 ASP B C 1
ATOM 2742 O O . ASP B 2 21 ? 26.438 21.598 21.625 1.00 31.10 21 ASP B O 1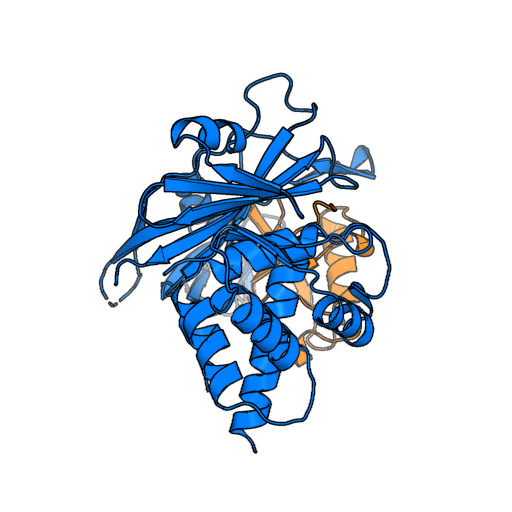
ATOM 2747 N N . THR B 2 22 ? 26.337 20.665 19.607 1.00 31.58 22 THR B N 1
ATOM 2748 C CA . THR B 2 22 ? 26.435 21.917 18.908 1.00 32.19 22 THR B CA 1
ATOM 2749 C C . THR B 2 22 ? 25.082 22.663 18.930 1.00 30.38 22 THR B C 1
ATOM 2750 O O . THR B 2 22 ? 24.007 22.059 19.126 1.00 27.65 22 THR B O 1
ATOM 2754 N N . ILE B 2 23 ? 25.147 23.961 18.688 1.00 29.78 23 ILE B N 1
ATOM 2755 C CA . ILE B 2 23 ? 23.910 24.766 18.523 1.00 28.79 23 ILE B CA 1
ATOM 2756 C C . ILE B 2 23 ? 23.036 24.229 17.355 1.00 29.46 23 ILE B C 1
ATOM 2757 O O . ILE B 2 23 ? 21.789 24.124 17.462 1.00 27.67 23 ILE B O 1
ATOM 2762 N N . GLU B 2 24 ? 23.685 23.811 16.272 1.00 31.52 24 GLU B N 1
ATOM 2763 C CA . GLU B 2 24 ? 22.955 23.122 15.192 1.00 34.12 24 GLU B CA 1
ATOM 2764 C C . GLU B 2 24 ? 22.196 21.901 15.652 1.00 33.60 24 GLU B C 1
ATOM 2765 O O . GLU B 2 24 ? 21.014 21.750 15.274 1.00 32.31 24 GLU B O 1
ATOM 2771 N N . ASN B 2 25 ? 22.835 21.061 16.492 1.00 32.79 25 ASN B N 1
ATOM 2772 C CA . ASN B 2 25 ? 22.178 19.889 17.035 1.00 34.15 25 ASN B CA 1
ATOM 2773 C C . ASN B 2 25 ? 20.960 20.297 17.844 1.00 30.60 25 ASN B C 1
ATOM 2774 O O . ASN B 2 25 ? 19.903 19.677 17.773 1.00 27.44 25 ASN B O 1
ATOM 2779 N N . VAL B 2 26 ? 21.132 21.349 18.657 1.00 29.34 26 VAL B N 1
ATOM 2780 C CA . VAL B 2 26 ? 20.034 21.843 19.492 1.00 26.57 26 VAL B CA 1
ATOM 2781 C C . VAL B 2 26 ? 18.880 22.316 18.605 1.00 26.18 26 VAL B C 1
ATOM 2782 O O . VAL B 2 26 ? 17.741 22.032 18.887 1.00 24.60 26 VAL B O 1
ATOM 2786 N N . LYS B 2 27 ? 19.185 23.069 17.553 1.00 26.27 27 LYS B N 1
ATOM 2787 C CA . LYS B 2 27 ? 18.125 23.527 16.629 1.00 26.16 27 LYS B CA 1
ATOM 2788 C C . LYS B 2 27 ? 17.390 22.336 15.977 1.00 27.10 27 LYS B C 1
ATOM 2789 O O . LYS B 2 27 ? 16.179 22.362 15.811 1.00 25.42 27 LYS B O 1
ATOM 2795 N N . ALA B 2 28 ? 18.132 21.272 15.623 1.00 28.89 28 ALA B N 1
ATOM 2796 C CA . ALA B 2 28 ? 17.501 20.073 15.032 1.00 29.25 28 ALA B CA 1
ATOM 2797 C C . ALA B 2 28 ? 16.510 19.450 16.024 1.00 28.78 28 ALA B C 1
ATOM 2798 O O . ALA B 2 28 ? 15.402 19.043 15.654 1.00 29.56 28 ALA B O 1
ATOM 2800 N N . LYS B 2 29 ? 16.875 19.435 17.301 1.00 27.81 29 LYS B N 1
ATOM 2801 C CA . LYS B 2 29 ? 15.971 18.922 18.324 1.00 27.65 29 LYS B CA 1
ATOM 2802 C C . LYS B 2 29 ? 14.732 19.787 18.499 1.00 27.63 29 LYS B C 1
ATOM 2803 O O . LYS B 2 29 ? 13.667 19.281 18.785 1.00 26.49 29 LYS B O 1
ATOM 2809 N N . ILE B 2 30 ? 14.890 21.103 18.344 1.00 25.66 30 ILE B N 1
ATOM 2810 C CA . ILE B 2 30 ? 13.741 22.016 18.443 1.00 25.61 30 ILE B CA 1
ATOM 2811 C C . ILE B 2 30 ? 12.849 21.777 17.244 1.00 26.91 30 ILE B C 1
ATOM 2812 O O . ILE B 2 30 ? 11.612 21.787 17.366 1.00 27.42 30 ILE B O 1
ATOM 2817 N N . GLN B 2 31 ? 13.468 21.594 16.088 1.00 28.19 31 GLN B N 1
ATOM 2818 C CA . GLN B 2 31 ? 12.712 21.273 14.854 1.00 30.89 31 GLN B CA 1
ATOM 2819 C C . GLN B 2 31 ? 11.879 19.983 15.009 1.00 31.87 31 GLN B C 1
ATOM 2820 O O . GLN B 2 31 ? 10.705 19.949 14.593 1.00 32.21 31 GLN B O 1
ATOM 2826 N N . ASP B 2 32 ? 12.442 18.998 15.685 1.00 32.01 32 ASP B N 1
ATOM 2827 C CA . ASP B 2 32 ? 11.719 17.752 15.964 1.00 33.87 32 ASP B CA 1
ATOM 2828 C C . ASP B 2 32 ? 10.476 17.979 16.806 1.00 33.18 32 ASP B C 1
ATOM 2829 O O . ASP B 2 32 ? 9.476 17.304 16.610 1.00 30.96 32 ASP B O 1
ATOM 2834 N N . LYS B 2 33 ? 10.517 18.941 17.718 1.00 31.14 33 LYS B N 1
ATOM 2835 C CA . LYS B 2 33 ? 9.363 19.244 18.546 1.00 32.20 33 LYS B CA 1
ATOM 2836 C C . LYS B 2 33 ? 8.419 20.314 17.989 1.00 32.03 33 LYS B C 1
ATOM 2837 O O . LYS B 2 33 ? 7.222 20.207 18.141 1.00 33.13 33 LYS B O 1
ATOM 2843 N N . GLU B 2 34 ? 8.971 21.356 17.383 1.00 30.23 34 GLU B N 1
ATOM 2844 C CA . GLU B 2 34 ? 8.185 22.540 16.929 1.00 30.84 34 GLU B CA 1
ATOM 2845 C C . GLU B 2 34 ? 7.965 22.657 15.431 1.00 30.97 34 GLU B C 1
ATOM 2846 O O . GLU B 2 34 ? 7.131 23.437 15.006 1.00 33.19 34 GLU B O 1
ATOM 2852 N N . GLY B 2 35 ? 8.727 21.910 14.630 1.00 31.62 35 GLY B N 1
ATOM 2853 C CA . GLY B 2 35 ? 8.640 21.954 13.177 1.00 31.51 35 GLY B CA 1
ATOM 2854 C C . GLY B 2 35 ? 9.359 23.087 12.480 1.00 31.19 35 GLY B C 1
ATOM 2855 O O . GLY B 2 35 ? 9.318 23.191 11.269 1.00 32.03 35 GLY B O 1
ATOM 2856 N N . ILE B 2 36 ? 9.984 23.992 13.226 1.00 29.06 36 ILE B N 1
ATOM 2857 C CA . ILE B 2 36 ? 10.654 25.136 12.645 1.00 28.34 36 ILE B CA 1
ATOM 2858 C C . ILE B 2 36 ? 12.004 24.748 12.100 1.00 28.11 36 ILE B C 1
ATOM 2859 O O . ILE B 2 36 ? 12.820 24.202 12.858 1.00 27.10 36 ILE B O 1
ATOM 2864 N N . PRO B 2 37 ? 12.289 25.074 10.820 1.00 30.18 37 PRO B N 1
ATOM 2865 C CA . PRO B 2 37 ? 13.628 24.780 10.310 1.00 31.16 37 PRO B CA 1
ATOM 2866 C C . PRO B 2 37 ? 14.747 25.489 11.070 1.00 29.41 37 PRO B C 1
ATOM 2867 O O . PRO B 2 37 ? 14.595 26.655 11.481 1.00 29.20 37 PRO B O 1
ATOM 2871 N N . PRO B 2 38 ? 15.873 24.803 11.260 1.00 30.28 38 PRO B N 1
ATOM 2872 C CA . PRO B 2 38 ? 16.989 25.389 11.974 1.00 29.11 38 PRO B CA 1
ATOM 2873 C C . PRO B 2 38 ? 17.442 26.701 11.413 1.00 30.51 38 PRO B C 1
ATOM 2874 O O . PRO B 2 38 ? 17.710 27.635 12.195 1.00 28.57 38 PRO B O 1
ATOM 2878 N N . ASP B 2 39 ? 17.464 26.842 10.089 1.00 31.19 39 ASP B N 1
ATOM 2879 C CA . ASP B 2 39 ? 17.908 28.088 9.509 1.00 34.31 39 ASP B CA 1
ATOM 2880 C C . ASP B 2 39 ? 16.973 29.284 9.770 1.00 32.48 39 ASP B C 1
ATOM 2881 O O . ASP B 2 39 ? 17.360 30.420 9.522 1.00 33.45 39 ASP B O 1
ATOM 2886 N N . GLN B 2 40 ? 15.759 29.057 10.287 1.00 29.63 40 GLN B N 1
ATOM 2887 C CA . GLN B 2 40 ? 14.918 30.162 10.737 1.00 28.57 40 GLN B CA 1
ATOM 2888 C C . GLN B 2 40 ? 15.033 30.484 12.245 1.00 25.38 40 GLN B C 1
ATOM 2889 O O . GLN B 2 40 ? 14.499 31.483 12.681 1.00 24.10 40 GLN B O 1
ATOM 2895 N N . GLN B 2 41 ? 15.673 29.608 13.010 1.00 23.76 41 GLN B N 1
ATOM 2896 C CA . GLN B 2 41 ? 15.698 29.726 14.465 1.00 22.86 41 GLN B CA 1
ATOM 2897 C C . GLN B 2 41 ? 16.813 30.613 14.925 1.00 21.62 41 GLN B C 1
ATOM 2898 O O . GLN B 2 41 ? 17.946 30.498 14.432 1.00 22.42 41 GLN B O 1
ATOM 2904 N N . ARG B 2 42 ? 16.523 31.477 15.883 1.00 20.46 42 ARG B N 1
ATOM 2905 C CA . ARG B 2 42 ? 17.537 32.159 16.631 1.00 19.79 42 ARG B CA 1
ATOM 2906 C C . ARG B 2 42 ? 17.312 31.823 18.127 1.00 18.95 42 ARG B C 1
ATOM 2907 O O . ARG B 2 42 ? 16.176 31.851 18.623 1.00 19.33 42 ARG B O 1
ATOM 2915 N N . LEU B 2 43 ? 18.393 31.508 18.811 1.00 19.76 43 LEU B N 1
ATOM 2916 C CA . LEU B 2 43 ? 18.351 31.145 20.238 1.00 19.81 43 LEU B CA 1
ATOM 2917 C C . LEU B 2 43 ? 19.175 32.105 21.076 1.00 19.73 43 LEU B C 1
ATOM 2918 O O . LEU B 2 43 ? 20.335 32.349 20.751 1.00 20.04 43 LEU B O 1
ATOM 2923 N N . ILE B 2 44 ? 18.528 32.711 22.103 1.00 18.33 44 ILE B N 1
ATOM 2924 C CA . ILE B 2 44 ? 19.177 33.673 22.958 1.00 18.18 44 ILE B CA 1
ATOM 2925 C C . ILE B 2 44 ? 19.337 33.090 24.352 1.00 18.35 44 ILE B C 1
ATOM 2926 O O . ILE B 2 44 ? 18.393 32.509 24.903 1.00 17.94 44 ILE B O 1
ATOM 2931 N N . PHE B 2 45 ? 20.530 33.226 24.924 1.00 19.08 45 PHE B N 1
ATOM 2932 C CA . PHE B 2 45 ? 20.760 32.745 26.291 1.00 19.49 45 PHE B CA 1
ATOM 2933 C C . PHE B 2 45 ? 21.785 33.659 26.935 1.00 19.85 45 PHE B C 1
ATOM 2934 O O . PHE B 2 45 ? 22.767 33.965 26.301 1.00 18.56 45 PHE B O 1
ATOM 2942 N N . ALA B 2 46 ? 21.523 34.061 28.178 1.00 21.30 46 ALA B N 1
ATOM 2943 C CA . ALA B 2 46 ? 22.424 34.913 28.964 1.00 22.53 46 ALA B CA 1
ATOM 2944 C C . ALA B 2 46 ? 22.764 36.218 28.248 1.00 22.03 46 ALA B C 1
ATOM 2945 O O . ALA B 2 46 ? 23.838 36.783 28.371 1.00 22.34 46 ALA B O 1
ATOM 2947 N N . GLY B 2 47 ? 21.809 36.716 27.485 1.00 21.39 47 GLY B N 1
ATOM 2948 C CA . GLY B 2 47 ? 22.016 37.945 26.713 1.00 21.75 47 GLY B CA 1
ATOM 2949 C C . GLY B 2 47 ? 22.701 37.831 25.358 1.00 22.08 47 GLY B C 1
ATOM 2950 O O . GLY B 2 47 ? 23.016 38.869 24.772 1.00 21.33 47 GLY B O 1
ATOM 2951 N N . LYS B 2 48 ? 22.958 36.610 24.864 1.00 23.06 48 LYS B N 1
ATOM 2952 C CA . LYS B 2 48 ? 23.753 36.437 23.649 1.00 25.15 48 LYS B CA 1
ATOM 2953 C C . LYS B 2 48 ? 23.003 35.488 22.725 1.00 22.52 48 LYS B C 1
ATOM 2954 O O . LYS B 2 48 ? 22.515 34.470 23.161 1.00 20.37 48 LYS B O 1
ATOM 2960 N N . GLN B 2 49 ? 22.991 35.803 21.448 1.00 21.69 49 GLN B N 1
ATOM 2961 C CA . GLN B 2 49 ? 22.544 34.841 20.424 1.00 21.84 49 GLN B CA 1
ATOM 2962 C C . GLN B 2 49 ? 23.572 33.745 20.173 1.00 22.77 49 GLN B C 1
ATOM 2963 O O . GLN B 2 49 ? 24.760 33.959 19.892 1.00 22.73 49 GLN B O 1
ATOM 2969 N N . LEU B 2 50 ? 23.129 32.522 20.261 1.00 21.70 50 LEU B N 1
ATOM 2970 C CA . LEU B 2 50 ? 24.016 31.379 20.178 1.00 23.41 50 LEU B CA 1
ATOM 2971 C C . LEU B 2 50 ? 24.389 31.104 18.732 1.00 26.13 50 LEU B C 1
ATOM 2972 O O . LEU B 2 50 ? 23.551 31.223 17.838 1.00 25.35 50 LEU B O 1
ATOM 2977 N N . GLU B 2 51 ? 25.674 30.823 18.518 1.00 28.35 51 GLU B N 1
ATOM 2978 C CA . GLU B 2 51 ? 26.217 30.619 17.169 1.00 33.38 51 GLU B CA 1
ATOM 2979 C C . GLU B 2 51 ? 26.320 29.162 16.776 1.00 34.77 51 GLU B C 1
ATOM 2980 O O . GLU B 2 51 ? 26.745 28.306 17.569 1.00 34.89 51 GLU B O 1
ATOM 2986 N N . ASP B 2 52 ? 25.950 28.893 15.526 1.00 35.89 52 ASP B N 1
ATOM 2987 C CA . ASP B 2 52 ? 26.221 27.604 14.897 1.00 38.04 52 ASP B CA 1
ATOM 2988 C C . ASP B 2 52 ? 27.751 27.354 14.877 1.00 38.25 52 ASP B C 1
ATOM 2989 O O . ASP B 2 52 ? 28.590 28.272 14.615 1.00 38.59 52 ASP B O 1
ATOM 2994 N N . GLY B 2 53 ? 28.092 26.136 15.229 1.00 39.45 53 GLY B N 1
ATOM 2995 C CA . GLY B 2 53 ? 29.457 25.679 15.239 1.00 41.24 53 GLY B CA 1
ATOM 2996 C C . GLY B 2 53 ? 29.977 25.611 16.653 1.00 41.60 53 GLY B C 1
ATOM 2997 O O . GLY B 2 53 ? 31.003 24.989 16.886 1.00 42.42 53 GLY B O 1
ATOM 2998 N N . ARG B 2 54 ? 29.315 26.268 17.600 1.00 38.13 54 ARG B N 1
ATOM 2999 C CA . ARG B 2 54 ? 29.700 26.178 18.998 1.00 37.98 54 ARG B CA 1
ATOM 3000 C C . ARG B 2 54 ? 28.847 25.169 19.704 1.00 35.49 54 ARG B C 1
ATOM 3001 O O . ARG B 2 54 ? 27.841 24.724 19.158 1.00 33.07 54 ARG B O 1
ATOM 3009 N N . THR B 2 55 ? 29.250 24.844 20.934 1.00 33.98 55 THR B N 1
ATOM 3010 C CA . THR B 2 55 ? 28.581 23.873 21.798 1.00 32.48 55 THR B CA 1
ATOM 3011 C C . THR B 2 55 ? 27.939 24.506 23.015 1.00 30.24 55 THR B C 1
ATOM 3012 O O . THR B 2 55 ? 28.266 25.642 23.412 1.00 29.36 55 THR B O 1
ATOM 3016 N N . LEU B 2 56 ? 27.018 23.763 23.600 1.00 28.49 56 LEU B N 1
ATOM 3017 C CA . LEU B 2 56 ? 26.411 24.182 24.830 1.00 29.28 56 LEU B CA 1
ATOM 3018 C C . LEU B 2 56 ? 27.469 24.448 25.903 1.00 30.12 56 LEU B C 1
ATOM 3019 O O . LEU B 2 56 ? 27.352 25.468 26.614 1.00 31.59 56 LEU B O 1
ATOM 3024 N N . SER B 2 57 ? 28.509 23.619 26.018 1.00 32.32 57 SER B N 1
ATOM 3025 C CA . SER B 2 57 ? 29.534 23.905 27.052 1.00 34.28 57 SER B CA 1
ATOM 3026 C C . SER B 2 57 ? 30.338 25.151 26.731 1.00 35.00 57 SER B C 1
ATOM 3027 O O . SER B 2 57 ? 30.720 25.838 27.678 1.00 34.80 57 SER B O 1
ATOM 3030 N N . ASP B 2 58 ? 30.517 25.531 25.452 1.00 34.13 58 ASP B N 1
ATOM 3031 C CA . ASP B 2 58 ? 31.104 26.850 25.143 1.00 34.73 58 ASP B CA 1
ATOM 3032 C C . ASP B 2 58 ? 30.351 28.013 25.789 1.00 34.18 58 ASP B C 1
ATOM 3033 O O . ASP B 2 58 ? 30.948 29.035 26.087 1.00 35.35 58 ASP B O 1
ATOM 3038 N N . TYR B 2 59 ? 29.038 27.913 25.939 1.00 32.04 59 TYR B N 1
ATOM 3039 C CA . TYR B 2 59 ? 28.291 29.002 26.534 1.00 29.77 59 TYR B CA 1
ATOM 3040 C C . TYR B 2 59 ? 28.015 28.757 28.022 1.00 30.19 59 TYR B C 1
ATOM 3041 O O . TYR B 2 59 ? 27.234 29.472 28.619 1.00 27.66 59 TYR B O 1
ATOM 3050 N N . ASN B 2 60 ? 28.597 27.692 28.598 1.00 30.78 60 ASN B N 1
ATOM 3051 C CA . ASN B 2 60 ? 28.269 27.229 29.950 1.00 31.58 60 ASN B CA 1
ATOM 3052 C C . ASN B 2 60 ? 26.765 27.071 30.214 1.00 29.58 60 ASN B C 1
ATOM 3053 O O . ASN B 2 60 ? 26.195 27.605 31.199 1.00 27.30 60 ASN B O 1
ATOM 3058 N N . ILE B 2 61 ? 26.126 26.360 29.300 1.00 27.60 61 ILE B N 1
ATOM 3059 C CA . ILE B 2 61 ? 24.702 26.053 29.401 1.00 26.37 61 ILE B CA 1
ATOM 3060 C C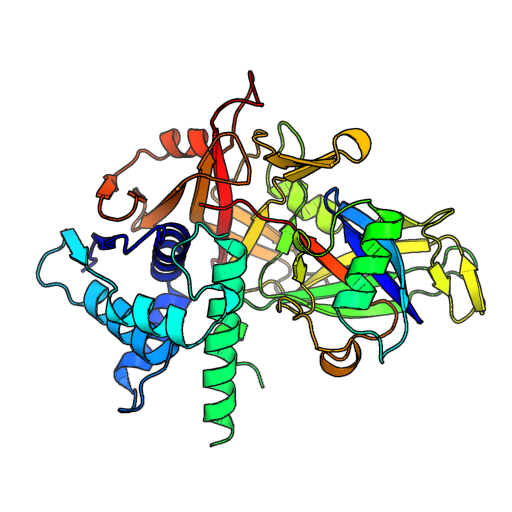 . ILE B 2 61 ? 24.606 24.746 30.124 1.00 27.01 61 ILE B C 1
ATOM 3061 O O . ILE B 2 61 ? 24.977 23.675 29.597 1.00 26.63 61 ILE B O 1
ATOM 3066 N N . GLN B 2 62 ? 24.085 24.827 31.332 1.00 27.71 62 GLN B N 1
ATOM 3067 C CA . GLN B 2 62 ? 23.870 23.649 32.180 1.00 29.21 62 GLN B CA 1
ATOM 3068 C C . GLN B 2 62 ? 22.446 23.257 32.296 1.00 27.46 62 GLN B C 1
ATOM 3069 O O . GLN B 2 62 ? 21.545 23.876 31.680 1.00 24.00 62 GLN B O 1
ATOM 3075 N N . LYS B 2 63 ? 22.221 22.149 33.016 1.00 25.79 63 LYS B N 1
ATOM 3076 C CA . LYS B 2 63 ? 20.860 21.724 33.240 1.00 26.66 63 LYS B CA 1
ATOM 3077 C C . LYS B 2 63 ? 19.947 22.855 33.725 1.00 24.61 63 LYS B C 1
ATOM 3078 O O . LYS B 2 63 ? 20.361 23.724 34.511 1.00 23.03 63 LYS B O 1
ATOM 3084 N N . GLU B 2 64 ? 18.683 22.823 33.265 1.00 22.79 64 GLU B N 1
ATOM 3085 C CA . GLU B 2 64 ? 17.652 23.783 33.607 1.00 22.48 64 GLU B CA 1
ATOM 3086 C C . GLU B 2 64 ? 17.832 25.141 32.978 1.00 21.31 64 GLU B C 1
ATOM 3087 O O . GLU B 2 64 ? 17.050 26.031 33.253 1.00 22.68 64 GLU B O 1
ATOM 3093 N N . SER B 2 65 ? 18.816 25.313 32.106 1.00 20.97 65 SER B N 1
ATOM 3094 C CA . SER B 2 65 ? 18.924 26.580 31.379 1.00 20.43 65 SER B CA 1
ATOM 3095 C C . SER B 2 65 ? 17.712 26.791 30.473 1.00 20.01 65 SER B C 1
ATOM 3096 O O . SER B 2 65 ? 17.181 25.811 29.932 1.00 19.87 65 SER B O 1
ATOM 3099 N N . THR B 2 66 ? 17.297 28.066 30.317 1.00 19.55 66 THR B N 1
ATOM 3100 C CA . THR B 2 66 ? 16.177 28.420 29.425 1.00 19.75 66 THR B CA 1
ATOM 3101 C C . THR B 2 66 ? 16.775 29.189 28.255 1.00 20.22 66 THR B C 1
ATOM 3102 O O . THR B 2 66 ? 17.367 30.293 28.442 1.00 20.35 66 THR B O 1
ATOM 3106 N N . LEU B 2 67 ? 16.647 28.592 27.061 1.00 18.75 67 LEU B N 1
ATOM 3107 C CA . LEU B 2 67 ? 16.986 29.256 25.805 1.00 19.20 67 LEU B CA 1
ATOM 3108 C C . LEU B 2 67 ? 15.723 29.992 25.363 1.00 18.71 67 LEU B C 1
ATOM 3109 O O . LEU B 2 67 ? 14.655 29.466 25.503 1.00 18.23 67 LEU B O 1
ATOM 3114 N N . HIS B 2 68 ? 15.878 31.149 24.718 1.00 17.86 68 HIS B N 1
ATOM 3115 C CA . HIS B 2 68 ? 14.784 31.919 24.188 1.00 17.70 68 HIS B CA 1
ATOM 3116 C C . HIS B 2 68 ? 14.756 31.871 22.695 1.00 17.78 68 HIS B C 1
ATOM 3117 O O . HIS B 2 68 ? 15.684 32.315 22.024 1.00 17.90 68 HIS B O 1
ATOM 3124 N N . LEU B 2 69 ? 13.684 31.277 22.159 1.00 17.97 69 LEU B N 1
ATOM 3125 C CA . LEU B 2 69 ? 13.567 31.050 20.738 1.00 17.83 69 LEU B CA 1
ATOM 3126 C C . LEU B 2 69 ? 12.858 32.230 20.115 1.00 17.42 69 LEU B C 1
ATOM 3127 O O . LEU B 2 69 ? 11.753 32.547 20.507 1.00 16.36 69 LEU B O 1
ATOM 3132 N N . VAL B 2 70 ? 13.457 32.788 19.090 1.00 16.85 70 VAL B N 1
ATOM 3133 C CA . VAL B 2 70 ? 12.858 33.851 18.275 1.00 17.47 70 VAL B CA 1
ATOM 3134 C C . VAL B 2 70 ? 13.174 33.620 16.808 1.00 18.41 70 VAL B C 1
ATOM 3135 O O . VAL B 2 70 ? 14.134 32.897 16.484 1.00 19.01 70 VAL B O 1
ATOM 3139 N N . LEU B 2 71 ? 12.364 34.224 15.931 1.00 18.86 71 LEU B N 1
ATOM 3140 C CA . LEU B 2 71 ? 12.599 34.213 14.493 1.00 19.26 71 LEU B CA 1
ATOM 3141 C C . LEU B 2 71 ? 12.992 35.603 14.052 1.00 18.73 71 LEU B C 1
ATOM 3142 O O . LEU B 2 71 ? 13.718 36.309 14.809 1.00 18.82 71 LEU B O 1
ATOM 3147 N N . ARG B 2 72 ? 12.631 35.977 12.829 1.00 18.80 72 ARG B N 1
ATOM 3148 C CA . ARG B 2 72 ? 13.057 37.222 12.221 1.00 18.84 72 ARG B CA 1
ATOM 3149 C C . ARG B 2 72 ? 11.943 37.981 11.538 1.00 19.31 72 ARG B C 1
ATOM 3150 O O . ARG B 2 72 ? 11.053 37.386 10.905 1.00 20.51 72 ARG B O 1
ATOM 3158 N N . LEU B 2 73 ? 12.015 39.291 11.623 1.00 18.19 73 LEU B N 1
ATOM 3159 C CA . LEU B 2 73 ? 11.261 40.192 10.760 1.00 19.07 73 LEU B CA 1
ATOM 3160 C C . LEU B 2 73 ? 12.336 40.962 9.951 1.00 19.64 73 LEU B C 1
ATOM 3161 O O . LEU B 2 73 ? 12.964 41.879 10.468 1.00 20.01 73 LEU B O 1
ATOM 3166 N N . ARG B 2 74 ? 12.558 40.557 8.699 1.00 20.42 74 ARG B N 1
ATOM 3167 C CA . ARG B 2 74 ? 13.594 41.184 7.869 1.00 20.60 74 ARG B CA 1
ATOM 3168 C C . ARG B 2 74 ? 13.112 42.485 7.341 1.00 20.22 74 ARG B C 1
ATOM 3169 O O . ARG B 2 74 ? 11.929 42.639 6.980 1.00 20.14 74 ARG B O 1
ATOM 3177 N N . GLY B 2 75 ? 14.015 43.450 7.327 1.00 19.48 75 GLY B N 1
ATOM 3178 C CA . GLY B 2 75 ? 13.753 44.736 6.741 1.00 20.22 75 GLY B CA 1
ATOM 3179 C C . GLY B 2 75 ? 15.009 45.371 6.192 1.00 21.31 75 GLY B C 1
ATOM 3180 O O . GLY B 2 75 ? 16.090 45.146 6.647 1.00 20.04 75 GLY B O 1
#

GO terms:
  GO:0004843 cysteine-type deubiquitinase activity (F, IDA)
  GO:0005737 cytoplasm (C, IDA)
  GO:0016579 protein deubiquitination (P, IDA)
  GO:0004843 cysteine-type deubiquitinase activity (F, EXP)
  GO:0005515 protein binding (F, IPI)
  GO:0090263 positive regulation of canonical Wnt signaling pathway (P, IDA)

Solvent-accessible surface area: 17511 Å² total; per-residue (Å²): 195,48,28,32,4,0,1,48,60,64,32,41,0,6,5,0,2,3,0,2,7,0,0,6,13,0,134,17,0,28,97,45,0,46,59,13,64,91,118,42,178,210,167,82,32,1,0,9,6,0,0,61,12,0,71,37,6,27,77,48,216,124,160,99,12,72,10,77,3,136,161,3,4,66,35,1,30,160,84,10,128,91,1,81,42,151,126,18,12,0,0,0,6,0,1,3,46,0,2,20,26,0,1,70,32,13,68,122,77,100,159,180,189,88,1,39,0,23,101,2,0,16,0,12,4,18,0,56,0,99,0,73,99,46,123,62,62,34,71,42,72,10,54,9,5,13,5,6,0,21,20,104,74,98,16,21,0,58,107,3,12,138,72,4,13,69,71,45,77,3,55,80,132,20,67,10,89,4,101,91,31,88,45,97,38,86,0,62,5,63,7,84,19,92,73,11,2,64,0,1,1,0,0,1,1,0,2,80,29,59,99,171,104,147,131,16,36,12,20,2,40,81,1,36,4,38,93,94,6,134,21,130,34,59,123,154,138,43,55,45,0,36,1,22,0,0,0,0,0,1,11,61,22,12,96,160,15,82,1,8,0,0,0,77,8,140,65,63,9,8,24,4,48,25,72,88,38,93,133,24,102,66,136,50,5,81,104,7,29,14,45,111,81,97,70,94,118,91,1,49,0,0,0,0,0,0,0,17,4,123,174,52,11,0,0,0,12,2,16,102,8,105,2,1,5,7,99,3,96,60,85,20,40,0,73,64,0,18,44,66,0,61,124,83,42,17,2,33,42,112,52,3,2,0,12,13,48,3,80,37,5,92,83,56,111,31,0,65,92,38,104,3,102,90,13,0,1,0,22,0,0,0,27,0,64,0

InterPro domains:
  IPR001394 Peptidase C19, ubiquitin carboxyl-terminal hydrolase [PF00443] (35-362)
  IPR018200 Ubiquitin specific protease, conserved site [PS00972] (36-51)
  IPR018200 Ubiquitin specific protease, conserved site [PS00973] (296-314)
  IPR028889 Ubiquitin specific protease UPS, catalytic domain [PS50235] (35-365)
  IPR038765 Papain-like cysteine peptidase superfamily [SSF54001] (32-365)
  IPR050164 Ubiquitin carboxyl-terminal hydrolases [PTHR24006] (31-365)